Protein AF-0000000067175287 (afdb_homodimer)

Nearest PDB structures (foldseek):
  3bhq-assembly1_B  TM=5.780E-01  e=3.711E-04  Mesorhizobium japonicum MAFF 303099
  3ih3-assembly1_A  TM=5.626E-01  e=3.541E-04  Thermotoga maritima
  2jj7-assembly1_A  TM=4.047E-01  e=2.433E-04  Bacillus cereus
  8ke8-assembly1_A  TM=3.564E-01  e=7.500E-04  Pseudomonas aeruginosa PAO1
  5wm9-assembly1_A  TM=4.521E-01  e=5.637E-03  Mycobacterium tuberculosis H37Rv

InterPro domains:
  IPR001647 DNA-binding HTH domain, TetR-type [PF00440] (20-66)
  IPR001647 DNA-binding HTH domain, TetR-type [PR00455] (20-33)
  IPR001647 DNA-binding HTH domain, TetR-type [PR00455] (41-64)
  IPR001647 DNA-binding HTH domain, TetR-type [PS50977] (14-74)
  IPR009057 Homedomain-like superfamily [SSF46689] (7-86)
  IPR036271 Tetracyclin repressor-like, C-terminal domain superfamily [SSF48498] (86-196)
  IPR041678 Tetracyclin repressor-like, C-terminal domain 16 [PF17920] (87-194)
  IPR050109 HTH-type, TetR-like transcriptional regulator [PTHR30055] (1-196)

Organism: Mycolicibacterium smegmatis (strain ATCC 700084 / mc(2)155) (NCBI:txid246196)

Foldseek 3Di:
DVVVVVVVVVVVLVVLVVLLLVLLLVQCLVPNLVRDDLVNSCVNSVHDSVSVCVVQNGSLSSCCDNFQPDCLQLQVLLQVCVVVALPLSLLVSLLVNVVVVVVPDDCSRVVVCVVDPVCVVSSVVSNCVPTLVVSLVSLCVRQVAPPSSVLVVVLRVVSSVLSCVQPVVVDPPSVVDDSVRSSVVRSVVNSCSRHNYDD/DVVVVVVVVVVVLVVLVVLLLVLLLVQCLVPNLVRDDLVNSCVNSVHDSVSVCVVQNGSLSSCCDNFQPDCLQLQVLLQVCLVVALPLSLLVSLLVNVVVVVVPDDCSRVVSCVVDPVCVVSSVVSNCVPTLVVSLVSLCVRQVAPPSSVLVVVLRVVSSVLSCVQPVVVDPPSVVDDSVRSSVVRSVVNSCSRHNYDD

Sequence (398 aa):
MAENRRSGRWRTGQQNKQRILDAARDHFMRSGYEKATVRGIAAEAGVDVAMVYYFFGNKEGLFNAAVLDTPEHPLHQLAALLDDGPEEIGARLVREVIRRWDEGGSFDLLLTVFKSADIHPLARKLLHDSLAGPVAQRVAAEFGVDDAELRVELVTVHMVGLAFARYQLKIEPLASAGLDDLVSWLGPTVQRYLTAPDPMAENRRSGRWRTGQQNKQRILDAARDHFMRSGYEKATVRGIAAEAGVDVAMVYYFFGNKEGLFNAAVLDTPEHPLHQLAALLDDGPEEIGARLVREVIRRWDEGGSFDLLLTV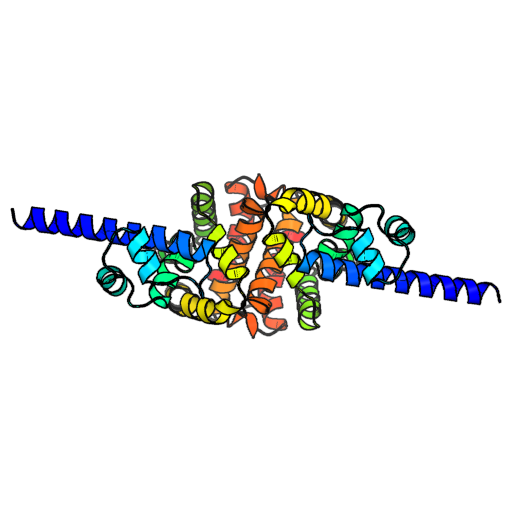FKSADIHPLARKLLHDSLAGPVAQRVAAEFGVDDAELRVELVTVHMVGLAFARYQLKIEPLASAGLDDLVSWLGPTVQRYLTAPDP

pLDDT: mean 89.44, std 10.27, range [52.72, 98.56]

Solvent-accessible surface area (backbone atoms only — not comparable to full-atom values): 21049 Å² total; per-residue (Å²): 111,66,66,58,51,51,51,48,51,48,51,49,46,52,51,48,52,50,36,40,36,53,29,38,37,55,39,38,71,73,55,30,71,86,71,42,47,65,62,59,26,19,58,71,40,71,51,57,52,67,54,54,36,68,76,33,60,48,67,65,45,41,44,34,56,41,50,63,64,36,82,76,36,59,62,50,51,44,55,70,46,56,84,74,44,75,76,63,40,17,35,53,42,47,48,52,48,52,52,46,43,74,73,60,47,76,61,59,54,57,49,51,53,68,69,33,71,86,46,24,68,59,51,44,51,50,41,35,67,72,42,49,47,58,43,16,52,49,48,22,68,75,59,70,41,76,66,26,54,47,27,50,47,56,46,45,26,35,52,52,22,44,46,42,38,30,69,72,49,48,37,80,57,59,45,72,54,50,70,69,56,50,25,55,64,45,9,61,51,40,31,44,52,65,62,48,75,84,116,112,67,65,58,52,50,51,49,50,47,51,49,48,52,51,48,52,49,36,40,36,54,30,37,37,52,38,39,70,72,55,31,71,86,70,41,47,64,63,58,28,19,57,71,40,72,49,57,54,68,55,53,36,68,76,33,59,48,67,65,44,40,44,35,55,40,49,62,63,34,83,73,36,58,64,51,52,44,55,70,47,54,84,74,44,76,75,65,40,17,36,53,44,46,47,52,48,52,52,47,44,74,72,62,47,76,61,59,52,57,49,51,51,67,69,33,70,85,47,25,68,59,51,44,51,50,41,34,67,73,42,49,47,57,44,18,53,47,47,23,68,76,58,70,41,77,65,26,56,48,27,51,48,55,45,44,28,35,52,51,22,44,46,41,38,30,70,71,46,46,37,79,57,58,45,73,54,50,69,68,58,52,23,53,63,45,9,61,50,40,32,44,51,63,62,48,76,84,118

Radius of gyration: 23.69 Å; Cα contacts (8 Å, |Δi|>4): 487; chains: 2; bounding box: 52×99×40 Å

Secondary structure (DSSP, 8-state):
-HHHHHHHHHHHHHHHHHHHHHHHHHHHHHHHHHH--HHHHHHHHTS-HHHHHHHH-SHHHHHIIIIIS-TTSHHHHHHHHGGG-STTHHHHHHHHHHHHHHTT---HHHHHHHH-GGGHHHHHHHHIIIIIHHHHHHHHHHH--S-HHHHHHHHHHHHHHHHIIIIIS--TTTTT--HHHHHHHHHHHHHHHHHSPP-/-HHHHHHHHHHHHHHHHHHHHHHHHHHHHHHHHHH--HHHHHHHHTS-HHHHHHHH-SHHHHHIIIIIS-TTSHHHHHHHHGGG-STTHHHHHHHHHHHHHHTT---HHHHHHHH-GGGHHHHHHHHIIIIIHHHHHHHHHHH--S-HHHHHHHHHHHHHHHHIIIIIS--TTTTT--HHHHHHHHHHHHHHHHHSPP-

Structure (mmCIF, N/CA/C/O backbone):
data_AF-0000000067175287-model_v1
#
loop_
_entity.id
_entity.type
_entity.pdbx_description
1 polymer 'Transcriptional regulator'
#
loop_
_atom_site.group_PDB
_atom_site.id
_atom_site.type_symbol
_atom_site.label_atom_id
_atom_site.label_alt_id
_atom_site.label_comp_id
_atom_site.label_asym_id
_atom_site.label_entity_id
_atom_site.label_seq_id
_atom_site.pdbx_PDB_ins_code
_atom_site.Cartn_x
_atom_site.Cartn_y
_atom_site.Cartn_z
_atom_site.occupancy
_atom_site.B_iso_or_equiv
_atom_site.auth_seq_id
_atom_site.auth_comp_id
_atom_site.auth_asym_id
_atom_site.auth_atom_id
_atom_site.pdbx_PDB_model_num
ATOM 1 N N . MET A 1 1 ? 18.938 -47.938 -11.508 1 52.75 1 MET A N 1
ATOM 2 C CA . MET A 1 1 ? 20.109 -47.062 -11.453 1 52.75 1 MET A CA 1
ATOM 3 C C . MET A 1 1 ? 19.859 -45.781 -12.211 1 52.75 1 MET A C 1
ATOM 5 O O . MET A 1 1 ? 20.234 -44.688 -11.742 1 52.75 1 MET A O 1
ATOM 9 N N . ALA A 1 2 ? 19.25 -45.938 -13.203 1 64.75 2 ALA A N 1
ATOM 10 C CA . ALA A 1 2 ? 18.922 -44.812 -14.055 1 64.75 2 ALA A CA 1
ATOM 11 C C . ALA A 1 2 ? 17.891 -43.906 -13.391 1 64.75 2 ALA A C 1
ATOM 13 O O . ALA A 1 2 ? 17.969 -42.656 -13.5 1 64.75 2 ALA A O 1
ATOM 14 N N . GLU A 1 3 ? 17 -44.375 -12.805 1 58.53 3 GLU A N 1
ATOM 15 C CA . GLU A 1 3 ? 15.969 -43.562 -12.125 1 58.53 3 GLU A CA 1
ATOM 16 C C . GLU A 1 3 ? 16.578 -42.75 -10.984 1 58.53 3 GLU A C 1
ATOM 18 O O . GLU A 1 3 ? 16.172 -41.625 -10.75 1 58.53 3 GLU A O 1
ATOM 23 N N . ASN A 1 4 ? 17.422 -43.312 -10.367 1 58.53 4 ASN A N 1
ATOM 24 C CA . ASN A 1 4 ? 18.094 -42.656 -9.25 1 58.53 4 ASN A CA 1
ATOM 25 C C . ASN A 1 4 ? 18.953 -41.5 -9.727 1 58.53 4 ASN A C 1
ATOM 27 O O . ASN A 1 4 ? 19.016 -40.438 -9.062 1 58.53 4 ASN A O 1
ATOM 31 N N . ARG A 1 5 ? 19.625 -41.719 -10.883 1 59.06 5 ARG A N 1
ATOM 32 C CA . ARG A 1 5 ? 20.438 -40.656 -11.453 1 59.06 5 ARG A CA 1
ATOM 33 C C . ARG A 1 5 ? 19.578 -39.469 -11.938 1 59.06 5 ARG A C 1
ATOM 35 O O . ARG A 1 5 ? 19.969 -38.312 -11.789 1 59.06 5 ARG A O 1
ATOM 42 N N . ARG A 1 6 ? 18.406 -39.875 -12.523 1 64.88 6 ARG A N 1
ATOM 43 C CA . ARG A 1 6 ? 17.516 -38.812 -13.008 1 64.88 6 ARG A CA 1
ATOM 44 C C . ARG A 1 6 ? 16.969 -38 -11.852 1 64.88 6 ARG A C 1
ATOM 46 O O . ARG A 1 6 ? 16.844 -36.781 -11.961 1 64.88 6 ARG A O 1
ATOM 53 N N . SER A 1 7 ? 16.656 -38.719 -10.812 1 65.75 7 SER A N 1
ATOM 54 C CA . SER A 1 7 ? 16.188 -38.031 -9.609 1 65.75 7 SER A CA 1
ATOM 55 C C . SER A 1 7 ? 17.266 -37.125 -9.016 1 65.75 7 SER A C 1
ATOM 57 O O . SER A 1 7 ? 16.984 -36.031 -8.547 1 65.75 7 SER A O 1
ATOM 59 N N . GLY A 1 8 ? 18.469 -37.625 -9.047 1 60.47 8 GLY A N 1
ATOM 60 C CA . GLY A 1 8 ? 19.594 -36.844 -8.578 1 60.47 8 GLY A CA 1
ATOM 61 C C . GLY A 1 8 ? 19.828 -35.594 -9.398 1 60.47 8 GLY A C 1
ATOM 62 O O . GLY A 1 8 ? 20.031 -34.5 -8.852 1 60.47 8 GLY A O 1
ATOM 63 N N . ARG A 1 9 ? 19.75 -35.75 -10.695 1 64.56 9 ARG A N 1
ATOM 64 C CA . ARG A 1 9 ? 19.938 -34.625 -11.617 1 64.56 9 ARG A CA 1
ATOM 65 C C . ARG A 1 9 ? 18.828 -33.594 -11.461 1 64.56 9 ARG A C 1
ATOM 67 O O . ARG A 1 9 ? 19.078 -32.375 -11.516 1 64.56 9 ARG A O 1
ATOM 74 N N . TRP A 1 10 ? 17.641 -34.188 -11.273 1 61.97 10 TRP A N 1
ATOM 75 C CA . TRP A 1 10 ? 16.5 -33.312 -11.086 1 61.97 10 TRP A CA 1
ATOM 76 C C . TRP A 1 10 ? 16.641 -32.5 -9.805 1 61.97 10 TRP A C 1
ATOM 78 O O . TRP A 1 10 ? 16.391 -31.281 -9.805 1 61.97 10 TRP A O 1
ATOM 88 N N . ARG A 1 11 ? 16.984 -33.125 -8.766 1 71.25 11 ARG A N 1
ATOM 89 C CA . ARG A 1 11 ? 17.203 -32.469 -7.492 1 71.25 11 ARG A CA 1
ATOM 90 C C . ARG A 1 11 ? 18.297 -31.406 -7.621 1 71.25 11 ARG A C 1
ATOM 92 O O . ARG A 1 11 ? 18.172 -30.297 -7.086 1 71.25 11 ARG A O 1
ATOM 99 N N . THR A 1 12 ? 19.25 -31.812 -8.312 1 73.56 12 THR A N 1
ATOM 100 C CA . THR A 1 12 ? 20.328 -30.875 -8.555 1 73.56 12 THR A CA 1
ATOM 101 C C . THR A 1 12 ? 19.844 -29.688 -9.391 1 73.56 12 THR A C 1
ATOM 103 O O . THR A 1 12 ? 20.203 -28.547 -9.125 1 73.56 12 THR A O 1
ATOM 106 N N . GLY A 1 13 ? 18.984 -30.062 -10.305 1 81.5 13 GLY A N 1
ATOM 107 C CA . GLY A 1 13 ? 18.406 -29.031 -11.133 1 81.5 13 GLY A CA 1
ATOM 108 C C . GLY A 1 13 ? 17.562 -28.047 -10.352 1 81.5 13 GLY A C 1
ATOM 109 O O . GLY A 1 13 ? 17.672 -26.828 -10.539 1 81.5 13 GLY A O 1
ATOM 110 N N . GLN A 1 14 ? 16.781 -28.594 -9.43 1 84.5 14 GLN A N 1
ATOM 111 C CA . GLN A 1 14 ? 15.914 -27.75 -8.609 1 84.5 14 GLN A CA 1
ATOM 112 C C . GLN A 1 14 ? 16.734 -26.922 -7.625 1 84.5 14 GLN A C 1
ATOM 114 O O . GLN A 1 14 ? 16.406 -25.766 -7.363 1 84.5 14 GLN A O 1
ATOM 119 N N . GLN A 1 15 ? 17.688 -27.531 -7.172 1 88.69 15 GLN A N 1
ATOM 120 C CA . GLN A 1 15 ? 18.562 -26.812 -6.27 1 88.69 15 GLN A CA 1
ATOM 121 C C . GLN A 1 15 ? 19.266 -25.656 -6.992 1 88.69 15 GLN A C 1
ATOM 123 O O . GLN A 1 15 ? 19.406 -24.562 -6.438 1 88.69 15 GLN A O 1
ATOM 128 N N . ASN A 1 16 ? 19.688 -25.922 -8.203 1 90.62 16 ASN A N 1
ATOM 129 C CA . ASN A 1 16 ? 20.312 -24.875 -9 1 90.62 16 ASN A CA 1
ATOM 130 C C . ASN A 1 16 ? 19.328 -23.75 -9.32 1 90.62 16 ASN A C 1
ATOM 132 O O . ASN A 1 16 ? 19.688 -22.562 -9.266 1 90.62 16 ASN A O 1
ATOM 136 N N . LYS A 1 17 ? 18.156 -24.203 -9.656 1 94.62 17 LYS A N 1
ATOM 137 C CA . LYS A 1 17 ? 17.125 -23.188 -9.93 1 94.62 17 LYS A CA 1
ATOM 138 C C . LYS A 1 17 ? 16.938 -22.266 -8.734 1 94.62 17 LYS A C 1
ATOM 140 O O . LYS A 1 17 ? 16.859 -21.047 -8.891 1 94.62 17 LYS A O 1
ATOM 145 N N . GLN A 1 18 ? 16.891 -22.828 -7.551 1 93.88 18 GLN A N 1
ATOM 146 C CA . GLN A 1 18 ? 16.703 -22.047 -6.336 1 93.88 18 GLN A CA 1
ATOM 147 C C . GLN A 1 18 ? 17.906 -21.172 -6.055 1 93.88 18 GLN A C 1
ATOM 149 O O . GLN A 1 18 ? 17.766 -20.016 -5.633 1 93.88 18 GLN A O 1
ATOM 154 N N . ARG A 1 19 ? 19.016 -21.656 -6.297 1 94.56 19 ARG A N 1
ATOM 155 C CA . ARG A 1 19 ? 20.234 -20.859 -6.121 1 94.56 19 ARG A CA 1
ATOM 156 C C . ARG A 1 19 ? 20.234 -19.641 -7.043 1 94.56 19 ARG A C 1
ATOM 158 O O . ARG A 1 19 ? 20.656 -18.562 -6.641 1 94.56 19 ARG A O 1
ATOM 165 N N . ILE A 1 20 ? 19.781 -19.891 -8.234 1 96.25 20 ILE A N 1
ATOM 166 C CA . ILE A 1 20 ? 19.719 -18.797 -9.195 1 96.25 20 ILE A CA 1
ATOM 167 C C . ILE A 1 20 ? 18.734 -17.734 -8.711 1 96.25 20 ILE A C 1
ATOM 169 O O . ILE A 1 20 ? 19.031 -16.547 -8.742 1 96.25 20 ILE A O 1
ATOM 173 N N . LEU A 1 21 ? 17.641 -18.188 -8.203 1 95 21 LEU A N 1
ATOM 174 C CA . LEU A 1 21 ? 16.625 -17.25 -7.73 1 95 21 LEU A CA 1
ATOM 175 C C . LEU A 1 21 ? 17.141 -16.438 -6.547 1 95 21 LEU A C 1
ATOM 177 O O . LEU A 1 21 ? 16.938 -15.227 -6.488 1 95 21 LEU A O 1
ATOM 181 N N . ASP A 1 22 ? 17.828 -17.078 -5.629 1 93.69 22 ASP A N 1
ATOM 182 C CA . ASP A 1 22 ? 18.375 -16.391 -4.457 1 93.69 22 ASP A CA 1
ATOM 183 C C . ASP A 1 22 ? 19.422 -15.359 -4.859 1 93.69 22 ASP A C 1
ATOM 185 O O . ASP A 1 22 ? 19.406 -14.227 -4.371 1 93.69 22 ASP A O 1
ATOM 189 N N . ALA A 1 23 ? 20.25 -15.75 -5.746 1 95.75 23 ALA A N 1
ATOM 190 C CA . ALA A 1 23 ? 21.281 -14.844 -6.246 1 95.75 23 ALA A CA 1
ATOM 191 C C . ALA A 1 23 ? 20.672 -13.664 -6.984 1 95.75 23 ALA A C 1
ATOM 193 O O . ALA A 1 23 ? 21.125 -12.523 -6.852 1 95.75 23 ALA A O 1
ATOM 194 N N . ALA A 1 24 ? 19.688 -13.984 -7.789 1 95.31 24 ALA A N 1
ATOM 195 C CA . ALA A 1 24 ? 19 -12.938 -8.539 1 95.31 24 ALA A CA 1
ATOM 196 C C . ALA A 1 24 ? 18.344 -11.922 -7.605 1 95.31 24 ALA A C 1
ATOM 198 O O . ALA A 1 24 ? 18.469 -10.711 -7.809 1 95.31 24 ALA A O 1
ATOM 199 N N . ARG A 1 25 ? 17.688 -12.383 -6.582 1 90.81 25 ARG A N 1
ATOM 200 C CA . ARG A 1 25 ? 17.062 -11.508 -5.602 1 90.81 25 ARG A CA 1
ATOM 201 C C . ARG A 1 25 ? 18.094 -10.586 -4.953 1 90.81 25 ARG A C 1
ATOM 203 O O . ARG A 1 25 ? 17.891 -9.375 -4.875 1 90.81 25 ARG A O 1
ATOM 210 N N . ASP A 1 26 ? 19.125 -11.156 -4.57 1 90.19 26 ASP A N 1
ATOM 211 C CA . ASP A 1 26 ? 20.188 -10.391 -3.934 1 90.19 26 ASP A CA 1
ATOM 212 C C . ASP A 1 26 ? 20.766 -9.344 -4.887 1 90.19 26 ASP A C 1
ATOM 214 O O . ASP A 1 26 ? 20.969 -8.188 -4.5 1 90.19 26 ASP A O 1
ATOM 218 N N . HIS A 1 27 ? 20.953 -9.719 -6.117 1 91.5 27 HIS A N 1
ATOM 219 C CA . HIS A 1 27 ? 21.531 -8.82 -7.109 1 91.5 27 HIS A CA 1
ATOM 220 C C . HIS A 1 27 ? 20.578 -7.684 -7.457 1 91.5 27 HIS A C 1
ATOM 222 O O . HIS A 1 27 ? 20.969 -6.52 -7.512 1 91.5 27 HIS A O 1
ATOM 228 N N . PHE A 1 28 ? 19.375 -8.031 -7.684 1 89.69 28 PHE A N 1
ATOM 229 C CA . PHE A 1 28 ? 18.391 -7.016 -8.039 1 89.69 28 PHE A CA 1
ATOM 230 C C . PHE A 1 28 ? 18.156 -6.055 -6.883 1 89.69 28 PHE A C 1
ATOM 232 O O . PHE A 1 28 ? 17.922 -4.863 -7.098 1 89.69 28 PHE A O 1
ATOM 239 N N . MET A 1 29 ? 18.266 -6.566 -5.664 1 84.31 29 MET A N 1
ATOM 240 C CA . MET A 1 29 ? 18.078 -5.723 -4.484 1 84.31 29 MET A CA 1
ATOM 241 C C . MET A 1 29 ? 19.266 -4.777 -4.309 1 84.31 29 MET A C 1
ATOM 243 O O . MET A 1 29 ? 19.078 -3.607 -3.959 1 84.31 29 MET A O 1
ATOM 247 N N . ARG A 1 30 ? 20.391 -5.234 -4.637 1 83.81 30 ARG A N 1
ATOM 248 C CA . ARG A 1 30 ? 21.609 -4.477 -4.395 1 83.81 30 ARG A CA 1
ATOM 249 C C . ARG A 1 30 ? 21.891 -3.502 -5.539 1 83.81 30 ARG A C 1
ATOM 251 O O . ARG A 1 30 ? 22.219 -2.336 -5.305 1 83.81 30 ARG A O 1
ATOM 258 N N . SER A 1 31 ? 21.719 -3.998 -6.785 1 85.38 31 SER A N 1
ATOM 259 C CA . SER A 1 31 ? 22.203 -3.232 -7.93 1 85.38 31 SER A CA 1
ATOM 260 C C . SER A 1 31 ? 21.047 -2.615 -8.711 1 85.38 31 SER A C 1
ATOM 262 O O . SER A 1 31 ? 21.25 -1.707 -9.516 1 85.38 31 SER A O 1
ATOM 264 N N . GLY A 1 32 ? 19.859 -3.078 -8.375 1 86.5 32 GLY A N 1
ATOM 265 C CA . GLY A 1 32 ? 18.734 -2.67 -9.219 1 86.5 32 GLY A CA 1
ATOM 266 C C . GLY A 1 32 ? 18.641 -3.457 -10.508 1 86.5 32 GLY A C 1
ATOM 267 O O . GLY A 1 32 ? 19.578 -4.172 -10.875 1 86.5 32 GLY A O 1
ATOM 268 N N . TYR A 1 33 ? 17.578 -3.258 -11.195 1 88.75 33 TYR A N 1
ATOM 269 C CA . TYR A 1 33 ? 17.312 -4.031 -12.398 1 88.75 33 TYR A CA 1
ATOM 270 C C . TYR A 1 33 ? 18.266 -3.646 -13.523 1 88.75 33 TYR A C 1
ATOM 272 O O . TYR A 1 33 ? 18.781 -4.512 -14.234 1 88.75 33 TYR A O 1
ATOM 280 N N . GLU A 1 34 ? 18.453 -2.389 -13.703 1 89.25 34 GLU A N 1
ATOM 281 C CA . GLU A 1 34 ? 19.234 -1.9 -14.844 1 89.25 34 GLU A CA 1
ATOM 282 C C . GLU A 1 34 ? 20.688 -2.371 -14.758 1 8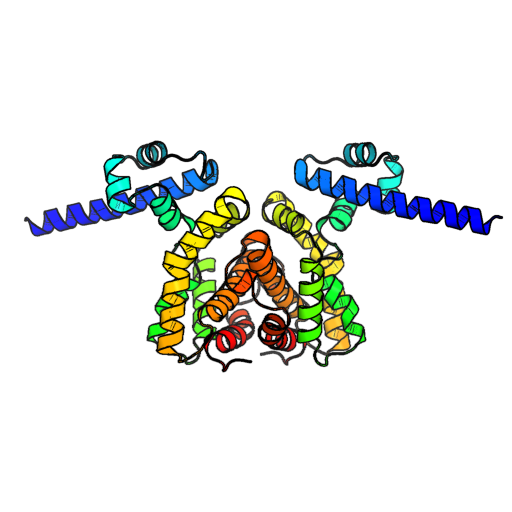9.25 34 GLU A C 1
ATOM 284 O O . GLU A 1 34 ? 21.25 -2.818 -15.758 1 89.25 34 GLU A O 1
ATOM 289 N N . LYS A 1 35 ? 21.281 -2.381 -13.625 1 91.81 35 LYS A N 1
ATOM 290 C CA . LYS A 1 35 ? 22.703 -2.668 -13.461 1 91.81 35 LYS A CA 1
ATOM 291 C C . LYS A 1 35 ? 22.953 -4.168 -13.305 1 91.81 35 LYS A C 1
ATOM 293 O O . LYS A 1 35 ? 24.031 -4.656 -13.609 1 91.81 35 LYS A O 1
ATOM 298 N N . ALA A 1 36 ? 21.938 -4.793 -12.852 1 93.5 36 ALA A N 1
ATOM 299 C CA . ALA A 1 36 ? 22.078 -6.238 -12.695 1 93.5 36 ALA A CA 1
ATOM 300 C C . ALA A 1 36 ? 22.234 -6.926 -14.047 1 93.5 36 ALA A C 1
ATOM 302 O O . ALA A 1 36 ? 21.578 -6.539 -15.023 1 93.5 36 ALA A O 1
ATOM 303 N N . THR A 1 37 ? 23.078 -8.008 -14.062 1 96.06 37 THR A N 1
ATOM 304 C CA . THR A 1 37 ? 23.297 -8.766 -15.289 1 96.06 37 THR A CA 1
ATOM 305 C C . THR A 1 37 ? 23.094 -10.258 -15.039 1 96.06 37 THR A C 1
ATOM 307 O O . THR A 1 37 ? 23.344 -10.75 -13.93 1 96.06 37 THR A O 1
ATOM 310 N N . VAL A 1 38 ? 22.703 -10.906 -16.094 1 97.31 38 VAL A N 1
ATOM 311 C CA . VAL A 1 38 ? 22.531 -12.352 -16 1 97.31 38 VAL A CA 1
ATOM 312 C C . VAL A 1 38 ? 23.891 -13.023 -15.734 1 97.31 38 VAL A C 1
ATOM 314 O O . VAL A 1 38 ? 23.969 -13.969 -14.945 1 97.31 38 VAL A O 1
ATOM 317 N N . ARG A 1 39 ? 24.938 -12.508 -16.266 1 97.06 39 ARG A N 1
ATOM 318 C CA . ARG A 1 39 ? 26.281 -13.047 -16.047 1 97.06 39 ARG A CA 1
ATOM 319 C C . ARG A 1 39 ? 26.688 -12.906 -14.578 1 97.06 39 ARG A C 1
ATOM 321 O O . ARG A 1 39 ? 27.219 -13.844 -13.992 1 97.06 39 ARG A O 1
ATOM 328 N N . GLY A 1 40 ? 26.438 -11.773 -14.055 1 97.06 40 GLY A N 1
ATOM 329 C CA . GLY A 1 40 ? 26.75 -11.555 -12.648 1 97.06 40 GLY A CA 1
ATOM 330 C C . GLY A 1 40 ? 25.953 -12.453 -11.719 1 97.06 40 GLY A C 1
ATOM 331 O O . GLY A 1 40 ? 26.5 -12.977 -10.742 1 97.06 40 GLY A O 1
ATOM 332 N N . ILE A 1 41 ? 24.688 -12.656 -12 1 97.69 41 ILE A N 1
ATOM 333 C CA . ILE A 1 41 ? 23.812 -13.508 -11.203 1 97.69 41 ILE A CA 1
ATOM 334 C C . ILE A 1 41 ? 24.266 -14.961 -11.305 1 97.69 41 ILE A C 1
ATOM 336 O O . ILE A 1 41 ? 24.328 -15.672 -10.297 1 97.69 41 ILE A O 1
ATOM 340 N N . ALA A 1 42 ? 24.609 -15.375 -12.5 1 97.5 42 ALA A N 1
ATOM 341 C CA . ALA A 1 42 ? 25.109 -16.734 -12.703 1 97.5 42 ALA A CA 1
ATOM 342 C C . ALA A 1 42 ? 26.391 -16.969 -11.906 1 97.5 42 ALA A C 1
ATOM 344 O O . ALA A 1 42 ? 26.531 -18.016 -11.258 1 97.5 42 ALA A O 1
ATOM 345 N N . ALA A 1 43 ? 27.25 -16.016 -11.922 1 97.19 43 ALA A N 1
ATOM 346 C CA . ALA A 1 43 ? 28.516 -16.109 -11.195 1 97.19 43 ALA A CA 1
ATOM 347 C C . ALA A 1 43 ? 28.281 -16.25 -9.695 1 97.19 43 ALA A C 1
ATOM 349 O O . ALA A 1 43 ? 28.891 -17.094 -9.039 1 97.19 43 ALA A O 1
ATOM 350 N N . GLU A 1 44 ? 27.422 -15.5 -9.203 1 95.94 44 GLU A N 1
ATOM 351 C CA . GLU A 1 44 ? 27.109 -15.523 -7.781 1 95.94 44 GLU A CA 1
ATOM 352 C C . GLU A 1 44 ? 26.438 -16.844 -7.387 1 95.94 44 GLU A C 1
ATOM 354 O O . GLU A 1 44 ? 26.656 -17.344 -6.285 1 95.94 44 GLU A O 1
ATOM 359 N N . ALA A 1 45 ? 25.625 -17.359 -8.273 1 96.44 45 ALA A N 1
ATOM 360 C CA . ALA A 1 45 ? 24.922 -18.609 -8.023 1 96.44 45 ALA A CA 1
ATOM 361 C C . ALA A 1 45 ? 25.828 -19.812 -8.227 1 96.44 45 ALA A C 1
ATOM 363 O O . ALA A 1 45 ? 25.484 -20.938 -7.855 1 96.44 45 ALA A O 1
ATOM 364 N N . GLY A 1 46 ? 26.953 -19.594 -8.859 1 96.19 46 GLY A N 1
ATOM 365 C CA . GLY A 1 46 ? 27.875 -20.672 -9.133 1 96.19 46 GLY A CA 1
ATOM 366 C C . GLY A 1 46 ? 27.406 -21.609 -10.234 1 96.19 46 GLY A C 1
ATOM 367 O O . GLY A 1 46 ? 27.578 -22.828 -10.141 1 96.19 46 GLY A O 1
ATOM 368 N N . VAL A 1 47 ? 26.75 -21.047 -11.242 1 96 47 VAL A N 1
ATOM 369 C CA . VAL A 1 47 ? 26.234 -21.859 -12.352 1 96 47 VAL A CA 1
ATOM 370 C C . VAL A 1 47 ? 26.641 -21.219 -13.68 1 96 47 VAL A C 1
ATOM 372 O O . VAL A 1 47 ? 27.125 -20.078 -13.711 1 96 47 VAL A O 1
ATOM 375 N N . ASP A 1 48 ? 26.406 -22 -14.68 1 95 48 ASP A N 1
ATOM 376 C CA . ASP A 1 48 ? 26.625 -21.484 -16.031 1 95 48 ASP A CA 1
ATOM 377 C C . ASP A 1 48 ? 25.484 -20.547 -16.438 1 95 48 ASP A C 1
ATOM 379 O O . ASP A 1 48 ? 24.328 -20.797 -16.156 1 95 48 ASP A O 1
ATOM 383 N N . VAL A 1 49 ? 25.875 -19.531 -17.203 1 96.38 49 VAL A N 1
ATOM 384 C CA . VAL A 1 49 ? 24.922 -18.562 -17.703 1 96.38 49 VAL A CA 1
ATOM 385 C C . VAL A 1 49 ? 23.844 -19.266 -18.531 1 96.38 49 VAL A C 1
ATOM 387 O O . VAL A 1 49 ? 22.672 -18.875 -18.5 1 96.38 49 VAL A O 1
ATOM 390 N N . ALA A 1 50 ? 24.203 -20.297 -19.219 1 96.12 50 ALA A N 1
ATOM 391 C CA . ALA A 1 50 ? 23.266 -21.047 -20.047 1 96.12 50 ALA A CA 1
ATOM 392 C C . ALA A 1 50 ? 22.156 -21.656 -19.219 1 96.12 50 ALA A C 1
ATOM 394 O O . ALA A 1 50 ? 21.016 -21.766 -19.672 1 96.12 50 ALA A O 1
ATOM 395 N N . MET A 1 51 ? 22.453 -21.969 -18.031 1 95.69 51 MET A N 1
ATOM 396 C CA . MET A 1 51 ? 21.469 -22.562 -17.125 1 95.69 51 MET A CA 1
ATOM 397 C C . MET A 1 51 ? 20.422 -21.531 -16.703 1 95.69 51 MET A C 1
ATOM 399 O O . MET A 1 51 ? 19.25 -21.875 -16.547 1 95.69 51 MET A O 1
ATOM 403 N N . VAL A 1 52 ? 20.875 -20.266 -16.5 1 96.69 52 VAL A N 1
ATOM 404 C CA . VAL A 1 52 ? 19.938 -19.203 -16.156 1 96.69 52 VAL A CA 1
ATOM 405 C C . VAL A 1 52 ? 18.922 -19.016 -17.297 1 96.69 52 VAL A C 1
ATOM 407 O O . VAL A 1 52 ? 17.719 -18.938 -17.047 1 96.69 52 VAL A O 1
ATOM 410 N N . TYR A 1 53 ? 19.438 -19.047 -18.547 1 96.44 53 TYR A N 1
ATOM 411 C CA . TYR A 1 53 ? 18.562 -18.891 -19.703 1 96.44 53 TYR A CA 1
ATOM 412 C C . TYR A 1 53 ? 17.656 -20.094 -19.859 1 96.44 53 TYR A C 1
ATOM 414 O O . TYR A 1 53 ? 16.516 -19.953 -20.297 1 96.44 53 TYR A O 1
ATOM 422 N N . TYR A 1 54 ? 18.219 -21.219 -19.516 1 95.5 54 TYR A N 1
ATOM 423 C CA . TYR A 1 54 ? 17.422 -22.438 -19.609 1 95.5 54 TYR A CA 1
ATOM 424 C C . TYR A 1 54 ? 16.219 -22.375 -18.672 1 95.5 54 TYR A C 1
ATOM 426 O O . TYR A 1 54 ? 15.086 -22.656 -19.094 1 95.5 54 TYR A O 1
ATOM 434 N N . PHE A 1 55 ? 16.422 -21.906 -17.5 1 95.62 55 PHE A N 1
ATOM 435 C CA . PHE A 1 55 ? 15.344 -21.922 -16.516 1 95.62 55 PHE A CA 1
ATOM 436 C C . PHE A 1 55 ? 14.438 -20.719 -16.672 1 95.62 55 PHE A C 1
ATOM 438 O O . PHE A 1 55 ? 13.227 -20.812 -16.453 1 95.62 55 PHE A O 1
ATOM 445 N N . PHE A 1 56 ? 14.977 -19.484 -17.094 1 96.69 56 PHE A N 1
ATOM 446 C CA . PHE A 1 56 ? 14.195 -18.266 -16.906 1 96.69 56 PHE A CA 1
ATOM 447 C C . PHE A 1 56 ? 14.117 -17.469 -18.203 1 96.69 56 PHE A C 1
ATOM 449 O O . PHE A 1 56 ? 13.406 -16.469 -18.297 1 96.69 56 PHE A O 1
ATOM 456 N N . GLY A 1 57 ? 14.828 -17.953 -19.219 1 95.06 57 GLY A N 1
ATOM 457 C CA . GLY A 1 57 ? 14.789 -17.312 -20.516 1 95.06 57 GLY A CA 1
ATOM 458 C C . GLY A 1 57 ? 15.688 -16.094 -20.609 1 95.06 57 GLY A C 1
ATOM 459 O O . GLY A 1 57 ? 16.75 -16.141 -21.234 1 95.06 57 GLY A O 1
ATOM 460 N N . ASN A 1 58 ? 15.266 -14.922 -20.109 1 95.31 58 ASN A N 1
ATOM 461 C CA . ASN A 1 58 ? 16 -13.664 -20.156 1 95.31 58 ASN A CA 1
ATOM 462 C C . ASN A 1 58 ? 15.961 -12.938 -18.812 1 95.31 58 ASN A C 1
ATOM 464 O O . ASN A 1 58 ? 15.43 -13.461 -17.828 1 95.31 58 ASN A O 1
ATOM 468 N N . LYS A 1 59 ? 16.531 -11.805 -18.781 1 95.25 59 LYS A N 1
ATOM 469 C CA . LYS A 1 59 ? 16.609 -11.023 -17.562 1 95.25 59 LYS A CA 1
ATOM 470 C C . LYS A 1 59 ? 15.219 -10.711 -17.016 1 95.25 59 LYS A C 1
ATOM 472 O O . LYS A 1 59 ? 14.984 -10.766 -15.812 1 95.25 59 LYS A O 1
ATOM 477 N N . GLU A 1 60 ? 14.32 -10.469 -17.938 1 93.81 60 GLU A N 1
ATOM 478 C CA . GLU A 1 60 ? 12.953 -10.156 -17.531 1 93.81 60 GLU A CA 1
ATOM 479 C C . GLU A 1 60 ? 12.289 -11.359 -16.859 1 93.81 60 GLU A C 1
ATOM 481 O O . GLU A 1 60 ? 11.625 -11.211 -15.836 1 93.81 60 GLU A O 1
ATOM 486 N N . GLY A 1 61 ? 12.5 -12.438 -17.531 1 94.5 61 GLY A N 1
ATOM 487 C CA . GLY A 1 61 ? 11.969 -13.656 -16.938 1 94.5 61 GLY A CA 1
ATOM 488 C C . GLY A 1 61 ? 12.555 -13.961 -15.57 1 94.5 61 GLY A C 1
ATOM 489 O O . GLY A 1 61 ? 11.828 -14.375 -14.664 1 94.5 61 GLY A O 1
ATOM 490 N N . LEU A 1 62 ? 13.82 -13.742 -15.461 1 95.12 62 LEU A N 1
ATOM 491 C CA . LEU A 1 62 ? 14.5 -13.945 -14.188 1 95.12 62 LEU A CA 1
ATOM 492 C C . LEU A 1 62 ? 14 -12.953 -13.141 1 95.12 62 LEU A C 1
ATOM 494 O O . LEU A 1 62 ? 13.742 -13.336 -11.992 1 95.12 62 LEU A O 1
ATOM 498 N N . PHE A 1 63 ? 13.828 -11.789 -13.539 1 92.69 63 PHE A N 1
ATOM 499 C CA . PHE A 1 63 ? 13.32 -10.75 -12.648 1 92.69 63 PHE A CA 1
ATOM 500 C C . PHE A 1 63 ? 11.914 -11.086 -12.164 1 92.69 63 PHE A C 1
ATOM 502 O O . PHE A 1 63 ? 11.617 -10.984 -10.977 1 92.69 63 PHE A O 1
ATOM 509 N N . ASN A 1 64 ? 11.133 -11.461 -13.039 1 92.06 64 ASN A N 1
ATOM 510 C CA . ASN A 1 64 ? 9.758 -11.836 -12.703 1 92.06 64 ASN A CA 1
ATOM 511 C C . ASN A 1 64 ? 9.727 -12.953 -11.672 1 92.06 64 ASN A C 1
ATOM 513 O O . ASN A 1 64 ? 9.062 -12.836 -10.641 1 92.06 64 ASN A O 1
ATOM 517 N N . ALA A 1 65 ? 10.484 -13.938 -11.891 1 91.44 65 ALA A N 1
ATOM 518 C CA . ALA A 1 65 ? 10.461 -15.117 -11.031 1 91.44 65 ALA A CA 1
ATOM 519 C C . ALA A 1 65 ? 11.078 -14.82 -9.672 1 91.44 65 ALA A C 1
ATOM 521 O O . ALA A 1 65 ? 10.625 -15.352 -8.648 1 91.44 65 ALA A O 1
ATOM 522 N N . ALA A 1 66 ? 12.039 -13.953 -9.633 1 90.94 66 ALA A N 1
ATOM 523 C CA . ALA A 1 66 ? 12.812 -13.734 -8.414 1 90.94 66 ALA A CA 1
ATOM 524 C C . ALA A 1 66 ? 12.18 -12.641 -7.555 1 90.94 66 ALA A C 1
ATOM 526 O O . ALA A 1 66 ? 12.344 -12.617 -6.332 1 90.94 66 ALA A O 1
ATOM 527 N N . VAL A 1 67 ? 11.422 -11.773 -8.211 1 88.44 67 VAL A N 1
ATOM 528 C CA . VAL A 1 67 ? 11.086 -10.539 -7.5 1 88.44 67 VAL A CA 1
ATOM 529 C C . VAL A 1 67 ? 9.57 -10.336 -7.504 1 88.44 67 VAL A C 1
ATOM 531 O O . VAL A 1 67 ? 8.984 -10 -6.477 1 88.44 67 VAL A O 1
ATOM 534 N N . LEU A 1 68 ? 8.922 -10.531 -8.633 1 86.06 68 LEU A N 1
ATOM 535 C CA . LEU A 1 68 ? 7.531 -10.117 -8.797 1 86.06 68 LEU A CA 1
ATOM 536 C C . LEU A 1 68 ? 6.578 -11.25 -8.453 1 86.06 68 LEU A C 1
ATOM 538 O O . LEU A 1 68 ? 5.699 -11.094 -7.598 1 86.06 68 LEU A O 1
ATOM 542 N N . ASP A 1 69 ? 6.883 -12.297 -9.117 1 85.38 69 ASP A N 1
ATOM 543 C CA . ASP A 1 69 ? 6.02 -13.461 -8.992 1 85.38 69 ASP A CA 1
ATOM 544 C C . ASP A 1 69 ? 6.555 -14.43 -7.934 1 85.38 69 ASP A C 1
ATOM 546 O O . ASP A 1 69 ? 7.031 -15.516 -8.266 1 85.38 69 ASP A O 1
ATOM 550 N N . THR A 1 70 ? 6.414 -14.008 -6.695 1 83.38 70 THR A N 1
ATOM 551 C CA . THR A 1 70 ? 6.93 -14.797 -5.582 1 83.38 70 THR A CA 1
ATOM 552 C C . THR A 1 70 ? 5.785 -15.438 -4.797 1 83.38 70 THR A C 1
ATOM 554 O O . THR A 1 70 ? 4.66 -14.93 -4.805 1 83.38 70 THR A O 1
ATOM 557 N N . PRO A 1 71 ? 6.129 -16.484 -4.086 1 81.19 71 PRO A N 1
ATOM 558 C CA . PRO A 1 71 ? 5.094 -17.172 -3.311 1 81.19 71 PRO A CA 1
ATOM 559 C C . PRO A 1 71 ? 4.469 -16.281 -2.238 1 81.19 71 PRO A C 1
ATOM 561 O O . PRO A 1 71 ? 3.369 -16.578 -1.756 1 81.19 71 PRO A O 1
ATOM 564 N N . GLU A 1 72 ? 5.055 -15.219 -1.902 1 81.38 72 GLU A N 1
ATOM 565 C CA . GLU A 1 72 ? 4.566 -14.328 -0.858 1 81.38 72 GLU A CA 1
ATOM 566 C C . GLU A 1 72 ? 3.514 -13.367 -1.402 1 81.38 72 GLU A C 1
ATOM 568 O O . GLU A 1 72 ? 2.785 -12.734 -0.634 1 81.38 72 GLU A O 1
ATOM 573 N N . HIS A 1 73 ? 3.498 -13.258 -2.703 1 85.81 73 HIS A N 1
ATOM 574 C CA . HIS A 1 73 ? 2.49 -12.375 -3.283 1 85.81 73 HIS A CA 1
ATOM 575 C C . HIS A 1 73 ? 1.082 -12.891 -2.996 1 85.81 73 HIS A C 1
ATOM 577 O O . HIS A 1 73 ? 0.79 -14.07 -3.205 1 85.81 73 HIS A O 1
ATOM 583 N N . PRO A 1 74 ? 0.171 -12.016 -2.572 1 90.81 74 PRO A N 1
ATOM 584 C CA . PRO A 1 74 ? -1.177 -12.445 -2.188 1 90.81 74 PRO A CA 1
ATOM 585 C C . PRO A 1 74 ? -1.896 -13.203 -3.301 1 90.81 74 PRO A C 1
ATOM 587 O O . PRO A 1 74 ? -2.713 -14.086 -3.023 1 90.81 74 PRO A O 1
ATOM 590 N N . LEU A 1 75 ? -1.576 -12.961 -4.52 1 92.25 75 LEU A N 1
ATOM 591 C CA . LEU A 1 75 ? -2.295 -13.57 -5.633 1 92.25 75 LEU A CA 1
ATOM 592 C C . LEU A 1 75 ? -1.927 -15.039 -5.781 1 92.25 75 LEU A C 1
ATOM 594 O O . LEU A 1 75 ? -2.705 -15.828 -6.328 1 92.25 75 LEU A O 1
ATOM 598 N N . HIS A 1 76 ? -0.729 -15.391 -5.348 1 90.25 76 HIS A N 1
ATOM 599 C CA . HIS A 1 76 ? -0.394 -16.812 -5.324 1 90.25 76 HIS A CA 1
ATOM 600 C C . HIS A 1 76 ? -1.263 -17.562 -4.32 1 90.25 76 HIS A C 1
ATOM 602 O O . HIS A 1 76 ? -1.713 -18.672 -4.598 1 90.25 76 HIS A O 1
ATOM 608 N N . GLN A 1 77 ? -1.422 -16.953 -3.215 1 93.06 77 GLN A N 1
ATOM 609 C CA . GLN A 1 77 ? -2.27 -17.562 -2.197 1 93.06 77 GLN A CA 1
ATOM 610 C C . GLN A 1 77 ? -3.721 -17.641 -2.662 1 93.06 77 GLN A C 1
ATOM 612 O O . GLN A 1 77 ? -4.398 -18.641 -2.438 1 93.06 77 GLN A O 1
ATOM 617 N N . LEU A 1 78 ? -4.172 -16.562 -3.309 1 96.69 78 LEU A N 1
ATOM 618 C CA . LEU A 1 78 ? -5.535 -16.578 -3.83 1 96.69 78 LEU A CA 1
ATOM 619 C C . LEU A 1 78 ? -5.719 -17.703 -4.84 1 96.69 78 LEU A C 1
ATOM 621 O O . LEU A 1 78 ? -6.699 -18.453 -4.773 1 96.69 78 LEU A O 1
ATOM 625 N N . ALA A 1 79 ? -4.773 -17.859 -5.734 1 95.44 79 ALA A N 1
ATOM 626 C CA . ALA A 1 79 ? -4.84 -18.891 -6.758 1 95.44 79 ALA A CA 1
ATOM 627 C C . ALA A 1 79 ? -4.977 -20.281 -6.125 1 95.44 79 ALA A C 1
ATOM 629 O O . ALA A 1 79 ? -5.746 -21.109 -6.602 1 95.44 79 ALA A O 1
ATOM 630 N N . ALA A 1 80 ? -4.266 -20.453 -5.066 1 94 80 ALA A N 1
ATOM 631 C CA . ALA A 1 80 ? -4.25 -21.75 -4.395 1 94 80 ALA A CA 1
ATOM 632 C C . ALA A 1 80 ? -5.57 -22.016 -3.674 1 94 80 ALA A C 1
ATOM 634 O O . ALA A 1 80 ? -5.922 -23.156 -3.404 1 94 80 ALA A O 1
ATOM 635 N N . LEU A 1 81 ? -6.293 -21.016 -3.357 1 96.75 81 LEU A N 1
ATOM 636 C CA . LEU A 1 81 ? -7.496 -21.141 -2.539 1 96.75 81 LEU A CA 1
ATOM 637 C C . LEU A 1 81 ? -8.742 -21.188 -3.414 1 96.75 81 LEU A C 1
ATOM 639 O O . LEU A 1 81 ? -9.82 -21.562 -2.941 1 96.75 81 LEU A O 1
ATOM 643 N N . LEU A 1 82 ? -8.625 -20.859 -4.703 1 96.62 82 LEU A N 1
ATOM 644 C CA . LEU A 1 82 ? -9.781 -20.719 -5.574 1 96.62 82 LEU A CA 1
ATOM 645 C C . LEU A 1 82 ? -10.5 -22.062 -5.746 1 96.62 82 LEU A C 1
ATOM 647 O O . LEU A 1 82 ? -11.727 -22.094 -5.914 1 96.62 82 LEU A O 1
ATOM 651 N N . ASP A 1 83 ? -9.766 -23.172 -5.648 1 94.69 83 ASP A N 1
ATOM 652 C CA . ASP A 1 83 ? -10.336 -24.5 -5.867 1 94.69 83 ASP A CA 1
ATOM 653 C C . ASP A 1 83 ? -11.312 -24.859 -4.75 1 94.69 83 ASP A C 1
ATOM 655 O O . ASP A 1 83 ? -12.148 -25.75 -4.914 1 94.69 83 ASP A O 1
ATOM 659 N N . ASP A 1 84 ? -11.281 -24.203 -3.648 1 96.19 84 ASP A N 1
ATOM 660 C CA . ASP A 1 84 ? -12.102 -24.531 -2.488 1 96.19 84 ASP A CA 1
ATOM 661 C C . ASP A 1 84 ? -13.43 -23.781 -2.531 1 96.19 84 ASP A C 1
ATOM 663 O O . ASP A 1 84 ? -14.242 -23.891 -1.608 1 96.19 84 ASP A O 1
ATOM 667 N N . GLY A 1 85 ? -13.695 -22.969 -3.555 1 95.56 85 GLY A N 1
ATOM 668 C CA . GLY A 1 85 ? -14.969 -22.297 -3.738 1 95.56 85 GLY A CA 1
ATOM 669 C C . GLY A 1 85 ? -15.023 -20.922 -3.1 1 95.56 85 GLY A C 1
ATOM 670 O O . GLY A 1 85 ? -14.086 -20.516 -2.422 1 95.56 85 GLY A O 1
ATOM 671 N N . PRO A 1 86 ? -16.094 -20.234 -3.275 1 96.69 86 PRO A N 1
ATOM 672 C CA . PRO A 1 86 ? -16.203 -18.844 -2.867 1 96.69 86 PRO A CA 1
ATOM 673 C C . PRO A 1 86 ? -16.531 -18.688 -1.386 1 96.69 86 PRO A C 1
ATOM 675 O O . PRO A 1 86 ? -16.375 -17.594 -0.828 1 96.69 86 PRO A O 1
ATOM 678 N N . GLU A 1 87 ? -16.984 -19.719 -0.731 1 97.25 87 GLU A N 1
ATOM 679 C CA . GLU A 1 87 ? -17.406 -19.609 0.662 1 97.25 87 GLU A CA 1
ATOM 680 C C . GLU A 1 87 ? -16.219 -19.234 1.564 1 97.25 87 GLU A C 1
ATOM 682 O O . GLU A 1 87 ? -15.211 -19.938 1.59 1 97.25 87 GLU A O 1
ATOM 687 N N . GLU A 1 88 ? -16.312 -18.141 2.291 1 97.75 88 GLU A N 1
ATOM 688 C CA . GLU A 1 88 ? -15.352 -17.641 3.271 1 97.75 88 GLU A CA 1
ATOM 689 C C . GLU A 1 88 ? -13.977 -17.438 2.645 1 97.75 88 GLU A C 1
ATOM 691 O O . GLU A 1 88 ? -12.961 -17.516 3.336 1 97.75 88 GLU A O 1
ATOM 696 N N . ILE A 1 89 ? -13.875 -17.266 1.347 1 98.38 89 ILE A N 1
ATOM 697 C CA . ILE A 1 89 ? -12.594 -17.141 0.667 1 98.38 89 ILE A CA 1
ATOM 698 C C . ILE A 1 89 ? -11.859 -15.898 1.173 1 98.38 89 ILE A C 1
ATOM 700 O O . ILE A 1 89 ? -10.633 -15.875 1.229 1 98.38 89 ILE A O 1
ATOM 704 N N . GLY A 1 90 ? -12.648 -14.852 1.51 1 98.31 90 GLY A N 1
ATOM 705 C CA . GLY A 1 90 ? -12.031 -13.648 2.059 1 98.31 90 GLY A CA 1
ATOM 706 C C . GLY A 1 90 ? -11.242 -13.906 3.326 1 98.31 90 GLY A C 1
ATOM 707 O O . GLY A 1 90 ? -10.062 -13.57 3.406 1 98.31 90 GLY A O 1
ATOM 708 N N . ALA A 1 91 ? -11.883 -14.547 4.289 1 98.56 91 ALA A N 1
ATOM 709 C CA . ALA A 1 91 ? -11.227 -14.875 5.551 1 98.56 91 ALA A CA 1
ATOM 710 C C . ALA A 1 91 ? -10.07 -15.844 5.332 1 98.56 91 ALA A C 1
ATOM 712 O O . ALA A 1 91 ? -9.008 -15.695 5.938 1 98.56 91 ALA A O 1
ATOM 713 N N . ARG A 1 92 ? -10.25 -16.828 4.48 1 98.31 92 ARG A N 1
ATOM 714 C CA . ARG A 1 92 ? -9.203 -17.812 4.199 1 98.31 92 ARG A CA 1
ATOM 715 C C . ARG A 1 92 ? -7.98 -17.141 3.584 1 98.31 92 ARG A C 1
ATOM 717 O O . ARG A 1 92 ? -6.848 -17.438 3.973 1 98.31 92 ARG A O 1
ATOM 724 N N . LEU A 1 93 ? -8.203 -16.25 2.645 1 98 93 LEU A N 1
ATOM 725 C CA . LEU A 1 93 ? -7.102 -15.555 1.987 1 98 93 LEU A CA 1
ATOM 726 C C . LEU A 1 93 ? -6.348 -14.672 2.975 1 98 93 LEU A C 1
ATOM 728 O O . LEU A 1 93 ? -5.117 -14.719 3.039 1 98 93 LEU A O 1
ATOM 732 N N . VAL A 1 94 ? -7.059 -13.859 3.756 1 97.81 94 VAL A N 1
ATOM 733 C CA . VAL A 1 94 ? -6.418 -12.969 4.727 1 97.81 94 VAL A CA 1
ATOM 734 C C . VAL A 1 94 ? -5.574 -13.797 5.695 1 97.81 94 VAL A C 1
ATOM 736 O O . VAL A 1 94 ? -4.422 -13.445 5.969 1 97.81 94 VAL A O 1
ATOM 739 N N . ARG A 1 95 ? -6.109 -14.875 6.199 1 97.69 95 ARG A N 1
ATOM 740 C CA . ARG A 1 95 ? -5.402 -15.742 7.133 1 97.69 95 ARG A CA 1
ATOM 741 C C . ARG A 1 95 ? -4.129 -16.297 6.508 1 97.69 95 ARG A C 1
ATOM 743 O O . ARG A 1 95 ? -3.061 -16.266 7.121 1 97.69 95 ARG A O 1
ATOM 750 N N . GLU A 1 96 ? -4.242 -16.781 5.344 1 95.12 96 GLU A N 1
ATOM 7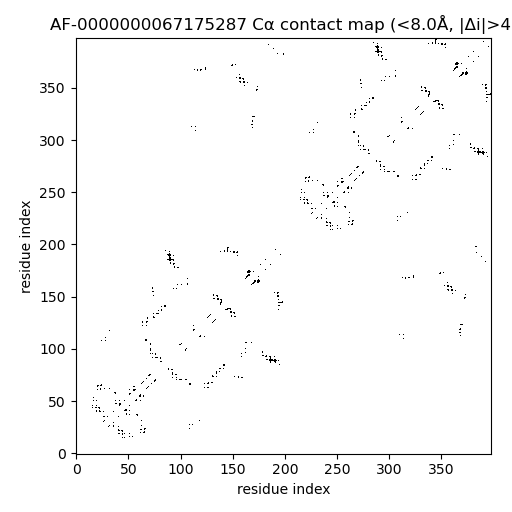51 C CA . GLU A 1 96 ? -3.098 -17.391 4.676 1 95.12 96 GLU A CA 1
ATOM 752 C C . GLU A 1 96 ? -2.004 -16.375 4.406 1 95.12 96 GLU A C 1
ATOM 754 O O . GLU A 1 96 ? -0.822 -16.641 4.629 1 95.12 96 GLU A O 1
ATOM 759 N N . VAL A 1 97 ? -2.371 -15.234 3.92 1 93.56 97 VAL A N 1
ATOM 760 C CA . VAL A 1 97 ? -1.413 -14.188 3.58 1 93.56 97 VAL A CA 1
ATOM 761 C C . VAL A 1 97 ? -0.671 -13.742 4.84 1 93.56 97 VAL A C 1
ATOM 763 O O . VAL A 1 97 ? 0.56 -13.672 4.848 1 93.56 97 VAL A O 1
ATOM 766 N N . ILE A 1 98 ? -1.382 -13.461 5.906 1 93.5 98 ILE A N 1
ATOM 767 C CA . ILE A 1 98 ? -0.771 -12.977 7.137 1 93.5 98 ILE A CA 1
ATOM 768 C C . ILE A 1 98 ? 0.125 -14.062 7.73 1 93.5 98 ILE A C 1
ATOM 770 O O . ILE A 1 98 ? 1.237 -13.781 8.18 1 93.5 98 ILE A O 1
ATOM 774 N N . ARG A 1 99 ? -0.317 -15.281 7.703 1 92.5 99 ARG A N 1
ATOM 775 C CA . ARG A 1 99 ? 0.5 -16.375 8.203 1 92.5 99 ARG A CA 1
ATOM 776 C C . ARG A 1 99 ? 1.822 -16.469 7.449 1 92.5 99 ARG A C 1
ATOM 778 O O . ARG A 1 99 ? 2.881 -16.641 8.062 1 92.5 99 ARG A O 1
ATOM 785 N N . ARG A 1 100 ? 1.756 -16.328 6.234 1 88.75 100 ARG A N 1
ATOM 786 C CA . ARG A 1 100 ? 2.957 -16.438 5.41 1 88.75 100 ARG A CA 1
ATOM 787 C C . ARG A 1 100 ? 3.922 -15.289 5.707 1 88.75 100 ARG A C 1
ATOM 789 O O . ARG A 1 100 ? 5.133 -15.5 5.781 1 88.75 100 ARG A O 1
ATOM 796 N N . TRP A 1 101 ? 3.393 -14.156 5.801 1 87.25 101 TRP A N 1
ATOM 797 C CA . TRP A 1 101 ? 4.246 -13.016 6.098 1 87.25 101 TRP A CA 1
ATOM 798 C C . TRP A 1 101 ? 4.824 -13.109 7.504 1 87.25 101 TRP A C 1
ATOM 800 O O . TRP A 1 101 ? 5.969 -12.719 7.742 1 87.25 101 TRP A O 1
ATOM 810 N N . ASP A 1 102 ? 4.055 -13.602 8.438 1 87 102 ASP A N 1
ATOM 811 C CA . ASP A 1 102 ? 4.539 -13.789 9.797 1 87 102 ASP A CA 1
ATOM 812 C C . ASP A 1 102 ? 5.676 -14.812 9.844 1 87 102 ASP A C 1
ATOM 814 O O . ASP A 1 102 ? 6.551 -14.742 10.711 1 87 102 ASP A O 1
ATOM 818 N N . GLU A 1 103 ? 5.695 -15.648 8.969 1 84.62 103 GLU A N 1
ATOM 819 C CA . GLU A 1 103 ? 6.699 -16.703 8.922 1 84.62 103 GLU A CA 1
ATOM 820 C C . GLU A 1 103 ? 7.965 -16.234 8.211 1 84.62 103 GLU A C 1
ATOM 822 O O . GLU A 1 103 ? 8.922 -17 8.07 1 84.62 103 GLU A O 1
ATOM 827 N N . GLY A 1 104 ? 8.031 -15.031 7.766 1 74.88 104 GLY A N 1
ATOM 828 C CA . GLY A 1 104 ? 9.273 -14.508 7.223 1 74.88 104 GLY A CA 1
ATOM 829 C C . GLY A 1 104 ? 9.164 -14.086 5.773 1 74.88 104 GLY A C 1
ATOM 830 O O . GLY A 1 104 ? 10.172 -13.938 5.082 1 74.88 104 GLY A O 1
ATOM 831 N N . GLY A 1 105 ? 8.016 -14.078 5.32 1 64.44 105 GLY A N 1
ATOM 832 C CA . GLY A 1 105 ? 7.898 -13.523 3.98 1 64.44 105 GLY A CA 1
ATOM 833 C C . GLY A 1 105 ? 8.445 -12.117 3.861 1 64.44 105 GLY A C 1
ATOM 834 O O . GLY A 1 105 ? 8.359 -11.328 4.805 1 64.44 105 GLY A O 1
ATOM 835 N N . SER A 1 106 ? 9.359 -11.953 2.803 1 64.06 106 SER A N 1
ATOM 836 C CA . SER A 1 106 ? 10.055 -10.672 2.658 1 64.06 106 SER A CA 1
ATOM 837 C C . SER A 1 106 ? 9.289 -9.734 1.733 1 64.06 106 SER A C 1
ATOM 839 O O . SER A 1 106 ? 8.82 -10.141 0.67 1 64.06 106 SER A O 1
ATOM 841 N N . PHE A 1 107 ? 8.961 -8.602 2.271 1 64.5 107 PHE A N 1
ATOM 842 C CA . PHE A 1 107 ? 8.352 -7.488 1.555 1 64.5 107 PHE A CA 1
ATOM 843 C C . PHE A 1 107 ? 9.422 -6.617 0.905 1 64.5 107 PHE A C 1
ATOM 845 O O . PHE A 1 107 ? 9.117 -5.773 0.061 1 64.5 107 PHE A O 1
ATOM 852 N N . ASP A 1 108 ? 10.562 -6.996 1.061 1 66.75 108 ASP A N 1
ATOM 853 C CA . ASP A 1 108 ? 11.641 -6.078 0.72 1 66.75 108 ASP A CA 1
ATOM 854 C C . ASP A 1 108 ? 11.742 -5.883 -0.792 1 66.75 108 ASP A C 1
ATOM 856 O O . ASP A 1 108 ? 11.938 -4.762 -1.267 1 66.75 108 ASP A O 1
ATOM 860 N N . LEU A 1 109 ? 11.508 -6.945 -1.393 1 64.62 109 LEU A N 1
ATOM 861 C CA . LEU A 1 109 ? 11.719 -6.84 -2.83 1 64.62 109 LEU A CA 1
ATOM 862 C C . LEU A 1 109 ? 10.57 -6.098 -3.502 1 64.62 109 LEU A C 1
ATOM 864 O O . LEU A 1 109 ? 10.789 -5.309 -4.426 1 64.62 109 LEU A O 1
ATOM 868 N N . LEU A 1 110 ? 9.406 -6.285 -3.016 1 68.44 110 LEU A N 1
ATOM 869 C CA . LEU A 1 110 ? 8.266 -5.555 -3.559 1 68.44 110 LEU A CA 1
ATOM 870 C C . LEU A 1 110 ? 8.406 -4.059 -3.316 1 68.44 110 LEU A C 1
ATOM 872 O O . LEU A 1 110 ? 8.094 -3.25 -4.191 1 68.44 110 LEU A O 1
ATOM 876 N N . LEU A 1 111 ? 9.07 -3.811 -2.256 1 68.19 111 LEU A N 1
ATOM 877 C CA . LEU A 1 111 ? 9.312 -2.414 -1.915 1 68.19 111 LEU A CA 1
ATOM 878 C C . LEU A 1 111 ? 10.352 -1.8 -2.852 1 68.19 111 LEU A C 1
ATOM 880 O O . LEU A 1 111 ? 10.242 -0.629 -3.225 1 68.19 111 LEU A O 1
ATOM 884 N N . THR A 1 112 ? 11.359 -2.604 -3.186 1 68.5 112 THR A N 1
ATOM 885 C CA . THR A 1 112 ? 12.391 -2.113 -4.094 1 68.5 112 THR A CA 1
ATOM 886 C C . THR A 1 112 ? 11.797 -1.81 -5.469 1 68.5 112 THR A C 1
ATOM 888 O O . THR A 1 112 ? 12.141 -0.8 -6.086 1 68.5 112 THR A O 1
ATOM 891 N N . VAL A 1 113 ? 10.898 -2.631 -5.879 1 73.38 113 VAL A N 1
ATOM 892 C CA . VAL A 1 113 ? 10.219 -2.414 -7.156 1 73.38 113 VAL A CA 1
ATOM 893 C C . VAL A 1 113 ? 9.398 -1.131 -7.094 1 73.38 113 VAL A C 1
ATOM 895 O O . VAL A 1 113 ? 9.406 -0.332 -8.031 1 73.38 113 VAL A O 1
ATOM 898 N N . PHE A 1 114 ? 8.906 -0.952 -5.973 1 69.5 114 PHE A N 1
ATOM 899 C CA . PHE A 1 114 ? 8.062 0.218 -5.762 1 69.5 114 PHE A CA 1
ATOM 900 C C . PHE A 1 114 ? 8.891 1.496 -5.785 1 69.5 114 PHE A C 1
ATOM 902 O O . PHE A 1 114 ? 8.414 2.539 -6.242 1 69.5 114 PHE A O 1
ATOM 909 N N . LYS A 1 115 ? 10.102 1.352 -5.449 1 68.56 115 LYS A N 1
ATOM 910 C CA . LYS A 1 115 ? 10.969 2.52 -5.328 1 68.56 115 LYS A CA 1
ATOM 911 C C . LYS A 1 115 ? 11.602 2.877 -6.672 1 68.56 115 LYS A C 1
ATOM 913 O O . LYS A 1 115 ? 12.094 3.99 -6.855 1 68.56 115 LYS A O 1
ATOM 918 N N . SER A 1 116 ? 11.555 1.916 -7.52 1 74.38 116 SER A N 1
ATOM 919 C CA . SER A 1 116 ? 12.25 2.123 -8.781 1 74.38 116 SER A CA 1
ATOM 920 C C . SER A 1 116 ? 11.273 2.443 -9.906 1 74.38 116 SER A C 1
ATOM 922 O O . SER A 1 116 ? 10.797 1.541 -10.602 1 74.38 116 SER A O 1
ATOM 924 N N . ALA A 1 117 ? 11.188 3.742 -10.211 1 72.5 117 ALA A N 1
ATOM 925 C CA . ALA A 1 117 ? 10.195 4.203 -11.18 1 72.5 117 ALA A CA 1
ATOM 926 C C . ALA A 1 117 ? 10.477 3.635 -12.562 1 72.5 117 ALA A C 1
ATOM 928 O O . ALA A 1 117 ? 9.547 3.338 -13.32 1 72.5 117 ALA A O 1
ATOM 929 N N . ASP A 1 118 ? 11.688 3.451 -12.836 1 77.56 118 ASP A N 1
ATOM 930 C CA . ASP A 1 118 ? 12.094 3.037 -14.172 1 77.56 118 ASP A CA 1
ATOM 931 C C . ASP A 1 118 ? 11.617 1.621 -14.484 1 77.56 118 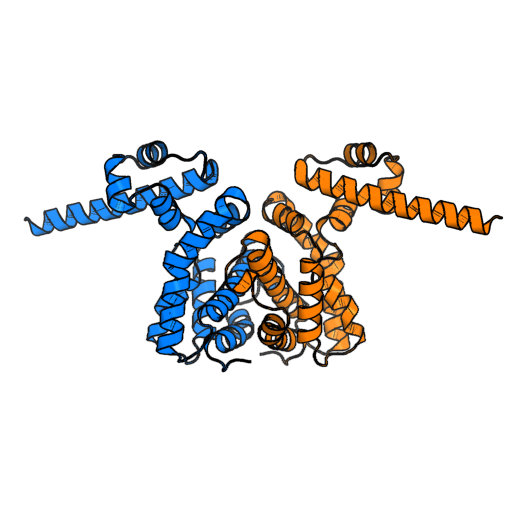ASP A C 1
ATOM 933 O O . ASP A 1 118 ? 11.406 1.27 -15.648 1 77.56 118 ASP A O 1
ATOM 937 N N . ILE A 1 119 ? 11.398 0.975 -13.461 1 82.94 119 ILE A N 1
ATOM 938 C CA . ILE A 1 119 ? 11.078 -0.43 -13.68 1 82.94 119 ILE A CA 1
ATOM 939 C C . ILE A 1 119 ? 9.562 -0.621 -13.641 1 82.94 119 ILE A C 1
ATOM 941 O O . ILE A 1 119 ? 9.055 -1.685 -14 1 82.94 119 ILE A O 1
ATOM 945 N N . HIS A 1 120 ? 8.805 0.332 -13.359 1 82.12 120 HIS A N 1
ATOM 946 C CA . HIS A 1 120 ? 7.371 0.218 -13.094 1 82.12 120 HIS A CA 1
ATOM 947 C C . HIS A 1 120 ? 6.629 -0.324 -14.312 1 82.12 120 HIS A C 1
ATOM 949 O O . HIS A 1 120 ? 5.844 -1.268 -14.195 1 82.12 120 HIS A O 1
ATOM 955 N N . PRO A 1 121 ? 6.969 0.166 -15.508 1 84.69 121 PRO A N 1
ATOM 956 C CA . PRO A 1 121 ? 6.215 -0.352 -16.656 1 84.69 121 PRO A CA 1
ATOM 957 C C . PRO A 1 121 ? 6.469 -1.838 -16.906 1 84.69 121 PRO A C 1
ATOM 959 O O . PRO A 1 121 ? 5.527 -2.59 -17.172 1 84.69 121 PRO A O 1
ATOM 962 N N . LEU A 1 122 ? 7.633 -2.18 -16.766 1 86.69 122 LEU A N 1
ATOM 963 C CA . LEU A 1 122 ? 7.973 -3.586 -16.938 1 86.69 122 LEU A CA 1
ATOM 964 C C . LEU A 1 122 ? 7.363 -4.438 -15.828 1 86.69 122 LEU A C 1
ATOM 966 O O . LEU A 1 122 ? 6.781 -5.492 -16.094 1 86.69 122 LEU A O 1
ATOM 970 N N . ALA A 1 123 ? 7.488 -4.016 -14.617 1 87 123 ALA A N 1
ATOM 971 C CA . ALA A 1 123 ? 6.973 -4.75 -13.461 1 87 123 ALA A CA 1
ATOM 972 C C . ALA A 1 123 ? 5.465 -4.953 -13.57 1 87 123 ALA A C 1
ATOM 974 O O . ALA A 1 123 ? 4.957 -6.047 -13.312 1 87 123 ALA A O 1
ATOM 975 N N . ARG A 1 124 ? 4.809 -3.922 -14.008 1 86.69 124 ARG A N 1
ATOM 976 C CA . ARG A 1 124 ? 3.355 -3.996 -14.133 1 86.69 124 ARG A CA 1
ATOM 977 C C . ARG A 1 124 ? 2.947 -5.012 -15.195 1 86.69 124 ARG A C 1
ATOM 979 O O . ARG A 1 124 ? 2.035 -5.812 -14.977 1 86.69 124 ARG A O 1
ATOM 986 N N . LYS A 1 125 ? 3.578 -4.957 -16.25 1 89.44 125 LYS A N 1
ATOM 987 C CA . LYS A 1 125 ? 3.287 -5.887 -17.344 1 89.44 125 LYS A CA 1
ATOM 988 C C . LYS A 1 125 ? 3.557 -7.328 -16.906 1 89.44 125 LYS A C 1
ATOM 990 O O . LYS A 1 125 ? 2.727 -8.211 -17.141 1 89.44 125 LYS A O 1
ATOM 995 N N . LEU A 1 126 ? 4.66 -7.527 -16.328 1 87.5 126 LEU A N 1
ATOM 996 C CA . LEU A 1 126 ? 5.051 -8.867 -15.914 1 87.5 126 LEU A CA 1
ATOM 997 C C . LEU A 1 126 ? 4.105 -9.406 -14.852 1 87.5 126 LEU A C 1
ATOM 999 O O . LEU A 1 126 ? 3.664 -10.562 -14.93 1 87.5 126 LEU A O 1
ATOM 1003 N N . LEU A 1 127 ? 3.793 -8.57 -13.93 1 86 127 LEU A N 1
ATOM 1004 C CA . LEU A 1 127 ? 2.895 -8.984 -12.852 1 86 127 LEU A CA 1
ATOM 1005 C C . LEU A 1 127 ? 1.505 -9.297 -13.398 1 86 127 LEU A C 1
ATOM 1007 O O . LEU A 1 127 ? 0.887 -10.289 -13.008 1 86 127 LEU A O 1
ATOM 1011 N N . HIS A 1 128 ? 1.049 -8.469 -14.289 1 89.12 128 HIS A N 1
ATOM 1012 C CA . HIS A 1 128 ? -0.248 -8.719 -14.906 1 89.12 128 HIS A CA 1
ATOM 1013 C C . HIS A 1 128 ? -0.247 -10.039 -15.672 1 89.12 128 HIS A C 1
ATOM 1015 O O . HIS A 1 128 ? -1.123 -10.883 -15.469 1 89.12 128 HIS A O 1
ATOM 1021 N N . ASP A 1 129 ? 0.738 -10.273 -16.469 1 90.38 129 ASP A N 1
ATOM 1022 C CA . ASP A 1 129 ? 0.761 -11.414 -17.375 1 90.38 129 ASP A CA 1
ATOM 1023 C C . ASP A 1 129 ? 0.98 -12.719 -16.609 1 90.38 129 ASP A C 1
ATOM 1025 O O . ASP A 1 129 ? 0.392 -13.75 -16.953 1 90.38 129 ASP A O 1
ATOM 1029 N N . SER A 1 130 ? 1.753 -12.633 -15.641 1 89 130 SER A N 1
ATOM 1030 C CA . SER A 1 130 ? 2.174 -13.883 -15.016 1 89 130 SER A CA 1
ATOM 1031 C C . SER A 1 130 ? 1.246 -14.266 -13.867 1 89 130 SER A C 1
ATOM 1033 O O . SER A 1 130 ? 1.149 -15.445 -13.508 1 89 130 SER A O 1
ATOM 1035 N N . LEU A 1 131 ? 0.591 -13.242 -13.328 1 89.5 131 LEU A N 1
ATOM 1036 C CA . LEU A 1 131 ? -0.077 -13.578 -12.078 1 89.5 131 LEU A CA 1
ATOM 1037 C C . LEU A 1 131 ? -1.474 -12.969 -12.031 1 89.5 131 LEU A C 1
ATOM 1039 O O . LEU A 1 131 ? -2.473 -13.688 -12.07 1 89.5 131 LEU A O 1
ATOM 1043 N N . ALA A 1 132 ? -1.604 -11.695 -12.148 1 91.56 132 ALA A N 1
ATOM 1044 C CA . ALA A 1 132 ? -2.887 -11.023 -11.961 1 91.56 132 ALA A CA 1
ATOM 1045 C C . ALA A 1 132 ? -3.885 -11.43 -13.039 1 91.56 132 ALA A C 1
ATOM 1047 O O . ALA A 1 132 ? -5.059 -11.68 -12.75 1 91.56 132 ALA A O 1
ATOM 1048 N N . GLY A 1 133 ? -3.475 -11.477 -14.258 1 94.88 133 GLY A N 1
ATOM 1049 C CA . GLY A 1 133 ? -4.34 -11.867 -15.352 1 94.88 133 GLY A CA 1
ATOM 1050 C C . GLY A 1 133 ? -4.93 -13.258 -15.18 1 94.88 133 GLY A C 1
ATOM 1051 O O . GLY A 1 133 ? -6.152 -13.414 -15.117 1 94.88 133 GLY A O 1
ATOM 1052 N N . PRO A 1 134 ? -4.059 -14.219 -15.055 1 95.81 134 PRO A N 1
ATOM 1053 C CA . PRO A 1 134 ? -4.527 -15.602 -14.883 1 95.81 134 PRO A CA 1
ATOM 1054 C C . PRO A 1 134 ? -5.402 -15.773 -13.641 1 95.81 134 PRO A C 1
ATOM 1056 O O . PRO A 1 134 ? -6.414 -16.484 -13.695 1 95.81 134 PRO A O 1
ATOM 1059 N N . VAL A 1 135 ? -5.074 -15.188 -12.562 1 97.19 135 VAL A N 1
ATOM 1060 C CA . VAL A 1 135 ? -5.859 -15.305 -11.344 1 97.19 135 VAL A CA 1
ATOM 1061 C C . VAL A 1 135 ? -7.23 -14.664 -11.547 1 97.19 135 VAL A C 1
ATOM 1063 O O . VAL A 1 135 ? -8.25 -15.219 -11.125 1 97.19 135 VAL A O 1
ATOM 1066 N N . ALA A 1 136 ? -7.27 -13.523 -12.203 1 97.75 136 ALA A N 1
ATOM 1067 C CA . ALA A 1 136 ? -8.531 -12.844 -12.484 1 97.75 136 ALA A CA 1
ATOM 1068 C C . ALA A 1 136 ? -9.438 -13.711 -13.359 1 97.75 136 ALA A C 1
ATOM 1070 O O . ALA A 1 136 ? -10.648 -13.773 -13.141 1 97.75 136 ALA A O 1
ATOM 1071 N N . GLN A 1 137 ? -8.852 -14.359 -14.32 1 97.5 137 GLN A N 1
ATOM 1072 C CA . GLN A 1 137 ? -9.617 -15.242 -15.195 1 97.5 137 GLN A CA 1
ATOM 1073 C C . GLN A 1 137 ? -10.266 -16.375 -14.406 1 97.5 137 GLN A C 1
ATOM 1075 O O . GLN A 1 137 ? -11.43 -16.719 -14.641 1 97.5 137 GLN A O 1
ATOM 1080 N N . ARG A 1 138 ? -9.516 -16.906 -13.516 1 97.62 138 ARG A N 1
ATOM 1081 C CA . ARG A 1 138 ? -10.047 -17.984 -12.688 1 97.62 138 ARG A CA 1
ATOM 1082 C C . ARG A 1 138 ? -11.141 -17.484 -11.758 1 97.62 138 ARG A C 1
ATOM 1084 O O . ARG A 1 138 ? -12.148 -18.156 -11.547 1 97.62 138 ARG A O 1
ATOM 1091 N N . VAL A 1 139 ? -10.945 -16.312 -11.164 1 98 139 VAL A N 1
ATOM 1092 C CA . VAL A 1 139 ? -11.945 -15.719 -10.289 1 98 139 VAL A CA 1
ATOM 1093 C C . VAL A 1 139 ? -13.242 -15.508 -11.062 1 98 139 VAL A C 1
ATOM 1095 O O . VAL A 1 139 ? -14.328 -15.828 -10.578 1 98 139 VAL A O 1
ATOM 1098 N N . ALA A 1 140 ? -13.148 -14.969 -12.273 1 97.56 140 ALA A N 1
ATOM 1099 C CA . ALA A 1 140 ? -14.32 -14.75 -13.117 1 97.56 140 ALA A CA 1
ATOM 1100 C C . ALA A 1 140 ? -15.039 -16.062 -13.406 1 97.56 140 ALA A C 1
ATOM 1102 O O . ALA A 1 140 ? -16.266 -16.141 -13.305 1 97.56 140 ALA A O 1
ATOM 1103 N N . ALA A 1 141 ? -14.25 -17.078 -13.734 1 96.69 141 ALA A N 1
ATOM 1104 C CA . ALA A 1 141 ? -14.812 -18.359 -14.125 1 96.69 141 ALA A CA 1
ATOM 1105 C C . ALA A 1 141 ? -15.438 -19.078 -12.922 1 96.69 141 ALA A C 1
ATOM 1107 O O . ALA A 1 141 ? -16.547 -19.609 -13.016 1 96.69 141 ALA A O 1
ATOM 1108 N N . GLU A 1 142 ? -14.805 -19.047 -11.805 1 96 142 GLU A N 1
ATOM 1109 C CA . GLU A 1 142 ? -15.227 -19.828 -10.648 1 96 142 GLU A CA 1
ATOM 1110 C C . GLU A 1 142 ? -16.344 -19.125 -9.883 1 96 142 GLU A C 1
ATOM 1112 O O . GLU A 1 142 ? -17.219 -19.781 -9.305 1 96 142 GLU A O 1
ATOM 1117 N N . PHE A 1 143 ? -16.312 -17.828 -9.875 1 96.62 143 PHE A N 1
ATOM 1118 C CA . PHE A 1 143 ? -17.25 -17.109 -9.023 1 96.62 143 PHE A CA 1
ATOM 1119 C C . PHE A 1 143 ? -18.312 -16.406 -9.867 1 96.62 143 PHE A C 1
ATOM 1121 O O . PHE A 1 143 ? -19.281 -15.875 -9.328 1 96.62 143 PHE A O 1
ATOM 1128 N N . GLY A 1 144 ? -18.188 -16.359 -11.141 1 96.25 144 GLY A 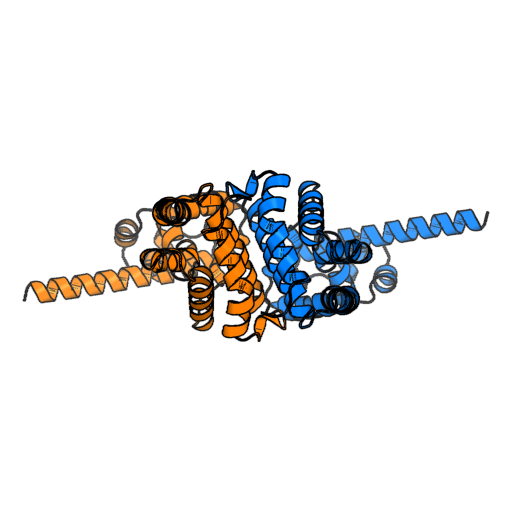N 1
ATOM 1129 C CA . GLY A 1 144 ? -19.172 -15.766 -12.031 1 96.25 144 GLY A CA 1
ATOM 1130 C C . GLY A 1 144 ? -19.297 -14.266 -11.875 1 96.25 144 GLY A C 1
ATOM 1131 O O . GLY A 1 144 ? -20.406 -13.727 -11.867 1 96.25 144 GLY A O 1
ATOM 1132 N N . VAL A 1 145 ? -18.203 -13.617 -11.719 1 96.75 145 VAL A N 1
ATOM 1133 C CA . VAL A 1 145 ? -18.234 -12.172 -11.5 1 96.75 145 VAL A CA 1
ATOM 1134 C C . VAL A 1 145 ? -17.625 -11.461 -12.703 1 96.75 145 VAL A C 1
ATOM 1136 O O . VAL A 1 145 ? -16.766 -12.008 -13.398 1 96.75 145 VAL A O 1
ATOM 1139 N N . ASP A 1 146 ? -18.094 -10.234 -12.859 1 95.62 146 ASP A N 1
ATOM 1140 C CA . ASP A 1 146 ? -17.5 -9.336 -13.852 1 95.62 146 ASP A CA 1
ATOM 1141 C C . ASP A 1 146 ? -16.359 -8.523 -13.242 1 95.62 146 ASP A C 1
ATOM 1143 O O . ASP A 1 146 ? -16.125 -8.586 -12.031 1 95.62 146 ASP A O 1
ATOM 1147 N N . ASP A 1 147 ? -15.57 -7.914 -14.078 1 95.62 147 ASP A N 1
ATOM 1148 C CA . ASP A 1 147 ? -14.492 -7.012 -13.672 1 95.62 147 ASP A CA 1
ATOM 1149 C C . ASP A 1 147 ? -13.508 -7.715 -12.734 1 95.62 147 ASP A C 1
ATOM 1151 O O . ASP A 1 147 ? -13.039 -7.125 -11.758 1 95.62 147 ASP A O 1
ATOM 1155 N N . ALA A 1 148 ? -13.234 -8.961 -12.992 1 96.94 148 ALA A N 1
ATOM 1156 C CA . ALA A 1 148 ? -12.414 -9.781 -12.109 1 96.94 148 ALA A CA 1
ATOM 1157 C C . ALA A 1 148 ? -11.023 -9.188 -11.93 1 96.94 148 ALA A C 1
ATOM 1159 O O . ALA A 1 148 ? -10.422 -9.297 -10.859 1 96.94 148 ALA A O 1
ATOM 1160 N N . GLU A 1 149 ? -10.461 -8.562 -12.953 1 95.62 149 GLU A N 1
ATOM 1161 C CA . GLU A 1 149 ? -9.141 -7.957 -12.836 1 95.62 149 GLU A CA 1
ATOM 1162 C C . GLU A 1 149 ? -9.141 -6.828 -11.805 1 95.62 149 GLU A C 1
ATOM 1164 O O . GLU A 1 149 ? -8.242 -6.738 -10.969 1 95.62 149 GLU A O 1
ATOM 1169 N N . LEU A 1 150 ? -10.172 -6 -11.852 1 95.94 150 LEU A N 1
ATOM 1170 C CA . LEU A 1 150 ? -10.281 -4.93 -10.867 1 95.94 150 LEU A CA 1
ATOM 1171 C C . LEU A 1 150 ? -10.453 -5.496 -9.461 1 95.94 150 LEU A C 1
ATOM 1173 O O . LEU A 1 150 ? -9.836 -5.016 -8.516 1 95.94 150 LEU A O 1
ATOM 1177 N N . ARG A 1 151 ? -11.273 -6.52 -9.367 1 97.44 151 ARG A N 1
ATOM 1178 C CA . ARG A 1 151 ? -11.555 -7.148 -8.078 1 97.44 151 ARG A CA 1
ATOM 1179 C C . ARG A 1 151 ? -10.281 -7.684 -7.438 1 97.44 151 ARG A C 1
ATOM 1181 O O . ARG A 1 151 ? -10.016 -7.414 -6.262 1 97.44 151 ARG A O 1
ATOM 1188 N N . VAL A 1 152 ? -9.484 -8.359 -8.211 1 96.81 152 VAL A N 1
ATOM 1189 C CA . VAL A 1 152 ? -8.273 -8.961 -7.672 1 96.81 152 VAL A CA 1
ATOM 1190 C C . VAL A 1 152 ? -7.262 -7.867 -7.328 1 96.81 152 VAL A C 1
ATOM 1192 O O . VAL A 1 152 ? -6.516 -7.988 -6.355 1 96.81 152 VAL A O 1
ATOM 1195 N N . GLU A 1 153 ? -7.215 -6.809 -8.102 1 94.44 153 GLU A N 1
ATOM 1196 C CA . GLU A 1 153 ? -6.312 -5.699 -7.809 1 94.44 153 GLU A CA 1
ATOM 1197 C C . GLU A 1 153 ? -6.711 -4.988 -6.52 1 94.44 153 GLU A C 1
ATOM 1199 O O . GLU A 1 153 ? -5.852 -4.594 -5.73 1 94.44 153 GLU A O 1
ATOM 1204 N N . LEU A 1 154 ? -7.996 -4.781 -6.32 1 96.12 154 LEU A N 1
ATOM 1205 C CA . LEU A 1 154 ? -8.469 -4.16 -5.09 1 96.12 154 LEU A CA 1
ATOM 1206 C C . LEU A 1 154 ? -8.062 -4.984 -3.871 1 96.12 154 LEU A C 1
ATOM 1208 O O . LEU A 1 154 ? -7.641 -4.43 -2.855 1 96.12 154 LEU A O 1
ATOM 1212 N N . VAL A 1 155 ? -8.141 -6.277 -3.984 1 97.06 155 VAL A N 1
ATOM 1213 C CA . VAL A 1 155 ? -7.711 -7.176 -2.92 1 97.06 155 VAL A CA 1
ATOM 1214 C C . VAL A 1 155 ? -6.203 -7.039 -2.711 1 97.06 155 VAL A C 1
ATOM 1216 O O . VAL A 1 155 ? -5.738 -6.895 -1.579 1 97.06 155 VAL A O 1
ATOM 1219 N N . THR A 1 156 ? -5.473 -7.027 -3.779 1 93.25 156 THR A N 1
ATOM 1220 C CA . THR A 1 156 ? -4.012 -6.996 -3.725 1 93.25 156 THR A CA 1
ATOM 1221 C C . THR A 1 156 ? -3.523 -5.699 -3.082 1 93.25 156 THR A C 1
ATOM 1223 O O . THR A 1 156 ? -2.664 -5.723 -2.199 1 93.25 156 THR A O 1
ATOM 1226 N N . VAL A 1 157 ? -4.109 -4.582 -3.49 1 92.38 157 VAL A N 1
ATOM 1227 C CA . VAL A 1 157 ? -3.648 -3.299 -2.975 1 92.38 157 VAL A CA 1
ATOM 1228 C C . VAL A 1 157 ? -3.92 -3.215 -1.475 1 92.38 157 VAL A C 1
ATOM 1230 O O . VAL A 1 157 ? -3.121 -2.654 -0.723 1 92.38 157 VAL A O 1
ATOM 1233 N N . HIS A 1 158 ? -5.004 -3.746 -1.041 1 94.88 158 HIS A N 1
ATOM 1234 C CA . HIS A 1 158 ? -5.312 -3.725 0.385 1 94.88 158 HIS A CA 1
ATOM 1235 C C . HIS A 1 158 ? -4.359 -4.625 1.167 1 94.88 158 HIS A C 1
ATOM 1237 O O . HIS A 1 158 ? -3.836 -4.227 2.209 1 94.88 158 HIS A O 1
ATOM 1243 N N . MET A 1 159 ? -4.082 -5.82 0.671 1 93.06 159 MET A N 1
ATOM 1244 C CA . MET A 1 159 ? -3.221 -6.773 1.36 1 93.06 159 MET A CA 1
ATOM 1245 C C . MET A 1 159 ? -1.781 -6.273 1.408 1 93.06 159 MET A C 1
ATOM 1247 O O . MET A 1 159 ? -1.115 -6.383 2.439 1 93.06 159 MET A O 1
ATOM 1251 N N . VAL A 1 160 ? -1.35 -5.75 0.321 1 88.38 160 VAL A N 1
ATOM 1252 C CA . VAL A 1 160 ? 0.017 -5.242 0.258 1 88.38 160 VAL A CA 1
ATOM 1253 C C . VAL A 1 160 ? 0.156 -4.016 1.154 1 88.38 160 VAL A C 1
ATOM 1255 O O . VAL A 1 160 ? 1.158 -3.861 1.857 1 88.38 160 VAL A O 1
ATOM 1258 N N . GLY A 1 161 ? -0.908 -3.127 1.085 1 89 161 GLY A N 1
ATOM 1259 C CA . GLY A 1 161 ? -0.908 -1.999 2.002 1 89 161 GLY A CA 1
ATOM 1260 C C . GLY A 1 161 ? -0.854 -2.416 3.461 1 89 161 GLY A C 1
ATOM 1261 O O . GLY A 1 161 ? -0.133 -1.813 4.258 1 89 161 GLY A O 1
ATOM 1262 N N . LEU A 1 162 ? -1.569 -3.436 3.799 1 92.06 162 LEU A N 1
ATOM 1263 C CA . LEU A 1 162 ? -1.555 -3.971 5.156 1 92.06 162 LEU A CA 1
ATOM 1264 C C . LEU A 1 162 ? -0.168 -4.492 5.52 1 92.06 162 LEU A C 1
ATOM 1266 O O . LEU A 1 162 ? 0.333 -4.223 6.613 1 92.06 162 LEU A O 1
ATOM 1270 N N . ALA A 1 163 ? 0.374 -5.266 4.672 1 87.44 163 ALA A N 1
ATOM 1271 C CA . ALA A 1 163 ? 1.691 -5.844 4.922 1 87.44 163 ALA A CA 1
ATOM 1272 C C . ALA A 1 163 ? 2.734 -4.754 5.148 1 87.44 163 ALA A C 1
ATOM 1274 O O . ALA A 1 163 ? 3.549 -4.84 6.07 1 87.44 163 ALA A O 1
ATOM 1275 N N . PHE A 1 164 ? 2.67 -3.814 4.367 1 84.06 164 PHE A N 1
ATOM 1276 C CA . PHE A 1 164 ? 3.623 -2.717 4.488 1 84.06 164 PHE A CA 1
ATOM 1277 C C . PHE A 1 164 ? 3.475 -2.016 5.832 1 84.06 164 PHE A C 1
ATOM 1279 O O . PHE A 1 164 ? 4.461 -1.817 6.543 1 84.06 164 PHE A O 1
ATOM 1286 N N . ALA A 1 165 ? 2.299 -1.685 6.148 1 87.38 165 ALA A N 1
ATOM 1287 C CA . ALA A 1 165 ? 2.029 -0.981 7.398 1 87.38 165 ALA A CA 1
ATOM 1288 C C . ALA A 1 165 ? 2.402 -1.843 8.602 1 87.38 165 ALA A C 1
ATOM 1290 O O . ALA A 1 165 ? 2.953 -1.341 9.586 1 87.38 165 ALA A O 1
ATOM 1291 N N . ARG A 1 166 ? 2.15 -3.145 8.531 1 89.75 166 ARG A N 1
ATOM 1292 C CA . ARG A 1 166 ? 2.322 -4.059 9.656 1 89.75 166 ARG A CA 1
ATOM 1293 C C . ARG A 1 166 ? 3.783 -4.469 9.805 1 89.75 166 ARG A C 1
ATOM 1295 O O . ARG A 1 166 ? 4.328 -4.441 10.914 1 89.75 166 ARG A O 1
ATOM 1302 N N . TYR A 1 167 ? 4.445 -4.68 8.758 1 84.62 167 TYR A N 1
ATOM 1303 C CA . TYR A 1 167 ? 5.727 -5.363 8.867 1 84.62 167 TYR A CA 1
ATOM 1304 C C . TYR A 1 167 ? 6.883 -4.41 8.586 1 84.62 167 TYR A C 1
ATOM 1306 O O . TYR A 1 167 ? 7.988 -4.594 9.102 1 84.62 167 TYR A O 1
ATOM 1314 N N . GLN A 1 168 ? 6.711 -3.479 7.699 1 80.81 168 GLN A N 1
ATOM 1315 C CA . GLN A 1 168 ? 7.785 -2.547 7.379 1 80.81 168 GLN A CA 1
ATOM 1316 C C . GLN A 1 168 ? 7.738 -1.316 8.281 1 80.81 168 GLN A C 1
ATOM 1318 O O . GLN A 1 168 ? 8.734 -0.958 8.906 1 80.81 168 GLN A O 1
ATOM 1323 N N . LEU A 1 169 ? 6.59 -0.689 8.344 1 81.44 169 LEU A N 1
ATOM 1324 C CA . LEU A 1 169 ? 6.457 0.534 9.133 1 81.44 169 LEU A CA 1
ATOM 1325 C C . LEU A 1 169 ? 6.148 0.213 10.594 1 81.44 169 LEU A C 1
ATOM 1327 O O . LEU A 1 169 ? 6.359 1.048 11.477 1 81.44 169 LEU A O 1
ATOM 1331 N N . LYS A 1 170 ? 5.578 -0.958 10.805 1 87.94 170 LYS A N 1
ATOM 1332 C CA . LYS A 1 170 ? 5.211 -1.414 12.141 1 87.94 170 LYS A CA 1
ATOM 1333 C C . LYS A 1 170 ? 4.281 -0.416 12.828 1 87.94 170 LYS A C 1
ATOM 1335 O O . LYS A 1 170 ? 4.492 -0.063 13.992 1 87.94 170 LYS A O 1
ATOM 1340 N N . ILE A 1 171 ? 3.297 0.01 12.039 1 88.56 171 ILE A N 1
ATOM 1341 C CA . ILE A 1 171 ? 2.311 0.961 12.539 1 88.56 171 ILE A CA 1
ATOM 1342 C C . ILE A 1 171 ? 1.423 0.284 13.578 1 88.56 171 ILE A C 1
ATOM 1344 O O . ILE A 1 171 ? 0.785 -0.733 13.297 1 88.56 171 ILE A O 1
ATOM 1348 N N . GLU A 1 172 ? 1.463 0.93 14.789 1 90.88 172 GLU A N 1
ATOM 1349 C CA . GLU A 1 172 ? 0.593 0.406 15.844 1 90.88 172 GLU A CA 1
ATOM 1350 C C . GLU A 1 172 ? -0.784 1.062 15.797 1 90.88 172 GLU A C 1
ATOM 1352 O O . GLU A 1 172 ? -0.903 2.244 15.469 1 90.88 172 GLU A O 1
ATOM 1357 N N . PRO A 1 173 ? -1.949 0.237 16.062 1 92.88 173 PRO A N 1
ATOM 1358 C CA . PRO A 1 173 ? -1.958 -1.109 16.641 1 92.88 173 PRO A CA 1
ATOM 1359 C C . PRO A 1 173 ? -1.983 -2.207 15.57 1 92.88 173 PRO A C 1
ATOM 1361 O O . PRO A 1 173 ? -2.08 -3.391 15.906 1 92.88 173 PRO A O 1
ATOM 1364 N N . LEU A 1 174 ? -1.874 -1.832 14.32 1 93.06 174 LEU A N 1
ATOM 1365 C CA . LEU A 1 174 ? -1.933 -2.799 13.234 1 93.06 174 LEU A CA 1
ATOM 1366 C C . LEU A 1 174 ? -0.801 -3.814 13.344 1 93.06 174 LEU A C 1
ATOM 1368 O O . LEU A 1 174 ? -1.003 -5.004 13.094 1 93.06 174 LEU A O 1
ATOM 1372 N N . ALA A 1 175 ? 0.345 -3.428 13.773 1 92.38 175 ALA A N 1
ATOM 1373 C CA . ALA A 1 175 ? 1.54 -4.262 13.852 1 92.38 175 ALA A CA 1
ATOM 1374 C C . ALA A 1 175 ? 1.374 -5.355 14.906 1 92.38 175 ALA A C 1
ATOM 1376 O O . ALA A 1 175 ? 1.92 -6.453 14.758 1 92.38 175 ALA A O 1
ATOM 1377 N N . SER A 1 176 ? 0.554 -5.086 15.977 1 94.56 176 SER A N 1
ATOM 1378 C CA . SER A 1 176 ? 0.417 -6.035 17.078 1 94.56 176 SER A CA 1
ATOM 1379 C C . SER A 1 176 ? -0.946 -6.715 17.047 1 94.56 176 SER A C 1
ATOM 1381 O O . SER A 1 176 ? -1.227 -7.582 17.891 1 94.56 176 SER A O 1
ATOM 1383 N N . ALA A 1 177 ? -1.771 -6.312 16.125 1 95.69 177 ALA A N 1
ATOM 1384 C CA . ALA A 1 177 ? -3.102 -6.91 16.047 1 95.69 177 ALA A CA 1
ATOM 1385 C C . ALA A 1 177 ? -3.012 -8.414 15.82 1 95.69 177 ALA A C 1
ATOM 1387 O O . ALA A 1 177 ? -2.17 -8.891 15.047 1 95.69 177 ALA A O 1
ATOM 1388 N N . GLY A 1 178 ? -3.893 -9.148 16.516 1 96.12 178 GLY A N 1
ATOM 1389 C CA . GLY A 1 178 ? -3.914 -10.594 16.359 1 96.12 178 GLY A CA 1
ATOM 1390 C C . GLY A 1 178 ? -4.438 -11.039 15.008 1 96.12 178 GLY A C 1
ATOM 1391 O O . GLY A 1 178 ? -5.215 -10.328 14.375 1 96.12 178 GLY A O 1
ATOM 1392 N N . LEU A 1 179 ? -3.998 -12.227 14.602 1 96.62 179 LEU A N 1
ATOM 1393 C CA . LEU A 1 179 ? -4.414 -12.797 13.328 1 96.62 179 LEU A CA 1
ATOM 1394 C C . LEU A 1 179 ? -5.934 -12.852 13.227 1 96.62 179 LEU A C 1
ATOM 1396 O O . LEU A 1 179 ? -6.508 -12.414 12.227 1 96.62 179 LEU A O 1
ATOM 1400 N N . ASP A 1 180 ? -6.602 -13.305 14.25 1 97.56 180 ASP A N 1
ATOM 1401 C CA . ASP A 1 180 ? -8.055 -13.469 14.219 1 97.56 180 ASP A CA 1
ATOM 1402 C C . ASP A 1 180 ? -8.75 -12.117 14.102 1 97.56 180 ASP A C 1
ATOM 1404 O O . ASP A 1 180 ? -9.781 -12 13.43 1 97.56 180 ASP A O 1
ATOM 1408 N N . ASP A 1 181 ? -8.188 -11.133 14.75 1 96.56 181 ASP A N 1
ATOM 1409 C CA . ASP A 1 181 ? -8.742 -9.789 14.656 1 96.56 181 ASP A CA 1
ATOM 1410 C C . ASP A 1 181 ? -8.648 -9.258 13.227 1 96.56 181 ASP A C 1
ATOM 1412 O O . ASP A 1 181 ? -9.641 -8.758 12.68 1 96.56 181 ASP A O 1
ATOM 1416 N N . LEU A 1 182 ? -7.504 -9.391 12.617 1 97.25 182 LEU A N 1
ATOM 1417 C CA . LEU A 1 182 ? -7.301 -8.898 11.266 1 97.25 182 LEU A CA 1
ATOM 1418 C C . LEU A 1 182 ? -8.195 -9.633 10.273 1 97.25 182 LEU A C 1
ATOM 1420 O O . LEU A 1 182 ? -8.75 -9.031 9.359 1 97.25 182 LEU A O 1
ATOM 1424 N N . VAL A 1 183 ? -8.336 -10.938 10.516 1 98.25 183 VAL A N 1
ATOM 1425 C CA . VAL A 1 183 ? -9.211 -11.719 9.648 1 98.25 183 VAL A CA 1
ATOM 1426 C C . VAL A 1 183 ? -10.648 -11.234 9.789 1 98.25 183 VAL A C 1
ATOM 1428 O O . VAL A 1 183 ? -11.367 -11.117 8.797 1 98.25 183 VAL A O 1
ATOM 1431 N N . SER A 1 184 ? -11.07 -10.93 11 1 98 184 SER A N 1
ATOM 1432 C CA . SER A 1 184 ? -12.438 -10.484 11.234 1 98 184 SER A CA 1
ATOM 1433 C C . SER A 1 184 ? -12.695 -9.133 10.578 1 98 184 SER A C 1
ATOM 1435 O O . SER A 1 184 ? -13.805 -8.859 10.117 1 98 184 SER A O 1
ATOM 1437 N N . TRP A 1 185 ? -11.664 -8.305 10.477 1 97.31 185 TRP A N 1
ATOM 1438 C CA . TRP A 1 185 ? -11.812 -6.969 9.914 1 97.31 185 TRP A CA 1
ATOM 1439 C C . TRP A 1 185 ? -11.711 -7.008 8.391 1 97.31 185 TRP A C 1
ATOM 1441 O O . TRP A 1 185 ? -12.539 -6.422 7.695 1 97.31 185 TRP A O 1
ATOM 1451 N N . LEU A 1 186 ? -10.758 -7.762 7.883 1 98.19 186 LEU A N 1
ATOM 1452 C CA . LEU A 1 186 ? -10.453 -7.68 6.461 1 98.19 186 LEU A CA 1
ATOM 1453 C C . LEU A 1 186 ? -11.219 -8.734 5.676 1 98.19 186 LEU A C 1
ATOM 1455 O O . LEU A 1 186 ? -11.508 -8.547 4.492 1 98.19 186 LEU A O 1
ATOM 1459 N N . GLY A 1 187 ? -11.516 -9.883 6.332 1 98.31 187 GLY A N 1
ATOM 1460 C CA . GLY A 1 187 ? -12.172 -10.992 5.656 1 98.31 187 GLY A CA 1
ATOM 1461 C C . GLY A 1 187 ? -13.398 -10.57 4.871 1 98.31 187 GLY A C 1
ATOM 1462 O O . GLY A 1 187 ? -13.492 -10.836 3.67 1 98.31 187 GLY A O 1
ATOM 1463 N N . PRO A 1 188 ? -14.312 -9.914 5.52 1 98 188 PRO A N 1
ATOM 1464 C CA . PRO A 1 188 ? -15.531 -9.492 4.832 1 98 188 PRO A CA 1
ATOM 1465 C C . PRO A 1 188 ? -15.258 -8.547 3.666 1 98 188 PRO A C 1
ATOM 1467 O O . PRO A 1 188 ? -15.969 -8.578 2.658 1 98 188 PRO A O 1
ATOM 1470 N N . THR A 1 189 ? -14.258 -7.68 3.801 1 98 189 THR A N 1
ATOM 1471 C CA . THR A 1 189 ? -13.883 -6.762 2.73 1 98 189 THR A CA 1
ATOM 1472 C C . THR A 1 189 ? -13.375 -7.535 1.513 1 98 189 THR A C 1
ATOM 1474 O O . THR A 1 189 ? -13.859 -7.324 0.397 1 98 189 THR A O 1
ATOM 1477 N N . VAL A 1 190 ? -12.477 -8.414 1.754 1 98.44 190 VAL A N 1
ATOM 1478 C CA . VAL A 1 190 ? -11.898 -9.219 0.681 1 98.44 190 VAL A CA 1
ATOM 1479 C C . VAL A 1 190 ? -12.977 -10.094 0.055 1 98.44 190 VAL A C 1
ATOM 1481 O O . VAL A 1 190 ? -13.039 -10.242 -1.169 1 98.44 190 VAL A O 1
ATOM 1484 N N . GLN A 1 191 ? -13.883 -10.672 0.901 1 98.56 191 GLN A N 1
ATOM 1485 C CA . GLN A 1 191 ? -15 -11.484 0.431 1 98.56 191 GLN A CA 1
ATOM 1486 C C . GLN A 1 191 ? -15.875 -10.695 -0.54 1 98.56 191 GLN A C 1
ATOM 1488 O O . GLN A 1 191 ? -16.203 -11.188 -1.625 1 98.56 191 GLN A O 1
ATOM 1493 N N . ARG A 1 192 ? -16.188 -9.523 -0.143 1 97.94 192 ARG A N 1
ATOM 1494 C CA . ARG A 1 192 ? -17.062 -8.68 -0.957 1 97.94 192 ARG A CA 1
ATOM 1495 C C . ARG A 1 192 ? -16.422 -8.344 -2.291 1 97.94 192 ARG A C 1
ATOM 1497 O O . ARG A 1 192 ? -17.062 -8.406 -3.34 1 97.94 192 ARG A O 1
ATOM 1504 N N . TYR A 1 193 ? -15.125 -7.969 -2.277 1 98.19 193 TYR A N 1
ATOM 1505 C CA . TYR A 1 193 ? -14.422 -7.637 -3.512 1 98.19 193 TYR A CA 1
ATOM 1506 C C . TYR A 1 193 ? -14.438 -8.812 -4.48 1 98.19 193 TYR A C 1
ATOM 1508 O O . TYR A 1 193 ? -14.625 -8.633 -5.684 1 98.19 193 TYR A O 1
ATOM 1516 N N . LEU A 1 194 ? -14.32 -10 -3.947 1 98 194 LEU A N 1
ATOM 1517 C CA . LEU A 1 194 ? -14.102 -11.148 -4.812 1 98 194 LEU A CA 1
ATOM 1518 C C . LEU A 1 194 ? -15.43 -11.727 -5.293 1 98 194 LEU A C 1
ATOM 1520 O O . LEU A 1 194 ? -15.516 -12.281 -6.391 1 98 194 LEU A O 1
ATOM 1524 N N . THR A 1 195 ? -16.516 -11.586 -4.465 1 97.75 195 THR A N 1
ATOM 1525 C CA . THR A 1 195 ? -17.641 -12.461 -4.762 1 97.75 195 THR A CA 1
ATOM 1526 C C . THR A 1 195 ? -18.938 -11.656 -4.891 1 97.75 195 THR A C 1
ATOM 1528 O O . THR A 1 195 ? -19.938 -12.156 -5.426 1 97.75 195 THR A O 1
ATOM 1531 N N . ALA A 1 196 ? -19 -10.43 -4.375 1 96.19 196 ALA A N 1
ATOM 1532 C CA . ALA A 1 196 ? -20.25 -9.688 -4.363 1 96.19 196 ALA A CA 1
ATOM 1533 C C . ALA A 1 196 ? -20.641 -9.258 -5.773 1 96.19 196 ALA A C 1
ATOM 1535 O O . ALA A 1 196 ? -19.797 -9.133 -6.656 1 96.19 196 ALA A O 1
ATOM 1536 N N . PRO A 1 197 ? -21.922 -9.047 -6.027 1 93.62 197 PRO A N 1
ATOM 1537 C CA . PRO A 1 197 ? -22.328 -8.461 -7.301 1 93.62 197 PRO A CA 1
ATOM 1538 C C . PRO A 1 197 ? -21.734 -7.078 -7.535 1 93.62 197 PRO A C 1
ATOM 1540 O O . PRO A 1 197 ? -21.266 -6.434 -6.59 1 93.62 197 PRO A O 1
ATOM 1543 N N . ASP A 1 198 ? -21.688 -6.727 -8.789 1 90.69 198 ASP A N 1
ATOM 1544 C CA . ASP A 1 198 ? -21.172 -5.41 -9.141 1 90.69 198 ASP A CA 1
ATOM 1545 C C . ASP A 1 198 ? -21.922 -4.305 -8.406 1 90.69 198 ASP A C 1
ATOM 1547 O O . ASP A 1 198 ? -23.125 -4.391 -8.219 1 90.69 198 ASP A O 1
ATOM 1551 N N . PRO A 1 199 ? -21.219 -3.371 -7.91 1 86.19 199 PRO A N 1
ATOM 1552 C CA . PRO A 1 199 ? -21.891 -2.279 -7.207 1 86.19 199 PRO A CA 1
ATOM 1553 C C . PRO A 1 199 ? -22.688 -1.373 -8.148 1 86.19 199 PRO A C 1
ATOM 1555 O O . PRO A 1 199 ? -22.391 -1.302 -9.336 1 86.19 199 PRO A O 1
ATOM 1558 N N . MET B 1 1 ? -3.537 52.031 8.672 1 52.72 1 MET B N 1
ATOM 1559 C CA . MET B 1 1 ? -2.156 51.844 8.227 1 52.72 1 MET B CA 1
ATOM 1560 C C . MET B 1 1 ? -1.497 50.688 8.945 1 52.72 1 MET B C 1
ATOM 1562 O O . MET B 1 1 ? -0.81 49.875 8.32 1 52.72 1 MET B O 1
ATOM 1566 N N . ALA B 1 2 ? -1.725 50.625 10.234 1 65.12 2 ALA B N 1
ATOM 1567 C CA . ALA B 1 2 ? -1.142 49.562 11.039 1 65.12 2 ALA B CA 1
ATOM 1568 C C . ALA B 1 2 ? -1.74 48.219 10.68 1 65.12 2 ALA B C 1
ATOM 1570 O O . ALA B 1 2 ? -1.03 47.219 10.633 1 65.12 2 ALA B O 1
ATOM 1571 N N . GLU B 1 3 ? -2.896 48.094 10.43 1 62.81 3 GLU B N 1
ATOM 1572 C CA . GLU B 1 3 ? -3.572 46.844 10.07 1 62.81 3 GLU B CA 1
ATOM 1573 C C . GLU B 1 3 ? -3.064 46.312 8.734 1 62.81 3 GLU B C 1
ATOM 1575 O O . GLU B 1 3 ? -2.896 45.094 8.57 1 62.81 3 GLU B O 1
ATOM 1580 N N . ASN B 1 4 ? -2.855 47.219 7.891 1 59.25 4 ASN B N 1
ATOM 1581 C CA . ASN B 1 4 ? -2.355 46.844 6.57 1 59.25 4 ASN B CA 1
ATOM 1582 C C . ASN B 1 4 ? -0.951 46.25 6.652 1 59.25 4 ASN B C 1
ATOM 1584 O O . ASN B 1 4 ? -0.633 45.312 5.934 1 59.25 4 ASN B O 1
ATOM 1588 N N . ARG B 1 5 ? -0.111 46.875 7.535 1 60 5 ARG B N 1
ATOM 1589 C CA . ARG B 1 5 ? 1.244 46.375 7.719 1 60 5 ARG B CA 1
ATOM 1590 C C . ARG B 1 5 ? 1.226 45 8.344 1 60 5 ARG B C 1
ATOM 1592 O O . ARG B 1 5 ? 2.033 44.125 7.984 1 60 5 ARG B O 1
ATOM 1599 N N . ARG B 1 6 ? 0.262 44.844 9.312 1 65.44 6 ARG B N 1
ATOM 1600 C CA . ARG B 1 6 ? 0.161 43.531 9.961 1 65.44 6 ARG B CA 1
ATOM 1601 C C . ARG B 1 6 ? -0.264 42.469 8.977 1 65.44 6 ARG B C 1
ATOM 1603 O O . ARG B 1 6 ? 0.245 41.344 9.016 1 65.44 6 ARG B O 1
ATOM 1610 N N . SER B 1 7 ? -1.205 42.812 8.133 1 65.94 7 SER B N 1
ATOM 1611 C CA . SER B 1 7 ? -1.654 41.906 7.098 1 65.94 7 SER B CA 1
ATOM 1612 C C . SER B 1 7 ? -0.533 41.594 6.113 1 65.94 7 SER B C 1
ATOM 1614 O O . SER B 1 7 ? -0.388 40.438 5.676 1 65.94 7 SER B O 1
ATOM 1616 N N . GLY B 1 8 ? 0.205 42.594 5.789 1 60.31 8 GLY B N 1
ATOM 1617 C CA . GLY B 1 8 ? 1.354 42.375 4.922 1 60.31 8 GLY B CA 1
ATOM 1618 C C . GLY B 1 8 ? 2.4 41.469 5.523 1 60.31 8 GLY B C 1
ATOM 1619 O O . GLY B 1 8 ? 2.914 40.562 4.852 1 60.31 8 GLY B O 1
ATOM 1620 N N . ARG B 1 9 ? 2.693 41.688 6.793 1 64.62 9 ARG B N 1
ATOM 1621 C CA . ARG B 1 9 ? 3.666 40.875 7.516 1 64.62 9 ARG B CA 1
ATOM 1622 C C . ARG B 1 9 ? 3.186 39.438 7.637 1 64.62 9 ARG B C 1
ATOM 1624 O O . ARG B 1 9 ? 3.977 38.5 7.512 1 64.62 9 ARG B O 1
ATOM 1631 N N . TRP B 1 10 ? 1.856 39.375 7.902 1 62 10 TRP B N 1
ATOM 1632 C CA . TRP B 1 10 ? 1.276 38.062 8.023 1 62 10 TRP B CA 1
ATOM 1633 C C . TRP B 1 10 ? 1.381 37.281 6.703 1 62 10 TRP B C 1
ATOM 1635 O O . TRP B 1 10 ? 1.739 36.125 6.688 1 62 10 TRP B O 1
ATOM 1645 N N . ARG B 1 11 ? 1.021 37.938 5.652 1 71.31 11 ARG B N 1
ATOM 1646 C CA . ARG B 1 11 ? 1.119 37.344 4.328 1 71.31 11 ARG B CA 1
ATOM 1647 C C . ARG B 1 11 ? 2.557 36.938 4.016 1 71.31 11 ARG B C 1
ATOM 1649 O O . ARG B 1 11 ? 2.799 35.844 3.471 1 71.31 11 ARG B O 1
ATOM 1656 N N . THR B 1 12 ? 3.373 37.812 4.395 1 73.56 12 THR B N 1
ATOM 1657 C CA . THR B 1 12 ? 4.785 37.5 4.199 1 73.56 12 THR B CA 1
ATOM 1658 C C . THR B 1 12 ? 5.211 36.312 5.055 1 73.56 12 THR B C 1
ATOM 1660 O O . THR B 1 12 ? 5.961 35.438 4.598 1 73.56 12 THR B O 1
ATOM 1663 N N . GLY B 1 13 ? 4.613 36.312 6.215 1 81.25 13 GLY B N 1
ATOM 1664 C CA . GLY B 1 13 ? 4.895 35.188 7.102 1 81.25 13 GLY B CA 1
ATOM 1665 C C . GLY B 1 13 ? 4.414 33.844 6.555 1 81.25 13 GLY B C 1
ATOM 1666 O O . GLY B 1 13 ? 5.148 32.844 6.59 1 81.25 13 GLY B O 1
ATOM 1667 N N . GLN B 1 14 ? 3.221 33.875 5.969 1 84.12 14 GLN B N 1
ATOM 1668 C CA . GLN B 1 14 ? 2.648 32.656 5.402 1 84.12 14 GLN B CA 1
ATOM 1669 C C . GLN B 1 14 ? 3.398 32.25 4.145 1 84.12 14 GLN B C 1
ATOM 1671 O O . GLN B 1 14 ? 3.6 31.047 3.91 1 84.12 14 GLN B O 1
ATOM 1676 N N . GLN B 1 15 ? 3.752 33.188 3.467 1 88.5 15 GLN B N 1
ATOM 1677 C CA . GLN B 1 15 ? 4.539 32.906 2.273 1 88.5 15 GLN B CA 1
ATOM 1678 C C . GLN B 1 15 ? 5.887 32.281 2.641 1 88.5 15 GLN B C 1
ATOM 1680 O O . GLN B 1 15 ? 6.34 31.344 1.99 1 88.5 15 GLN B O 1
ATOM 1685 N N . ASN B 1 16 ? 6.492 32.812 3.672 1 90.44 16 ASN B N 1
ATOM 1686 C CA . ASN B 1 16 ? 7.758 32.25 4.141 1 90.44 16 ASN B CA 1
ATOM 1687 C C . ASN B 1 16 ? 7.586 30.844 4.664 1 90.44 16 ASN B C 1
ATOM 1689 O O . ASN B 1 16 ? 8.422 29.969 4.406 1 90.44 16 ASN B O 1
ATOM 1693 N N . LYS B 1 17 ? 6.512 30.703 5.387 1 94.5 17 LYS B N 1
ATOM 1694 C CA . LYS B 1 17 ? 6.234 29.359 5.898 1 94.5 17 LYS B CA 1
ATOM 1695 C C . LYS B 1 17 ? 6.137 28.344 4.758 1 94.5 17 LYS B C 1
ATOM 1697 O O . LYS B 1 17 ? 6.711 27.266 4.836 1 94.5 17 LYS B O 1
ATOM 1702 N N . GLN B 1 18 ? 5.449 28.734 3.701 1 93.75 18 GLN B N 1
ATOM 1703 C CA . GLN B 1 18 ? 5.285 27.844 2.551 1 93.75 18 GLN B CA 1
ATOM 1704 C C . GLN B 1 18 ? 6.613 27.625 1.836 1 93.75 18 GLN B C 1
ATOM 1706 O O . GLN B 1 18 ? 6.91 26.516 1.391 1 93.75 18 GLN B O 1
ATOM 1711 N N . ARG B 1 19 ? 7.375 28.594 1.756 1 94.5 19 ARG B N 1
ATOM 1712 C CA . ARG B 1 19 ? 8.695 28.469 1.144 1 94.5 19 ARG B CA 1
ATOM 1713 C C . ARG B 1 19 ? 9.562 27.484 1.916 1 94.5 19 ARG B C 1
ATOM 1715 O O . ARG B 1 19 ? 10.297 26.688 1.317 1 94.5 19 ARG B O 1
ATOM 1722 N N . ILE B 1 20 ? 9.453 27.578 3.197 1 96.19 20 ILE B N 1
ATOM 1723 C CA . ILE B 1 20 ? 10.227 26.672 4.043 1 96.19 20 ILE B CA 1
ATOM 1724 C C . ILE B 1 20 ? 9.766 25.234 3.814 1 96.19 20 ILE B C 1
ATOM 1726 O O . ILE B 1 20 ? 10.586 24.328 3.658 1 96.19 20 ILE B O 1
ATOM 1730 N N . LEU B 1 21 ? 8.5 25.062 3.709 1 94.88 21 LEU B N 1
ATOM 1731 C CA . LEU B 1 21 ? 7.953 23.734 3.508 1 94.88 21 LEU B CA 1
ATOM 1732 C C . LEU B 1 21 ? 8.391 23.156 2.164 1 94.88 21 LEU B C 1
ATOM 1734 O O . LEU B 1 21 ? 8.781 22 2.078 1 94.88 21 LEU B O 1
ATOM 1738 N N . ASP B 1 22 ? 8.367 23.969 1.133 1 93.62 22 ASP B N 1
ATOM 1739 C CA . ASP B 1 22 ? 8.766 23.516 -0.199 1 93.62 22 ASP B CA 1
ATOM 1740 C C . ASP B 1 22 ? 10.242 23.156 -0.235 1 93.62 22 ASP B C 1
ATOM 1742 O O . ASP B 1 22 ? 10.617 22.109 -0.78 1 93.62 22 ASP B O 1
ATOM 1746 N N . ALA B 1 23 ? 11.023 23.953 0.38 1 95.69 23 ALA B N 1
ATOM 1747 C CA . ALA B 1 23 ? 12.461 23.703 0.45 1 95.69 23 ALA B CA 1
ATOM 1748 C C . ALA B 1 23 ? 12.75 22.438 1.254 1 95.69 23 ALA B C 1
ATOM 1750 O O . ALA B 1 23 ? 13.625 21.641 0.89 1 95.69 23 ALA B O 1
ATOM 1751 N N . ALA B 1 24 ? 12.039 22.312 2.346 1 95.19 24 ALA B N 1
ATOM 1752 C CA . ALA B 1 24 ? 12.211 21.141 3.193 1 95.19 24 ALA B CA 1
ATOM 1753 C C . ALA B 1 24 ? 11.867 19.859 2.439 1 95.19 24 ALA B C 1
ATOM 1755 O O . ALA B 1 24 ? 12.602 18.875 2.494 1 95.19 24 ALA B O 1
ATOM 1756 N N . ARG B 1 25 ? 10.781 19.875 1.72 1 90.69 25 ARG B N 1
ATOM 1757 C CA . ARG B 1 25 ? 10.367 18.719 0.923 1 90.69 25 ARG B CA 1
ATOM 1758 C C . ARG B 1 25 ? 11.445 18.344 -0.088 1 90.69 25 ARG B C 1
ATOM 1760 O O . ARG B 1 25 ? 11.82 17.172 -0.191 1 90.69 25 ARG B O 1
ATOM 1767 N N . ASP B 1 26 ? 11.898 19.297 -0.726 1 90.12 26 ASP B N 1
ATOM 1768 C CA . ASP B 1 26 ? 12.93 19.062 -1.729 1 90.12 26 ASP B CA 1
ATOM 1769 C C . ASP B 1 26 ? 14.195 18.5 -1.092 1 90.12 26 ASP B C 1
ATOM 1771 O O . ASP B 1 26 ? 14.789 17.547 -1.609 1 90.12 26 ASP B O 1
ATOM 1775 N N . HIS B 1 27 ? 14.578 19.016 0.037 1 91.5 27 HIS B N 1
ATOM 1776 C CA . HIS B 1 27 ? 15.789 18.594 0.718 1 91.5 27 HIS B CA 1
ATOM 1777 C C . HIS B 1 27 ? 15.648 17.172 1.264 1 91.5 27 HIS B C 1
ATOM 1779 O O . HIS B 1 27 ? 16.547 16.344 1.097 1 91.5 27 HIS B O 1
ATOM 1785 N N . PHE B 1 28 ? 14.57 16.938 1.879 1 89.5 28 PHE B N 1
ATOM 1786 C CA . PHE B 1 28 ? 14.359 15.609 2.455 1 89.5 28 PHE B CA 1
ATOM 1787 C C . PHE B 1 28 ? 14.258 14.555 1.362 1 89.5 28 PHE B C 1
ATOM 1789 O O . PHE B 1 28 ? 14.695 13.414 1.548 1 89.5 28 PHE B O 1
ATOM 1796 N N . MET B 1 29 ? 13.703 14.953 0.223 1 84.25 29 MET B N 1
ATOM 1797 C CA . MET B 1 29 ? 13.578 14.023 -0.897 1 84.25 29 MET B CA 1
ATOM 1798 C C . MET B 1 29 ? 14.945 13.734 -1.515 1 84.25 29 MET B C 1
ATOM 1800 O O . MET B 1 29 ? 15.234 12.586 -1.871 1 84.25 29 MET B O 1
ATOM 1804 N N . ARG B 1 30 ? 15.758 14.695 -1.53 1 83.88 30 ARG B N 1
ATOM 1805 C CA . ARG B 1 30 ? 17.047 14.578 -2.209 1 83.88 30 ARG B CA 1
ATOM 1806 C C . ARG B 1 30 ? 18.094 13.961 -1.292 1 83.88 30 ARG B C 1
ATOM 1808 O O . ARG B 1 30 ? 18.844 13.07 -1.706 1 83.88 30 ARG B O 1
ATOM 1815 N N . SER B 1 31 ? 18.125 14.414 -0.027 1 85.5 31 SER B N 1
ATOM 1816 C CA . SER B 1 31 ? 19.25 14.078 0.839 1 85.5 31 SER B CA 1
ATOM 1817 C C . SER B 1 31 ? 18.844 13.062 1.902 1 85.5 31 SER B C 1
ATOM 1819 O O . SER B 1 31 ? 19.688 12.438 2.535 1 85.5 31 SER B O 1
ATOM 1821 N N . GLY B 1 32 ? 17.531 12.875 2.012 1 86.5 32 GLY B N 1
ATOM 1822 C CA . GLY B 1 32 ? 17.078 12.07 3.133 1 86.5 32 GLY B CA 1
ATOM 1823 C C . GLY B 1 32 ? 17.047 12.836 4.441 1 86.5 32 GLY B C 1
ATOM 1824 O O . GLY B 1 32 ? 17.562 13.945 4.535 1 86.5 32 GLY B O 1
ATOM 1825 N N . TYR B 1 33 ? 16.484 12.219 5.418 1 88.75 33 TYR B N 1
ATOM 1826 C CA . TYR B 1 33 ? 16.281 12.867 6.707 1 88.75 33 TYR B CA 1
ATOM 1827 C C . TYR B 1 33 ? 17.594 13.086 7.426 1 88.75 33 TYR B C 1
ATOM 1829 O O . TYR B 1 33 ? 17.844 14.156 7.996 1 88.75 33 TYR B O 1
ATOM 1837 N N . GLU B 1 34 ? 18.422 12.102 7.434 1 89.38 34 GLU B N 1
ATOM 1838 C CA . GLU B 1 34 ? 19.656 12.141 8.211 1 89.38 34 GLU B CA 1
ATOM 1839 C C . GLU B 1 34 ? 20.594 13.227 7.711 1 89.38 34 GLU B C 1
ATOM 1841 O O . GLU B 1 34 ? 21.156 13.984 8.5 1 89.38 34 GLU B O 1
ATOM 1846 N N . LYS B 1 35 ? 20.703 13.414 6.457 1 91.88 35 LYS B N 1
ATOM 1847 C CA . LYS B 1 35 ? 21.688 14.328 5.863 1 91.88 35 LYS B CA 1
ATOM 1848 C C . LYS B 1 35 ? 21.125 15.742 5.762 1 91.88 35 LYS B C 1
ATOM 1850 O O . LYS B 1 35 ? 21.891 16.719 5.734 1 91.88 35 LYS B O 1
ATOM 1855 N N . ALA B 1 36 ? 19.844 15.773 5.703 1 93.56 36 ALA B N 1
ATOM 1856 C CA . ALA B 1 36 ? 19.234 17.094 5.617 1 93.56 36 ALA B CA 1
ATOM 1857 C C . ALA B 1 36 ? 19.453 17.891 6.902 1 93.56 36 ALA B C 1
ATOM 1859 O O . ALA B 1 36 ? 19.422 17.328 8 1 93.56 36 ALA B O 1
ATOM 1860 N N . THR B 1 37 ? 19.656 19.25 6.723 1 95.94 37 THR B N 1
ATOM 1861 C CA . THR B 1 37 ? 19.859 20.125 7.871 1 95.94 37 THR B CA 1
ATOM 1862 C C . THR B 1 37 ? 18.906 21.312 7.816 1 95.94 37 THR B C 1
ATOM 1864 O O . THR B 1 37 ? 18.531 21.766 6.73 1 95.94 37 THR B O 1
ATOM 1867 N N . VAL B 1 38 ? 18.625 21.781 9 1 97.19 38 VAL B N 1
ATOM 1868 C CA . VAL B 1 38 ? 17.766 22.969 9.086 1 97.19 38 VAL B CA 1
ATOM 1869 C C . VAL B 1 38 ? 18.469 24.156 8.445 1 97.19 38 VAL B C 1
ATOM 1871 O O . VAL B 1 38 ? 17.844 24.969 7.754 1 97.19 38 VAL B O 1
ATOM 1874 N N . ARG B 1 39 ? 19.734 24.25 8.57 1 97 39 ARG B N 1
ATOM 1875 C CA . ARG B 1 39 ? 20.516 25.344 7.973 1 97 39 ARG B CA 1
ATOM 1876 C C . ARG B 1 39 ? 20.453 25.281 6.449 1 97 39 ARG B C 1
ATOM 1878 O O . ARG B 1 39 ? 20.266 26.312 5.797 1 97 39 ARG B O 1
ATOM 1885 N N . GLY B 1 40 ? 20.625 24.125 5.941 1 97 40 GLY B N 1
ATOM 1886 C CA . GLY B 1 40 ? 20.531 23.953 4.5 1 97 40 GLY B CA 1
ATOM 1887 C C . GLY B 1 40 ? 19.156 24.281 3.941 1 97 40 GLY B C 1
ATOM 1888 O O . GLY B 1 40 ? 19.062 24.922 2.887 1 97 40 GLY B O 1
ATOM 1889 N N . ILE B 1 41 ? 18.109 23.891 4.625 1 97.69 41 ILE B N 1
ATOM 1890 C CA . ILE B 1 41 ? 16.734 24.156 4.215 1 97.69 41 ILE B CA 1
ATOM 1891 C C . ILE B 1 41 ? 16.453 25.656 4.277 1 97.69 41 ILE B C 1
ATOM 1893 O O . ILE B 1 41 ? 15.852 26.219 3.359 1 97.69 41 ILE B O 1
ATOM 1897 N N . ALA B 1 42 ? 16.922 26.281 5.34 1 97.44 42 ALA B N 1
ATOM 1898 C CA . ALA B 1 42 ? 16.75 27.719 5.48 1 97.44 42 ALA B CA 1
ATOM 1899 C C . ALA B 1 42 ? 17.438 28.469 4.344 1 97.44 42 ALA B C 1
ATOM 1901 O O . ALA B 1 42 ? 16.859 29.391 3.764 1 97.44 42 ALA B O 1
ATOM 1902 N N . ALA B 1 43 ? 18.594 28.062 4 1 97.19 43 ALA B N 1
ATOM 1903 C CA . ALA B 1 43 ? 19.359 28.672 2.92 1 97.19 43 ALA B CA 1
ATOM 1904 C C . ALA B 1 43 ? 18.625 28.547 1.587 1 97.19 43 ALA B C 1
ATOM 1906 O O . ALA B 1 43 ? 18.516 29.516 0.838 1 97.19 43 ALA B O 1
ATOM 1907 N N . GLU B 1 44 ? 18.125 27.438 1.349 1 95.88 44 GLU B N 1
ATOM 1908 C CA . GLU B 1 44 ? 17.391 27.188 0.106 1 95.88 44 GLU B CA 1
ATOM 1909 C C . GLU B 1 44 ? 16.094 27.984 0.051 1 95.88 44 GLU B C 1
ATOM 1911 O O . GLU B 1 44 ? 15.688 28.453 -1.018 1 95.88 44 GLU B O 1
ATOM 1916 N N . ALA B 1 45 ? 15.461 28.141 1.183 1 96.38 45 ALA B N 1
ATOM 1917 C CA . ALA B 1 45 ? 14.203 28.875 1.271 1 96.38 45 ALA B CA 1
ATOM 1918 C C . ALA B 1 45 ? 14.445 30.375 1.266 1 96.38 45 ALA B C 1
ATOM 1920 O O . ALA B 1 45 ? 13.508 31.156 1.113 1 96.38 45 ALA B O 1
ATOM 1921 N N . GLY B 1 46 ? 15.688 30.781 1.506 1 96.19 46 GLY B N 1
ATOM 1922 C CA . GLY B 1 46 ? 16.016 32.188 1.55 1 96.19 46 GLY B CA 1
ATOM 1923 C C . GLY B 1 46 ? 15.539 32.875 2.814 1 96.19 46 GLY B C 1
ATOM 1924 O O . GLY B 1 46 ? 15.062 34 2.768 1 96.19 46 GLY B O 1
ATOM 1925 N N . VAL B 1 47 ? 15.57 32.156 3.92 1 95.94 47 VAL B N 1
ATOM 1926 C CA . VAL B 1 47 ? 15.125 32.719 5.191 1 95.94 47 VAL B CA 1
ATOM 1927 C C . VAL B 1 47 ? 16.172 32.469 6.27 1 95.94 47 VAL B C 1
ATOM 1929 O O . VAL B 1 47 ? 17.125 31.688 6.055 1 95.94 47 VAL B O 1
ATOM 1932 N N . ASP B 1 48 ? 15.93 33.125 7.359 1 94.94 48 ASP B N 1
ATOM 1933 C CA . ASP B 1 48 ? 16.781 32.906 8.523 1 94.94 48 ASP B CA 1
ATOM 1934 C C . ASP B 1 48 ? 16.422 31.562 9.195 1 94.94 48 ASP B C 1
ATOM 1936 O O . ASP B 1 48 ? 15.25 31.219 9.312 1 94.94 48 ASP B O 1
ATOM 1940 N N . VAL B 1 49 ? 17.469 30.938 9.719 1 96.31 49 VAL B N 1
ATOM 1941 C CA . VAL B 1 49 ? 17.297 29.672 10.422 1 96.31 49 VAL B CA 1
ATOM 1942 C C . VAL B 1 49 ? 16.328 29.859 11.594 1 96.31 49 VAL B C 1
ATOM 1944 O O . VAL B 1 49 ? 15.555 28.953 11.914 1 96.31 49 VAL B O 1
ATOM 1947 N N . ALA B 1 50 ? 16.375 30.984 12.219 1 96 50 ALA B N 1
ATOM 1948 C CA . ALA B 1 50 ? 15.508 31.297 13.352 1 96 50 ALA B CA 1
ATOM 1949 C C . ALA B 1 50 ? 14.039 31.219 12.969 1 96 50 ALA B C 1
ATOM 1951 O O . ALA B 1 50 ? 13.195 30.812 13.773 1 96 50 ALA B O 1
ATOM 1952 N N . MET B 1 51 ? 13.75 31.516 11.773 1 95.62 51 MET B N 1
ATOM 1953 C CA . MET B 1 51 ? 12.375 31.5 11.289 1 95.62 51 MET B CA 1
ATOM 1954 C C . MET B 1 51 ? 11.875 30.062 11.141 1 95.62 51 MET B C 1
ATOM 1956 O O . MET B 1 51 ? 10.703 29.781 11.383 1 95.62 51 MET B O 1
ATOM 1960 N N . VAL B 1 52 ? 12.789 29.156 10.719 1 96.62 52 VAL B N 1
ATOM 1961 C CA . VAL B 1 52 ? 12.422 27.75 10.609 1 96.62 52 VAL B CA 1
ATOM 1962 C C . VAL B 1 52 ? 12.039 27.203 11.984 1 96.62 52 VAL B C 1
ATOM 1964 O O . VAL B 1 52 ? 11.008 26.547 12.133 1 96.62 52 VAL B O 1
ATOM 1967 N N . TYR B 1 53 ? 12.844 27.578 13 1 96.31 53 TYR B N 1
ATOM 1968 C CA . TYR B 1 53 ? 12.57 27.125 14.352 1 96.31 53 TYR B CA 1
ATOM 1969 C C . TYR B 1 53 ? 11.297 27.766 14.898 1 96.31 53 TYR B C 1
ATOM 1971 O O . TYR B 1 53 ? 10.555 27.141 15.656 1 96.31 53 TYR B O 1
ATOM 1979 N N . TYR B 1 54 ? 11.117 28.984 14.484 1 95.38 54 TYR B N 1
ATOM 1980 C CA . TYR B 1 54 ? 9.914 29.688 14.914 1 95.38 54 TYR B CA 1
ATOM 1981 C C . TYR B 1 54 ? 8.664 28.969 14.406 1 95.38 54 TYR B C 1
ATOM 1983 O O . TYR B 1 54 ? 7.734 28.719 15.18 1 95.38 54 TYR B O 1
ATOM 1991 N N . PHE B 1 55 ? 8.672 28.562 13.188 1 95.62 55 PHE B N 1
ATOM 1992 C CA . PHE B 1 55 ? 7.473 27.984 12.586 1 95.62 55 PHE B CA 1
ATOM 1993 C C . PHE B 1 55 ? 7.352 26.5 12.938 1 95.62 55 PHE B C 1
ATOM 1995 O O . PHE B 1 55 ? 6.242 26 13.117 1 95.62 55 PHE B O 1
ATOM 2002 N N . PHE B 1 56 ? 8.516 25.734 13.062 1 96.69 56 PHE B N 1
ATOM 2003 C CA . PHE B 1 56 ? 8.398 24.281 13.047 1 96.69 56 PHE B CA 1
ATOM 2004 C C . PHE B 1 56 ? 9.117 23.656 14.242 1 96.69 56 PHE B C 1
ATOM 2006 O O . PHE B 1 56 ? 9.039 22.453 14.461 1 96.69 56 PHE B O 1
ATOM 2013 N N . GLY B 1 57 ? 9.789 24.516 15.016 1 95.06 57 GLY B N 1
ATOM 2014 C CA . GLY B 1 57 ? 10.469 24.031 16.203 1 95.06 57 GLY B CA 1
ATOM 2015 C C . GLY B 1 57 ? 11.812 23.406 15.906 1 95.06 57 GLY B C 1
ATOM 2016 O O . GLY B 1 57 ? 12.859 24 16.172 1 95.06 57 GLY B O 1
ATOM 2017 N N . ASN B 1 58 ? 11.859 22.141 15.477 1 95.12 58 ASN B N 1
ATOM 2018 C CA . ASN B 1 58 ? 13.078 21.375 15.195 1 95.12 58 ASN B CA 1
ATOM 2019 C C . ASN B 1 58 ? 12.961 20.609 13.883 1 95.12 58 ASN B C 1
ATOM 2021 O O . ASN B 1 58 ? 11.969 20.719 13.172 1 95.12 58 ASN B O 1
ATOM 2025 N N . LYS B 1 59 ? 13.961 19.891 13.586 1 95.12 59 LYS B N 1
ATOM 2026 C CA . LYS B 1 59 ? 14.008 19.125 12.336 1 95.12 59 LYS B CA 1
ATOM 2027 C C . LYS B 1 59 ? 12.844 18.141 12.25 1 95.12 59 LYS B C 1
ATOM 2029 O O . LYS B 1 59 ? 12.25 17.969 11.188 1 95.12 59 LYS B O 1
ATOM 2034 N N . GLU B 1 60 ? 12.508 17.578 13.375 1 93.75 60 GLU B N 1
ATOM 2035 C CA . GLU B 1 60 ? 11.406 16.625 13.398 1 93.75 60 GLU B CA 1
ATOM 2036 C C . GLU B 1 60 ? 10.078 17.297 13.07 1 93.75 60 GLU B C 1
ATOM 2038 O O . GLU B 1 60 ? 9.281 16.766 12.305 1 93.75 60 GLU B O 1
ATOM 2043 N N . GLY B 1 61 ? 9.953 18.406 13.719 1 94.38 61 GLY B N 1
ATOM 2044 C CA . GLY B 1 61 ? 8.75 19.172 13.422 1 94.38 61 GLY B CA 1
ATOM 2045 C C . GLY B 1 61 ? 8.656 19.594 11.969 1 94.38 61 GLY B C 1
ATOM 2046 O O . GLY B 1 61 ? 7.574 19.531 11.375 1 94.38 61 GLY B O 1
ATOM 2047 N N . LEU B 1 62 ? 9.766 19.984 11.445 1 95.06 62 LEU B N 1
ATOM 2048 C CA . LEU B 1 62 ? 9.82 20.375 10.039 1 95.06 62 LEU B CA 1
ATOM 2049 C C . LEU B 1 62 ? 9.555 19.172 9.133 1 95.06 62 LEU B C 1
ATOM 2051 O O . LEU B 1 62 ? 8.797 19.297 8.164 1 95.06 62 LEU B O 1
ATOM 2055 N N . PHE B 1 63 ? 10.086 18.109 9.477 1 92.44 63 PHE B N 1
ATOM 2056 C CA . PHE B 1 63 ? 9.891 16.891 8.711 1 92.44 63 PHE B CA 1
ATOM 2057 C C . PHE B 1 63 ? 8.422 16.469 8.734 1 92.44 63 PHE B C 1
ATOM 2059 O O . PHE B 1 63 ? 7.855 16.125 7.691 1 92.44 63 PHE B O 1
ATOM 2066 N N . ASN B 1 64 ? 7.883 16.5 9.836 1 91.88 64 ASN B N 1
ATOM 2067 C CA . ASN B 1 64 ? 6.473 16.156 9.984 1 91.88 64 ASN B CA 1
ATOM 2068 C C . ASN B 1 64 ? 5.582 17.031 9.109 1 91.88 64 ASN B C 1
ATOM 2070 O O . ASN B 1 64 ? 4.77 16.516 8.336 1 91.88 64 ASN B O 1
ATOM 2074 N N . ALA B 1 65 ? 5.805 18.266 9.141 1 91.31 65 ALA B N 1
ATOM 2075 C CA . ALA B 1 65 ? 4.957 19.219 8.43 1 91.31 65 ALA B CA 1
ATOM 2076 C C . ALA B 1 65 ? 5.172 19.125 6.922 1 91.31 65 ALA B C 1
ATOM 2078 O O . ALA B 1 65 ? 4.234 19.281 6.141 1 91.31 65 ALA B O 1
ATOM 2079 N N . ALA B 1 66 ? 6.367 18.828 6.508 1 90.75 66 ALA B N 1
ATOM 2080 C CA . ALA B 1 66 ? 6.723 18.875 5.094 1 90.75 66 ALA B CA 1
ATOM 2081 C C . ALA B 1 66 ? 6.453 17.547 4.402 1 90.75 66 ALA B C 1
ATOM 2083 O O . ALA B 1 66 ? 6.211 17.5 3.195 1 90.75 66 ALA B O 1
ATOM 2084 N N . VAL B 1 67 ? 6.449 16.484 5.195 1 88.25 67 VAL B N 1
ATOM 2085 C CA . VAL B 1 67 ? 6.535 15.195 4.535 1 88.25 67 VAL B CA 1
ATOM 2086 C C . VAL B 1 67 ? 5.387 14.305 5.008 1 88.25 67 VAL B C 1
ATOM 2088 O O . VAL B 1 67 ? 4.742 13.633 4.195 1 88.25 67 VAL B O 1
ATOM 2091 N N . LEU B 1 68 ? 5.117 14.258 6.293 1 86 68 LEU B N 1
ATOM 2092 C CA . LEU B 1 68 ? 4.223 13.258 6.859 1 86 68 LEU B CA 1
ATOM 2093 C C . LEU B 1 68 ? 2.791 13.773 6.922 1 86 68 LEU B C 1
ATOM 2095 O O . LEU B 1 68 ? 1.877 13.148 6.383 1 86 68 LEU B O 1
ATOM 2099 N N . ASP B 1 69 ? 2.756 14.883 7.531 1 85.19 69 ASP B N 1
ATOM 2100 C CA . ASP B 1 69 ? 1.452 15.492 7.777 1 85.19 69 ASP B CA 1
ATOM 2101 C C . ASP B 1 69 ? 1.096 16.5 6.684 1 85.19 69 ASP B C 1
ATOM 2103 O O . ASP B 1 69 ? 1.063 17.703 6.926 1 85.19 69 ASP B O 1
ATOM 2107 N N . THR B 1 70 ? 0.803 15.953 5.531 1 83.25 70 THR B N 1
ATOM 2108 C CA . THR B 1 70 ? 0.494 16.781 4.375 1 83.25 70 THR B CA 1
ATOM 2109 C C . THR B 1 70 ? -0.998 16.75 4.059 1 83.25 70 THR B C 1
ATOM 2111 O O . THR B 1 70 ? -1.678 15.766 4.383 1 83.25 70 THR B O 1
ATOM 2114 N N . PRO B 1 71 ? -1.437 17.75 3.354 1 81.06 71 PRO B N 1
ATOM 2115 C CA . PRO B 1 71 ? -2.861 17.812 3.018 1 81.06 71 PRO B CA 1
ATOM 2116 C C . PRO B 1 71 ? -3.307 16.641 2.141 1 81.06 71 PRO B C 1
ATOM 2118 O O . PRO B 1 71 ? -4.5 16.328 2.074 1 81.06 71 PRO B O 1
ATOM 2121 N N . GLU B 1 72 ? -2.432 15.945 1.549 1 81.31 72 GLU B N 1
ATOM 2122 C CA . GLU B 1 72 ? -2.752 14.844 0.653 1 81.31 72 GLU B CA 1
ATOM 2123 C C . GLU B 1 72 ? -2.988 13.555 1.433 1 81.31 72 GLU B C 1
ATOM 2125 O O . GLU B 1 72 ? -3.539 12.586 0.896 1 81.31 72 GLU B O 1
ATOM 2130 N N . HIS B 1 73 ? -2.535 13.57 2.65 1 85.81 73 HIS B N 1
ATOM 2131 C CA . HIS B 1 73 ? -2.76 12.375 3.455 1 85.81 73 HIS B CA 1
ATOM 2132 C C . HIS B 1 73 ? -4.25 12.133 3.68 1 85.81 73 HIS B C 1
ATOM 2134 O O . HIS B 1 73 ? -4.977 13.047 4.07 1 85.81 73 HIS B O 1
ATOM 2140 N N . PRO B 1 74 ? -4.723 10.898 3.498 1 90.88 74 PRO B N 1
ATOM 2141 C CA . PRO B 1 74 ? -6.152 10.602 3.605 1 90.88 74 PRO B CA 1
ATOM 2142 C C . PRO B 1 74 ? -6.742 11.023 4.949 1 90.88 74 PRO B C 1
ATOM 2144 O O . PRO B 1 74 ? -7.922 11.391 5.023 1 90.88 74 PRO B O 1
ATOM 2147 N N . LEU B 1 75 ? -5.984 11.062 5.977 1 92.25 75 LEU B N 1
ATOM 2148 C CA . LEU B 1 75 ? -6.5 11.352 7.309 1 92.25 75 LEU B CA 1
ATOM 2149 C C . LEU B 1 75 ? -6.855 12.828 7.445 1 92.25 75 LEU B C 1
ATOM 2151 O O . LEU B 1 75 ? -7.699 13.195 8.266 1 92.25 75 LEU B O 1
ATOM 2155 N N . HIS B 1 76 ? -6.168 13.672 6.68 1 90.25 76 HIS B N 1
ATOM 2156 C CA . HIS B 1 76 ? -6.574 15.07 6.664 1 90.25 76 HIS B CA 1
ATOM 2157 C C . HIS B 1 76 ? -7.969 15.234 6.066 1 90.25 76 HIS B C 1
ATOM 2159 O O . HIS B 1 76 ? -8.773 16.016 6.562 1 90.25 76 HIS B O 1
ATOM 2165 N N . GLN B 1 77 ? -8.172 14.531 5.02 1 93.06 77 GLN B N 1
ATOM 2166 C CA . GLN B 1 77 ? -9.484 14.578 4.383 1 93.06 77 GLN B CA 1
ATOM 2167 C C . GLN B 1 77 ? -10.555 14 5.297 1 93.06 77 GLN B C 1
ATOM 2169 O O . GLN B 1 77 ? -11.664 14.539 5.383 1 93.06 77 GLN B O 1
ATOM 2174 N N . LEU B 1 78 ? -10.203 12.891 5.961 1 96.69 78 LEU B N 1
ATOM 2175 C CA . LEU B 1 78 ? -11.156 12.297 6.895 1 96.69 78 LEU B CA 1
ATOM 2176 C C . LEU B 1 78 ? -11.516 13.289 7.996 1 96.69 78 LEU B C 1
ATOM 2178 O O . LEU B 1 78 ? -12.695 13.477 8.312 1 96.69 78 LEU B O 1
ATOM 2182 N N . ALA B 1 79 ? -10.531 13.945 8.555 1 95.38 79 ALA B N 1
ATOM 2183 C CA . ALA B 1 79 ? -10.758 14.914 9.625 1 95.38 79 ALA B CA 1
ATOM 2184 C C . ALA B 1 79 ? -11.727 16.016 9.18 1 95.38 79 ALA B C 1
ATOM 2186 O O . ALA B 1 79 ? -12.602 16.422 9.945 1 95.38 79 ALA B O 1
ATOM 2187 N N . ALA B 1 80 ? -11.555 16.406 7.977 1 93.94 80 ALA B N 1
ATOM 2188 C CA . ALA B 1 80 ? -12.375 17.484 7.441 1 93.94 80 ALA B CA 1
ATOM 2189 C C . ALA B 1 80 ? -13.812 17.031 7.207 1 93.94 80 ALA B C 1
ATOM 2191 O O . ALA B 1 80 ? -14.727 17.859 7.164 1 93.94 80 ALA B O 1
ATOM 2192 N N . LEU B 1 81 ? -14.039 15.789 7.062 1 96.75 81 LEU B N 1
ATOM 2193 C CA . LEU B 1 81 ? -15.344 15.258 6.688 1 96.75 81 LEU B CA 1
ATOM 2194 C C . LEU B 1 81 ? -16.109 14.797 7.918 1 96.75 81 LEU B C 1
ATOM 2196 O O . LEU B 1 81 ? -17.328 14.57 7.852 1 96.75 81 LEU B O 1
ATOM 2200 N N . LEU B 1 82 ? -15.445 14.664 9.062 1 96.75 82 LEU B N 1
ATOM 2201 C CA . LEU B 1 82 ? -16.047 14.07 10.25 1 96.75 82 LEU B CA 1
ATOM 2202 C C . LEU B 1 82 ? -17.219 14.914 10.75 1 96.75 82 LEU B C 1
ATOM 2204 O O . LEU B 1 82 ? -18.188 14.383 11.305 1 96.75 82 LEU B O 1
ATOM 2208 N N . ASP B 1 83 ? -17.172 16.234 10.508 1 94.69 83 ASP B N 1
ATOM 2209 C CA . ASP B 1 83 ? -18.203 17.141 11.008 1 94.69 83 ASP B CA 1
ATOM 2210 C C . ASP B 1 83 ? -19.531 16.906 10.289 1 94.69 83 ASP B C 1
ATOM 2212 O O . ASP B 1 83 ? -20.594 17.312 10.789 1 94.69 83 ASP B O 1
ATOM 2216 N N . ASP B 1 84 ? -19.547 16.25 9.188 1 96.19 84 ASP B N 1
ATOM 2217 C CA . ASP B 1 84 ? -20.75 16.047 8.383 1 96.19 84 ASP B CA 1
ATOM 2218 C C . ASP B 1 84 ? -21.469 14.766 8.797 1 96.19 84 ASP B C 1
ATOM 2220 O O . ASP B 1 84 ? -22.484 14.398 8.195 1 96.19 84 ASP B O 1
ATOM 2224 N N . GLY B 1 85 ? -20.969 14.016 9.781 1 95.44 85 GLY B N 1
ATOM 2225 C CA . GLY B 1 85 ? -21.656 12.844 10.305 1 95.44 85 GLY B CA 1
ATOM 2226 C C . GLY B 1 85 ? -21.25 11.555 9.617 1 95.44 85 GLY B C 1
ATOM 2227 O O . GLY B 1 85 ? -20.5 11.578 8.641 1 95.44 85 GLY B O 1
ATOM 2228 N N . PRO B 1 86 ? -21.75 10.469 10.062 1 96.62 86 PRO B N 1
ATOM 2229 C CA . PRO B 1 86 ? -21.297 9.148 9.602 1 96.62 86 PRO B CA 1
ATOM 2230 C C . PRO B 1 86 ? -21.969 8.727 8.297 1 96.62 86 PRO B C 1
ATOM 2232 O O . PRO B 1 86 ? -21.5 7.793 7.633 1 96.62 86 PRO B O 1
ATOM 2235 N N . GLU B 1 87 ? -23.031 9.367 7.91 1 97.19 87 GLU B N 1
ATOM 2236 C CA . GLU B 1 87 ? -23.781 8.945 6.723 1 97.19 87 GLU B CA 1
ATOM 2237 C C . GLU B 1 87 ? -22.922 9.102 5.465 1 97.19 87 GLU B C 1
ATOM 2239 O O . GLU B 1 87 ? -22.438 10.195 5.168 1 97.19 87 GLU B O 1
ATOM 2244 N N . GLU B 1 88 ? -22.703 8.031 4.715 1 97.75 88 GLU B N 1
ATOM 2245 C CA . GLU B 1 88 ? -22 7.961 3.441 1 97.75 88 GLU B CA 1
ATOM 2246 C C . GLU B 1 88 ? -20.578 8.5 3.574 1 97.75 88 GLU B C 1
ATOM 2248 O O . GLU B 1 88 ? -20 8.992 2.604 1 97.75 88 GLU B O 1
ATOM 2253 N N . ILE B 1 89 ? -19.984 8.5 4.758 1 98.38 89 ILE B N 1
ATOM 2254 C CA . ILE B 1 89 ? -18.656 9.062 4.973 1 98.38 89 ILE B CA 1
ATOM 2255 C C . ILE B 1 89 ? -17.625 8.273 4.16 1 98.38 89 ILE B C 1
ATOM 2257 O O . ILE B 1 89 ? -16.625 8.836 3.713 1 98.38 89 ILE B O 1
ATOM 2261 N N . GLY B 1 90 ? -17.891 6.961 4.008 1 98.31 90 GLY B N 1
ATOM 2262 C CA . GLY B 1 90 ? -16.984 6.156 3.193 1 98.31 90 GLY B CA 1
ATOM 2263 C C . GLY B 1 90 ? -16.875 6.652 1.766 1 98.31 90 GLY B C 1
ATOM 2264 O O . GLY B 1 90 ? -15.766 6.91 1.283 1 98.31 90 GLY B O 1
ATOM 2265 N N . ALA B 1 91 ? -18 6.824 1.113 1 98.56 91 ALA B N 1
ATOM 2266 C CA . ALA B 1 91 ? -18.031 7.32 -0.261 1 98.56 91 ALA B CA 1
ATOM 2267 C C . ALA B 1 91 ? -17.469 8.734 -0.346 1 98.56 91 ALA B C 1
ATOM 2269 O O . ALA B 1 91 ? -16.719 9.055 -1.269 1 98.56 91 ALA B O 1
ATOM 2270 N N . ARG B 1 92 ? -17.812 9.586 0.597 1 98.31 92 ARG B N 1
ATOM 2271 C CA . ARG B 1 92 ? -17.328 10.961 0.611 1 98.31 92 ARG B CA 1
ATOM 2272 C C . ARG B 1 92 ? -15.812 11.008 0.743 1 98.31 92 ARG B C 1
ATOM 2274 O O . ARG B 1 92 ? -15.141 11.766 0.037 1 98.31 92 ARG B O 1
ATOM 2281 N N . LEU B 1 93 ? -15.273 10.195 1.622 1 98 93 LEU B N 1
ATOM 2282 C CA . LEU B 1 93 ? -13.828 10.164 1.832 1 98 93 LEU B CA 1
ATOM 2283 C C . LEU B 1 93 ? -13.109 9.664 0.585 1 98 93 LEU B C 1
ATOM 2285 O O . LEU B 1 93 ? -12.141 10.281 0.133 1 98 93 LEU B O 1
ATOM 2289 N N . VAL B 1 94 ? -13.555 8.547 0.008 1 97.81 94 VAL B N 1
ATOM 2290 C CA . VAL B 1 94 ? -12.922 7.992 -1.185 1 97.81 94 VAL B CA 1
ATOM 2291 C C . VAL B 1 94 ? -12.922 9.031 -2.303 1 97.81 94 VAL B C 1
ATOM 2293 O O . VAL B 1 94 ? -11.906 9.258 -2.955 1 97.81 94 VAL B O 1
ATOM 2296 N N . ARG B 1 95 ? -14.031 9.68 -2.52 1 97.69 95 ARG B N 1
ATOM 2297 C CA . ARG B 1 95 ? -14.156 10.695 -3.557 1 97.69 95 ARG B CA 1
ATOM 2298 C C . ARG B 1 95 ? -13.172 11.836 -3.326 1 97.69 95 ARG B C 1
ATOM 2300 O O . ARG B 1 95 ? -12.484 12.266 -4.254 1 97.69 95 ARG B O 1
ATOM 2307 N N . GLU B 1 96 ? -13.125 12.312 -2.152 1 95.06 96 GLU B N 1
ATOM 2308 C CA . GLU B 1 96 ? -12.266 13.445 -1.834 1 95.06 96 GLU B CA 1
ATOM 2309 C C . GLU B 1 96 ? -10.789 13.086 -2.012 1 95.06 96 GLU B C 1
ATOM 2311 O O . GLU B 1 96 ? -10.016 13.859 -2.576 1 95.06 96 GLU B O 1
ATOM 2316 N N . VAL B 1 97 ? -10.406 11.969 -1.521 1 93.5 97 VAL B N 1
ATOM 2317 C CA . VAL B 1 97 ? -9.016 11.531 -1.596 1 93.5 97 VAL B CA 1
ATOM 2318 C C . VAL B 1 97 ? -8.602 11.383 -3.057 1 93.5 97 VAL B C 1
ATOM 2320 O O . VAL B 1 97 ? -7.559 11.906 -3.467 1 93.5 97 VAL B O 1
ATOM 2323 N N . ILE B 1 98 ? -9.391 10.711 -3.861 1 93.56 98 ILE B N 1
ATOM 2324 C CA . ILE B 1 98 ? -9.055 10.477 -5.262 1 93.56 98 ILE B CA 1
ATOM 2325 C C . ILE B 1 98 ? -9.023 11.805 -6.012 1 93.56 98 ILE B C 1
ATOM 2327 O O . ILE B 1 98 ? -8.117 12.055 -6.812 1 93.56 98 ILE B O 1
ATOM 2331 N N . ARG B 1 99 ? -9.953 12.664 -5.746 1 92.5 99 ARG B N 1
ATOM 2332 C CA . ARG B 1 99 ? -9.961 13.977 -6.387 1 92.5 99 ARG B CA 1
ATOM 2333 C C . ARG B 1 99 ? -8.68 14.742 -6.09 1 92.5 99 ARG B C 1
ATOM 2335 O O . ARG B 1 99 ? -8.086 15.344 -6.988 1 92.5 99 ARG B O 1
ATOM 2342 N N . ARG B 1 100 ? -8.273 14.68 -4.938 1 88.75 100 ARG B N 1
ATOM 2343 C CA . ARG B 1 100 ? -7.074 15.406 -4.535 1 88.75 100 ARG B CA 1
ATOM 2344 C C . ARG B 1 100 ? -5.836 14.836 -5.215 1 88.75 100 ARG B C 1
ATOM 2346 O O . ARG B 1 100 ? -4.961 15.586 -5.652 1 88.75 100 ARG B O 1
ATOM 2353 N N . TRP B 1 101 ? -5.77 13.586 -5.234 1 87.19 101 TRP B N 1
ATOM 2354 C CA . TRP B 1 101 ? -4.625 12.961 -5.883 1 87.19 101 TRP B CA 1
ATOM 2355 C C . TRP B 1 101 ? -4.648 13.211 -7.387 1 87.19 101 TRP B C 1
ATOM 2357 O O . TRP B 1 101 ? -3.6 13.391 -8.008 1 87.19 101 TRP B O 1
ATOM 2367 N N . ASP B 1 102 ? -5.809 13.203 -7.977 1 86.94 102 ASP B N 1
ATOM 2368 C CA . ASP B 1 102 ? -5.938 13.5 -9.406 1 86.94 102 ASP B CA 1
ATOM 2369 C C . ASP B 1 102 ? -5.496 14.922 -9.711 1 86.94 102 ASP B C 1
ATOM 2371 O O . ASP B 1 102 ? -5.027 15.211 -10.82 1 86.94 102 ASP B O 1
ATOM 2375 N N . GLU B 1 103 ? -5.594 15.734 -8.812 1 84.38 103 GLU B N 1
ATOM 2376 C CA . GLU B 1 103 ? -5.25 17.141 -9 1 84.38 103 GLU B CA 1
ATOM 2377 C C . GLU B 1 103 ? -3.76 17.375 -8.773 1 84.38 103 GLU B C 1
ATOM 2379 O O . GLU B 1 103 ? -3.281 18.516 -8.898 1 84.38 103 GLU B O 1
ATOM 2384 N N . GLY B 1 104 ? -2.994 16.391 -8.477 1 74.69 104 GLY B N 1
ATOM 2385 C CA . GLY B 1 104 ? -1.552 16.562 -8.414 1 74.69 104 GLY B CA 1
ATOM 2386 C C . GLY B 1 104 ? -0.968 16.219 -7.055 1 74.69 104 GLY B C 1
ATOM 2387 O O . GLY B 1 104 ? 0.147 16.625 -6.73 1 74.69 104 GLY B O 1
ATOM 2388 N N . GLY B 1 105 ? -1.737 15.68 -6.273 1 64.19 105 GLY B N 1
ATOM 2389 C CA . GLY B 1 105 ? -1.138 15.219 -5.031 1 64.19 105 GLY B CA 1
ATOM 2390 C C . GLY B 1 105 ? 0.016 14.258 -5.242 1 64.19 105 GLY B C 1
ATOM 2391 O O . GLY B 1 105 ? 0.007 13.477 -6.191 1 64.19 105 GLY B O 1
ATOM 2392 N N . SER B 1 106 ? 1.191 14.617 -4.547 1 64 106 SER B N 1
ATOM 2393 C CA . SER B 1 106 ? 2.402 13.828 -4.762 1 64 106 SER B CA 1
ATOM 2394 C C . SER B 1 106 ? 2.545 12.734 -3.713 1 64 106 SER B C 1
ATOM 2396 O O . SER B 1 106 ? 2.314 12.969 -2.525 1 64 106 SER B O 1
ATOM 2398 N N . PHE B 1 107 ? 2.666 11.531 -4.207 1 64 107 PHE B N 1
ATOM 2399 C CA . PHE B 1 107 ? 2.953 10.336 -3.414 1 64 107 PHE B CA 1
ATOM 2400 C C . PHE B 1 107 ? 4.453 10.188 -3.191 1 64 107 PHE B C 1
ATOM 2402 O O . PHE B 1 107 ? 4.883 9.398 -2.35 1 64 107 PHE B O 1
ATOM 2409 N N . ASP B 1 108 ? 5.133 11.039 -3.68 1 66.25 108 ASP B N 1
ATOM 2410 C CA . ASP B 1 108 ? 6.57 10.812 -3.75 1 66.25 108 ASP B CA 1
ATOM 2411 C C . ASP B 1 108 ? 7.199 10.836 -2.359 1 66.25 108 ASP B C 1
ATOM 2413 O O . ASP B 1 108 ? 8.062 10.008 -2.047 1 66.25 108 ASP B O 1
ATOM 2417 N N . LEU B 1 109 ? 6.652 11.688 -1.643 1 64.25 109 LEU B N 1
ATOM 2418 C CA . LEU B 1 109 ? 7.316 11.844 -0.352 1 64.25 109 LEU B CA 1
ATOM 2419 C C . LEU B 1 109 ? 6.961 10.695 0.583 1 64.25 109 LEU B C 1
ATOM 2421 O O . LEU B 1 109 ? 7.812 10.211 1.336 1 64.25 109 LEU B O 1
ATOM 2425 N N . LEU B 1 110 ? 5.766 10.219 0.481 1 68 110 LEU B N 1
ATOM 2426 C CA . LEU B 1 110 ? 5.371 9.078 1.294 1 68 110 LEU B CA 1
ATOM 2427 C C . LEU B 1 110 ? 6.164 7.836 0.905 1 68 110 LEU B C 1
ATOM 2429 O O . LEU B 1 110 ? 6.57 7.055 1.771 1 68 110 LEU B O 1
ATOM 2433 N N . LEU B 1 111 ? 6.52 7.855 -0.303 1 67.75 111 LEU B N 1
ATOM 2434 C CA . LEU B 1 111 ? 7.312 6.742 -0.807 1 67.75 111 LEU B CA 1
ATOM 2435 C C . LEU B 1 111 ? 8.742 6.805 -0.27 1 67.75 111 LEU B C 1
ATOM 2437 O O . LEU B 1 111 ? 9.336 5.77 0.032 1 67.75 111 LEU B O 1
ATOM 2441 N N . THR B 1 112 ? 9.266 8.023 -0.209 1 67.88 112 THR B N 1
ATOM 2442 C CA . THR B 1 112 ? 10.617 8.195 0.311 1 67.88 112 THR B CA 1
ATOM 2443 C C . THR B 1 112 ? 10.688 7.758 1.772 1 67.88 112 THR B C 1
ATOM 2445 O O . THR B 1 112 ? 11.656 7.102 2.182 1 67.88 112 THR B O 1
ATOM 2448 N N . VAL B 1 113 ? 9.672 8.055 2.492 1 73.12 113 VAL B N 1
ATOM 2449 C CA . VAL B 1 113 ? 9.609 7.645 3.891 1 73.12 113 VAL B CA 1
ATOM 2450 C C . VAL B 1 113 ? 9.547 6.121 3.98 1 73.12 113 VAL B C 1
ATOM 2452 O O . VAL B 1 113 ? 10.227 5.516 4.809 1 73.12 113 VAL B O 1
ATOM 2455 N N . PHE B 1 114 ? 8.914 5.629 3.039 1 69.38 114 PHE B N 1
ATOM 2456 C CA . PHE B 1 114 ? 8.734 4.184 3.004 1 69.38 114 PHE B CA 1
ATOM 2457 C C . PHE B 1 114 ? 10.047 3.48 2.682 1 69.38 114 PHE B C 1
ATOM 2459 O O . PHE B 1 114 ? 10.305 2.379 3.172 1 69.38 114 PHE B O 1
ATOM 2466 N N . LYS B 1 115 ? 10.859 4.172 2.012 1 68.12 115 LYS B N 1
ATOM 2467 C CA . LYS B 1 115 ? 12.102 3.568 1.547 1 68.12 115 LYS B CA 1
ATOM 2468 C C . LYS B 1 115 ? 13.195 3.678 2.607 1 68.12 115 LYS B C 1
ATOM 2470 O O . LYS B 1 115 ? 14.203 2.973 2.541 1 68.12 115 LYS B O 1
ATOM 2475 N N . SER B 1 116 ? 12.945 4.551 3.514 1 74.19 116 SER B N 1
ATOM 2476 C CA . SER B 1 116 ? 14 4.809 4.492 1 74.19 116 SER B CA 1
ATOM 2477 C C . SER B 1 116 ? 13.672 4.16 5.836 1 74.19 116 SER B C 1
ATOM 2479 O O . SER B 1 116 ? 13.07 4.789 6.707 1 74.19 116 SER B O 1
ATOM 2481 N N . ALA B 1 117 ? 14.305 2.998 6.031 1 72.44 117 ALA B N 1
ATOM 2482 C CA . ALA B 1 117 ? 14 2.203 7.215 1 72.44 117 ALA B CA 1
ATOM 2483 C C . ALA B 1 117 ? 14.375 2.951 8.492 1 72.44 117 ALA B C 1
ATOM 2485 O O . ALA B 1 117 ? 13.695 2.832 9.516 1 72.44 117 ALA B O 1
ATOM 2486 N N . ASP B 1 118 ? 15.375 3.701 8.375 1 77.5 118 ASP B N 1
ATOM 2487 C CA . ASP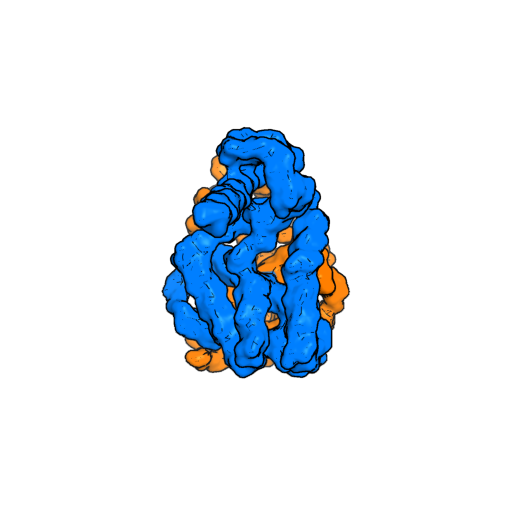 B 1 118 ? 15.922 4.367 9.555 1 77.5 118 ASP B CA 1
ATOM 2488 C C . ASP B 1 118 ? 14.945 5.41 10.102 1 77.5 118 ASP B C 1
ATOM 2490 O O . ASP B 1 118 ? 14.961 5.723 11.289 1 77.5 118 ASP B O 1
ATOM 2494 N N . ILE B 1 119 ? 14.141 5.785 9.242 1 82.81 119 ILE B N 1
ATOM 2495 C CA . ILE B 1 119 ? 13.273 6.887 9.648 1 82.81 119 ILE B CA 1
ATOM 2496 C C . ILE B 1 119 ? 11.922 6.332 10.102 1 82.81 119 ILE B C 1
ATOM 2498 O O . ILE B 1 119 ? 11.117 7.059 10.688 1 82.81 119 ILE B O 1
ATOM 2502 N N . HIS B 1 120 ? 11.672 5.113 10 1 82.12 120 HIS B N 1
ATOM 2503 C CA . HIS B 1 120 ? 10.352 4.516 10.211 1 82.12 120 HIS B CA 1
ATOM 2504 C C . HIS B 1 120 ? 9.859 4.746 11.633 1 82.12 120 HIS B C 1
ATOM 2506 O O . HIS B 1 120 ? 8.734 5.195 11.844 1 82.12 120 HIS B O 1
ATOM 2512 N N . PRO B 1 121 ? 10.75 4.57 12.633 1 84.69 121 PRO B N 1
ATOM 2513 C CA . PRO B 1 121 ? 10.242 4.766 13.992 1 84.69 121 PRO B CA 1
ATOM 2514 C C . PRO B 1 121 ? 9.828 6.207 14.258 1 84.69 121 PRO B C 1
ATOM 2516 O O . PRO B 1 121 ? 8.781 6.445 14.875 1 84.69 121 PRO B O 1
ATOM 2519 N N . LEU B 1 122 ? 10.594 7.043 13.781 1 86.62 122 LEU B N 1
ATOM 2520 C CA . LEU B 1 122 ? 10.266 8.453 13.953 1 86.62 122 LEU B CA 1
ATOM 2521 C C . LEU B 1 122 ? 9.016 8.82 13.164 1 86.62 122 LEU B C 1
ATOM 2523 O O . LEU B 1 122 ? 8.125 9.5 13.68 1 86.62 122 LEU B O 1
ATOM 2527 N N . ALA B 1 123 ? 8.922 8.406 11.945 1 86.94 123 ALA B N 1
ATOM 2528 C CA . ALA B 1 123 ? 7.789 8.711 11.07 1 86.94 123 ALA B CA 1
ATOM 2529 C C . ALA B 1 123 ? 6.484 8.188 11.664 1 86.94 123 ALA B C 1
ATOM 2531 O O . ALA B 1 123 ? 5.469 8.883 11.664 1 86.94 123 ALA B O 1
ATOM 2532 N N . ARG B 1 124 ? 6.57 7.016 12.188 1 86.56 124 ARG B N 1
ATOM 2533 C CA . ARG B 1 124 ? 5.383 6.406 12.773 1 86.56 124 ARG B CA 1
ATOM 2534 C C . ARG B 1 124 ? 4.898 7.199 13.984 1 86.56 124 ARG B C 1
ATOM 2536 O O . ARG B 1 124 ? 3.701 7.453 14.125 1 86.56 124 ARG B O 1
ATOM 2543 N N . LYS B 1 125 ? 5.785 7.523 14.781 1 89.5 125 LYS B N 1
ATOM 2544 C CA . LYS B 1 125 ? 5.445 8.297 15.969 1 89.5 125 LYS B CA 1
ATOM 2545 C C . LYS B 1 125 ? 4.852 9.648 15.602 1 89.5 125 LYS B C 1
ATOM 2547 O O . LYS B 1 125 ? 3.822 10.055 16.141 1 89.5 125 LYS B O 1
ATOM 2552 N N . LEU B 1 126 ? 5.48 10.297 14.719 1 87.62 126 LEU B N 1
ATOM 2553 C CA . LEU B 1 126 ? 5.039 11.625 14.312 1 87.62 126 LEU B CA 1
ATOM 2554 C C . LEU B 1 126 ? 3.666 11.562 13.648 1 87.62 126 LEU B C 1
ATOM 2556 O O . LEU B 1 126 ? 2.785 12.367 13.961 1 87.62 126 LEU B O 1
ATOM 2560 N N . LEU B 1 127 ? 3.514 10.609 12.812 1 86.06 127 LEU B N 1
ATOM 2561 C CA . LEU B 1 127 ? 2.242 10.461 12.109 1 86.06 127 LEU B CA 1
ATOM 2562 C C . LEU B 1 127 ? 1.122 10.125 13.094 1 86.06 127 LEU B C 1
ATOM 2564 O O . LEU B 1 127 ? 0.019 10.664 12.992 1 86.06 127 LEU B O 1
ATOM 2568 N N . HIS B 1 128 ? 1.415 9.258 13.992 1 89.25 128 HIS B N 1
ATOM 2569 C CA . HIS B 1 128 ? 0.427 8.906 15.016 1 89.25 128 HIS B CA 1
ATOM 2570 C C . HIS B 1 128 ? 0.048 10.125 15.852 1 89.25 128 HIS B C 1
ATOM 2572 O O . HIS B 1 128 ? -1.136 10.438 16 1 89.25 128 HIS B O 1
ATOM 2578 N N . ASP B 1 129 ? 1.006 10.867 16.312 1 90.75 129 ASP B N 1
ATOM 2579 C CA . ASP B 1 129 ? 0.772 11.953 17.266 1 90.75 129 ASP B CA 1
ATOM 2580 C C . ASP B 1 129 ? 0.09 13.133 16.578 1 90.75 129 ASP B C 1
ATOM 2582 O O . ASP B 1 129 ? -0.772 13.789 17.172 1 90.75 129 ASP B O 1
ATOM 2586 N N . SER B 1 130 ? 0.45 13.344 15.398 1 89.19 130 SER B N 1
ATOM 2587 C CA . SER B 1 130 ? 0.002 14.586 14.773 1 89.19 130 SER B CA 1
ATOM 2588 C C . SER B 1 130 ? -1.309 14.383 14.023 1 89.19 130 SER B C 1
ATOM 2590 O O . SER B 1 130 ? -2.059 15.344 13.805 1 89.19 130 SER B O 1
ATOM 2592 N N . LEU B 1 131 ? -1.535 13.125 13.641 1 89.81 131 LEU B N 1
ATOM 2593 C CA . LEU B 1 131 ? -2.646 13 12.711 1 89.81 131 LEU B CA 1
ATOM 2594 C C . LEU B 1 131 ? -3.514 11.789 13.055 1 89.81 131 LEU B C 1
ATOM 2596 O O . LEU B 1 131 ? -4.664 11.945 13.469 1 89.81 131 LEU B O 1
ATOM 2600 N N . ALA B 1 132 ? -2.971 10.625 13.094 1 91.62 132 ALA B N 1
ATOM 2601 C CA . ALA B 1 132 ? -3.756 9.406 13.273 1 91.62 132 ALA B CA 1
ATOM 2602 C C . ALA B 1 132 ? -4.426 9.383 14.641 1 91.62 132 ALA B C 1
ATOM 2604 O O . ALA B 1 132 ? -5.598 9.016 14.758 1 91.62 132 ALA B O 1
ATOM 2605 N N . GLY B 1 133 ? -3.727 9.711 15.672 1 94.94 133 GLY B N 1
ATOM 2606 C CA . GLY B 1 133 ? -4.27 9.734 17.016 1 94.94 133 GLY B CA 1
ATOM 2607 C C . GLY B 1 133 ? -5.469 10.648 17.156 1 94.94 133 GLY B C 1
ATOM 2608 O O . GLY B 1 133 ? -6.562 10.203 17.516 1 94.94 133 GLY B O 1
ATOM 2609 N N . PRO B 1 134 ? -5.25 11.898 16.828 1 95.94 134 PRO B N 1
ATOM 2610 C CA . PRO B 1 134 ? -6.344 12.867 16.938 1 95.94 134 PRO B CA 1
ATOM 2611 C C . PRO B 1 134 ? -7.543 12.5 16.062 1 95.94 134 PRO B C 1
ATOM 2613 O O . PRO B 1 134 ? -8.688 12.641 16.484 1 95.94 134 PRO B O 1
ATOM 2616 N N . VAL B 1 135 ? -7.344 12.047 14.883 1 97.19 135 VAL B N 1
ATOM 2617 C CA . VAL B 1 135 ? -8.438 11.672 13.992 1 97.19 135 VAL B CA 1
ATOM 2618 C C . VAL B 1 135 ? -9.188 10.477 14.57 1 97.19 135 VAL B C 1
ATOM 2620 O O . VAL B 1 135 ? -10.422 10.445 14.547 1 97.19 135 VAL B O 1
ATOM 2623 N N . ALA B 1 136 ? -8.461 9.516 15.109 1 97.75 136 ALA B N 1
ATOM 2624 C CA . ALA B 1 136 ? -9.086 8.352 15.727 1 97.75 136 ALA B CA 1
ATOM 2625 C C . ALA B 1 136 ? -9.953 8.75 16.906 1 97.75 136 ALA B C 1
ATOM 2627 O O . ALA B 1 136 ? -11.047 8.211 17.109 1 97.75 136 ALA B O 1
ATOM 2628 N N . GLN B 1 137 ? -9.477 9.664 17.688 1 97.5 137 GLN B N 1
ATOM 2629 C CA . GLN B 1 137 ? -10.242 10.148 18.844 1 97.5 137 GLN B CA 1
ATOM 2630 C C . GLN B 1 137 ? -11.562 10.758 18.391 1 97.5 137 GLN B C 1
ATOM 2632 O O . GLN B 1 137 ? -12.602 10.531 19.016 1 97.5 137 GLN B O 1
ATOM 2637 N N . ARG B 1 138 ? -11.5 11.508 17.359 1 97.62 138 ARG B N 1
ATOM 2638 C CA . ARG B 1 138 ? -12.711 12.133 16.828 1 97.62 138 ARG B CA 1
ATOM 2639 C C . ARG B 1 138 ? -13.664 11.086 16.266 1 97.62 138 ARG B C 1
ATOM 2641 O O . ARG B 1 138 ? -14.883 11.188 16.438 1 97.62 138 ARG B O 1
ATOM 2648 N N . VAL B 1 139 ? -13.141 10.109 15.547 1 98 139 VAL B N 1
ATOM 2649 C CA . VAL B 1 139 ? -13.961 9.039 14.992 1 98 139 VAL B CA 1
ATOM 2650 C C . VAL B 1 139 ? -14.672 8.297 16.125 1 98 139 VAL B C 1
ATOM 2652 O O . VAL B 1 139 ? -15.875 8.023 16.031 1 98 139 VAL B O 1
ATOM 2655 N N . ALA B 1 140 ? -13.938 7.977 17.188 1 97.56 140 ALA B N 1
ATOM 2656 C CA . ALA B 1 140 ? -14.523 7.301 18.344 1 97.56 140 ALA B CA 1
ATOM 2657 C C . ALA B 1 140 ? -15.648 8.133 18.953 1 97.56 140 ALA B C 1
ATOM 2659 O O . ALA B 1 140 ? -16.719 7.613 19.25 1 97.56 140 ALA B O 1
ATOM 2660 N N . ALA B 1 141 ? -15.375 9.422 19.094 1 96.62 141 ALA B N 1
ATOM 2661 C CA . ALA B 1 141 ? -16.312 10.32 19.75 1 96.62 141 ALA B CA 1
ATOM 2662 C C . ALA B 1 141 ? -17.547 10.539 18.875 1 96.62 141 ALA B C 1
ATOM 2664 O O . ALA B 1 141 ? -18.688 10.492 19.375 1 96.62 141 ALA B O 1
ATOM 2665 N N . GLU B 1 142 ? -17.391 10.727 17.625 1 96 142 GLU B N 1
ATOM 2666 C CA . GLU B 1 142 ? -18.469 11.117 16.719 1 96 142 GLU B CA 1
ATOM 2667 C C . GLU B 1 142 ? -19.297 9.906 16.297 1 96 142 GLU B C 1
ATOM 2669 O O . GLU B 1 142 ? -20.516 10.016 16.094 1 96 142 GLU B O 1
ATOM 2674 N N . PHE B 1 143 ? -18.672 8.781 16.172 1 96.62 143 PHE B N 1
ATOM 2675 C CA . PHE B 1 143 ? -19.359 7.629 15.609 1 96.62 143 PHE B CA 1
ATOM 2676 C C . PHE B 1 143 ? -19.641 6.586 16.688 1 96.62 143 PHE B C 1
ATOM 2678 O O . PHE B 1 143 ? -20.344 5.609 16.453 1 96.62 143 PHE B O 1
ATOM 2685 N N . GLY B 1 144 ? -19.094 6.711 17.844 1 96.25 144 GLY B N 1
ATOM 2686 C CA . GLY B 1 144 ? -19.344 5.805 18.953 1 96.25 144 GLY B CA 1
ATOM 2687 C C . GLY B 1 144 ? -18.797 4.414 18.734 1 96.25 144 GLY B C 1
ATOM 2688 O O . GLY B 1 144 ? -19.453 3.418 19.047 1 96.25 144 GLY B O 1
ATOM 2689 N N . VAL B 1 145 ? -17.625 4.348 18.172 1 96.75 145 VAL B N 1
ATOM 2690 C CA . VAL B 1 145 ? -17.047 3.049 17.859 1 96.75 145 VAL B CA 1
ATOM 2691 C C . VAL B 1 145 ? -15.812 2.814 18.734 1 96.75 145 VAL B C 1
ATOM 2693 O O . VAL B 1 145 ? -15.148 3.766 19.156 1 96.75 145 VAL B O 1
ATOM 2696 N N . ASP B 1 146 ? -15.547 1.542 18.938 1 95.62 146 ASP B N 1
ATOM 2697 C CA . ASP B 1 146 ? -14.32 1.127 19.594 1 95.62 146 ASP B CA 1
ATOM 2698 C C . ASP B 1 146 ? -13.195 0.896 18.594 1 95.62 146 ASP B C 1
ATOM 2700 O O . ASP B 1 146 ? -13.422 0.967 17.375 1 95.62 146 ASP B O 1
ATOM 2704 N N . ASP B 1 147 ? -11.992 0.807 19.078 1 95.62 147 ASP B N 1
ATOM 2705 C CA . ASP B 1 147 ? -10.812 0.491 18.281 1 95.62 147 ASP B CA 1
ATOM 2706 C C . ASP B 1 147 ? -10.641 1.494 17.141 1 95.62 147 ASP B C 1
ATOM 2708 O O . ASP B 1 147 ? -10.297 1.116 16.016 1 95.62 147 ASP B O 1
ATOM 2712 N N . ALA B 1 148 ? -10.938 2.736 17.391 1 96.94 148 ALA B N 1
ATOM 2713 C CA . ALA B 1 148 ? -10.938 3.773 16.359 1 96.94 148 ALA B CA 1
ATOM 2714 C C . ALA B 1 148 ? -9.57 3.895 15.695 1 96.94 148 ALA B C 1
ATOM 2716 O O . ALA B 1 148 ? -9.469 4.184 14.5 1 96.94 148 ALA B O 1
ATOM 2717 N N . GLU B 1 149 ? -8.484 3.705 16.438 1 95.56 149 GLU B N 1
ATOM 2718 C CA . GLU B 1 149 ? -7.145 3.789 15.852 1 95.56 149 GLU B CA 1
ATOM 2719 C C . GLU B 1 149 ? -6.938 2.711 14.789 1 95.56 149 GLU B C 1
ATOM 2721 O O . GLU B 1 149 ? -6.426 2.992 13.703 1 95.56 149 GLU B O 1
ATOM 2726 N N . LEU B 1 150 ? -7.371 1.501 15.086 1 95.88 150 LEU B N 1
ATOM 2727 C CA . LEU B 1 150 ? -7.266 0.427 14.109 1 95.88 150 LEU B CA 1
ATOM 2728 C C . LEU B 1 150 ? -8.133 0.719 12.883 1 95.88 150 LEU B C 1
ATOM 2730 O O . LEU B 1 150 ? -7.703 0.509 11.75 1 95.88 150 LEU B O 1
ATOM 2734 N N . ARG B 1 151 ? -9.312 1.225 13.148 1 97.44 151 ARG B N 1
ATOM 2735 C CA . ARG B 1 151 ? -10.266 1.527 12.078 1 97.44 151 ARG B CA 1
ATOM 2736 C C . ARG B 1 151 ? -9.68 2.547 11.109 1 97.44 151 ARG B C 1
ATOM 2738 O O . ARG B 1 151 ? -9.711 2.342 9.891 1 97.44 151 ARG B O 1
ATOM 2745 N N . VAL B 1 152 ? -9.102 3.586 11.633 1 96.81 152 VAL B N 1
ATOM 2746 C CA . VAL B 1 152 ? -8.555 4.645 10.781 1 96.81 152 VAL B CA 1
ATOM 2747 C C . VAL B 1 152 ? -7.32 4.133 10.047 1 96.81 152 VAL B C 1
ATOM 2749 O O . VAL B 1 152 ? -7.078 4.504 8.898 1 96.81 152 VAL B O 1
ATOM 2752 N N . GLU B 1 153 ? -6.539 3.289 10.68 1 94.31 153 GLU B N 1
ATOM 2753 C CA . GLU B 1 153 ? -5.367 2.721 10.023 1 94.31 153 GLU B CA 1
ATOM 2754 C C . GLU B 1 153 ? -5.77 1.797 8.875 1 94.31 153 GLU B C 1
ATOM 2756 O O . GLU B 1 153 ? -5.129 1.795 7.82 1 94.31 153 GLU B O 1
ATOM 2761 N N . LEU B 1 154 ? -6.789 0.99 9.07 1 96.06 154 LEU B N 1
ATOM 2762 C CA . LEU B 1 154 ? -7.281 0.117 8.008 1 96.06 154 LEU B CA 1
ATOM 2763 C C . LEU B 1 154 ? -7.727 0.931 6.801 1 96.06 154 LEU B C 1
ATOM 2765 O O . LEU B 1 154 ? -7.438 0.562 5.66 1 96.06 154 LEU B O 1
ATOM 2769 N N . VAL B 1 155 ? -8.367 2.031 7.039 1 97.06 155 VAL B N 1
ATOM 2770 C CA . VAL B 1 155 ? -8.781 2.934 5.969 1 97.06 155 VAL B CA 1
ATOM 2771 C C . VAL B 1 155 ? -7.547 3.516 5.281 1 97.06 155 VAL B C 1
A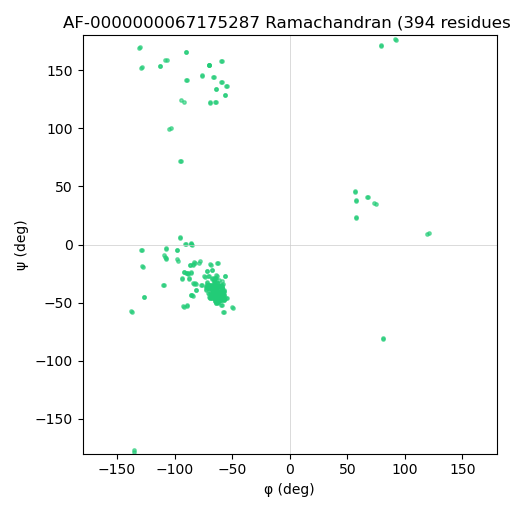TOM 2773 O O . VAL B 1 155 ? -7.461 3.516 4.051 1 97.06 155 VAL B O 1
ATOM 2776 N N . THR B 1 156 ? -6.594 3.945 6.059 1 93.12 156 THR B N 1
ATOM 2777 C CA . THR B 1 156 ? -5.402 4.602 5.535 1 93.12 156 THR B CA 1
ATOM 2778 C C . THR B 1 156 ? -4.594 3.646 4.664 1 93.12 156 THR B C 1
ATOM 2780 O O . THR B 1 156 ? -4.184 4 3.557 1 93.12 156 THR B O 1
ATOM 2783 N N . VAL B 1 157 ? -4.414 2.436 5.141 1 92.31 157 VAL B N 1
ATOM 2784 C CA . VAL B 1 157 ? -3.598 1.48 4.398 1 92.31 157 VAL B CA 1
ATOM 2785 C C . VAL B 1 157 ? -4.266 1.156 3.064 1 92.31 157 VAL B C 1
ATOM 2787 O O . VAL B 1 157 ? -3.584 0.981 2.049 1 92.31 157 VAL B O 1
ATOM 2790 N N . HIS B 1 158 ? -5.547 1.063 3.045 1 94.88 158 HIS B N 1
ATOM 2791 C CA . HIS B 1 158 ? -6.246 0.78 1.797 1 94.88 158 HIS B CA 1
ATOM 2792 C C . HIS B 1 158 ? -6.145 1.954 0.829 1 94.88 158 HIS B C 1
ATOM 2794 O O . HIS B 1 158 ? -5.859 1.764 -0.356 1 94.88 158 HIS B O 1
ATOM 2800 N N . MET B 1 159 ? -6.324 3.18 1.307 1 93.12 159 MET B N 1
ATOM 2801 C CA . MET B 1 159 ? -6.293 4.367 0.46 1 93.12 159 MET B CA 1
ATOM 2802 C C . MET B 1 159 ? -4.891 4.605 -0.09 1 93.12 159 MET B C 1
ATOM 2804 O O . MET B 1 159 ? -4.727 4.934 -1.267 1 93.12 159 MET B O 1
ATOM 2808 N N . VAL B 1 160 ? -3.936 4.438 0.752 1 88.31 160 VAL B N 1
ATOM 2809 C CA . VAL B 1 160 ? -2.555 4.648 0.329 1 88.31 160 VAL B CA 1
ATOM 2810 C C . VAL B 1 160 ? -2.146 3.561 -0.662 1 88.31 160 VAL B C 1
ATOM 2812 O O . VAL B 1 160 ? -1.478 3.84 -1.659 1 88.31 160 VAL B O 1
ATOM 2815 N N . GLY B 1 161 ? -2.568 2.289 -0.327 1 89.06 161 GLY B N 1
ATOM 2816 C CA . GLY B 1 161 ? -2.33 1.222 -1.287 1 89.06 161 GLY B CA 1
ATOM 2817 C C . GLY B 1 161 ? -2.949 1.491 -2.645 1 89.06 161 GLY B C 1
ATOM 2818 O O . GLY B 1 161 ? -2.326 1.24 -3.678 1 89.06 161 GLY B O 1
ATOM 2819 N N . LEU B 1 162 ? -4.137 2.012 -2.648 1 92.12 162 LEU B N 1
ATOM 2820 C CA . LEU B 1 162 ? -4.812 2.373 -3.891 1 92.12 162 LEU B CA 1
ATOM 2821 C C . LEU B 1 162 ? -4.039 3.459 -4.633 1 92.12 162 LEU B C 1
ATOM 2823 O O . LEU B 1 162 ? -3.852 3.371 -5.848 1 92.12 162 LEU B O 1
ATOM 2827 N N . ALA B 1 163 ? -3.697 4.469 -3.932 1 87.56 163 ALA B N 1
ATOM 2828 C CA . ALA B 1 163 ? -2.975 5.578 -4.543 1 87.56 163 ALA B CA 1
ATOM 2829 C C . ALA B 1 163 ? -1.672 5.105 -5.18 1 87.56 163 ALA B C 1
ATOM 2831 O O . ALA B 1 163 ? -1.345 5.496 -6.305 1 87.56 163 ALA B O 1
ATOM 2832 N N . PHE B 1 164 ? -1.026 4.316 -4.508 1 84.12 164 PHE B N 1
ATOM 2833 C CA . PHE B 1 164 ? 0.239 3.801 -5.02 1 84.12 164 PHE B CA 1
ATOM 2834 C C . PHE B 1 164 ? 0.023 3.004 -6.301 1 84.12 164 PHE B C 1
ATOM 2836 O O . PHE B 1 164 ? 0.695 3.24 -7.305 1 84.12 164 PHE B O 1
ATOM 2843 N N . ALA B 1 165 ? -0.878 2.123 -6.246 1 87.62 165 ALA B N 1
ATOM 2844 C CA . ALA B 1 165 ? -1.165 1.273 -7.398 1 87.62 165 ALA B CA 1
ATOM 2845 C C . ALA B 1 165 ? -1.657 2.104 -8.578 1 87.62 165 ALA B C 1
ATOM 2847 O O . ALA B 1 165 ? -1.281 1.845 -9.727 1 87.62 165 ALA B O 1
ATOM 2848 N N . ARG B 1 166 ? -2.459 3.131 -8.32 1 89.81 166 ARG B N 1
ATOM 2849 C CA . ARG B 1 166 ? -3.115 3.914 -9.359 1 89.81 166 ARG B CA 1
ATOM 2850 C C . ARG B 1 166 ? -2.164 4.957 -9.945 1 89.81 166 ARG B C 1
ATOM 2852 O O . ARG B 1 166 ? -2.061 5.098 -11.164 1 89.81 166 ARG B O 1
ATOM 2859 N N . TYR B 1 167 ? -1.388 5.543 -9.148 1 84.81 167 TYR B N 1
ATOM 2860 C CA . TYR B 1 167 ? -0.701 6.746 -9.609 1 84.81 167 TYR B CA 1
ATOM 2861 C C . TYR B 1 167 ? 0.79 6.484 -9.789 1 84.81 167 TYR B C 1
ATOM 2863 O O . TYR B 1 167 ? 1.441 7.129 -10.617 1 84.81 167 TYR B O 1
ATOM 2871 N N . GLN B 1 168 ? 1.377 5.672 -8.969 1 81 168 GLN B N 1
ATOM 2872 C CA . GLN B 1 168 ? 2.805 5.395 -9.094 1 81 168 GLN B CA 1
ATOM 2873 C C . GLN B 1 168 ? 3.059 4.219 -10.031 1 81 168 GLN B C 1
ATOM 2875 O O . GLN B 1 168 ? 3.857 4.324 -10.961 1 81 168 GLN B O 1
ATOM 2880 N N . LEU B 1 169 ? 2.398 3.117 -9.766 1 81.75 169 LEU B N 1
ATOM 2881 C CA . LEU B 1 169 ? 2.619 1.917 -10.57 1 81.75 169 LEU B CA 1
ATOM 2882 C C . LEU B 1 169 ? 1.745 1.927 -11.82 1 81.75 169 LEU B C 1
ATOM 2884 O O . LEU B 1 169 ? 2.033 1.223 -12.789 1 81.75 169 LEU B O 1
ATOM 2888 N N . LYS B 1 170 ? 0.656 2.66 -11.742 1 88.12 170 LYS B N 1
ATOM 2889 C CA . LYS B 1 170 ? -0.291 2.77 -12.852 1 88.12 170 LYS B CA 1
ATOM 2890 C C . LYS B 1 170 ? -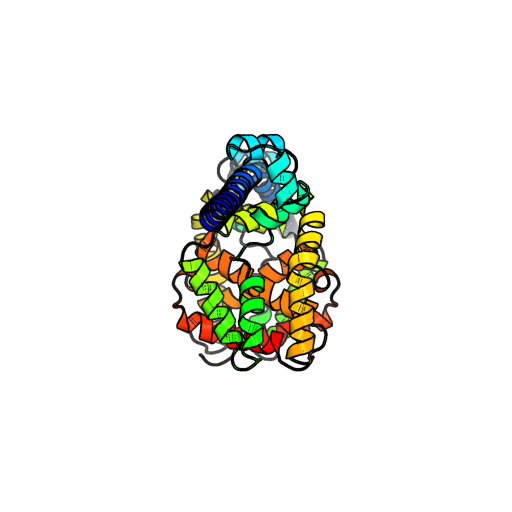0.798 1.396 -13.281 1 88.12 170 LYS B C 1
ATOM 2892 O O . LYS B 1 170 ? -0.834 1.086 -14.469 1 88.12 170 LYS B O 1
ATOM 2897 N N . ILE B 1 171 ? -1.141 0.622 -12.258 1 88.81 171 ILE B N 1
ATOM 2898 C CA . ILE B 1 171 ? -1.66 -0.721 -12.492 1 88.81 171 ILE B CA 1
ATOM 2899 C C . ILE B 1 171 ? -3.045 -0.634 -13.125 1 88.81 171 ILE B C 1
ATOM 2901 O O . ILE B 1 171 ? -3.955 -0.015 -12.57 1 88.81 171 ILE B O 1
ATOM 2905 N N . GLU B 1 172 ? -3.098 -1.302 -14.328 1 91.19 172 GLU B N 1
ATOM 2906 C CA . GLU B 1 172 ? -4.398 -1.345 -14.992 1 91.19 172 GLU B CA 1
ATOM 2907 C C . GLU B 1 172 ? -5.199 -2.564 -14.555 1 91.19 172 GLU B C 1
ATOM 2909 O O . GLU B 1 172 ? -4.633 -3.629 -14.297 1 91.19 172 GLU B O 1
ATOM 2914 N N . PRO B 1 173 ? -6.629 -2.412 -14.367 1 93.19 173 PRO B N 1
ATOM 2915 C CA . PRO B 1 173 ? -7.461 -1.287 -14.805 1 93.19 173 PRO B CA 1
ATOM 2916 C C . PRO B 1 173 ? -7.664 -0.246 -13.703 1 93.19 173 PRO B C 1
ATOM 2918 O O . PRO B 1 173 ? -8.422 0.712 -13.891 1 93.19 173 PRO B O 1
ATOM 2921 N N . LEU B 1 174 ? -6.984 -0.407 -12.594 1 93.12 174 LEU B N 1
ATOM 2922 C CA . LEU B 1 174 ? -7.141 0.511 -11.477 1 93.12 174 LEU B CA 1
ATOM 2923 C C . LEU B 1 174 ? -6.734 1.927 -11.867 1 93.12 174 LEU B C 1
ATOM 2925 O O . LEU B 1 174 ? -7.383 2.896 -11.469 1 93.12 174 LEU B O 1
ATOM 2929 N N . ALA B 1 175 ? -5.754 2.092 -12.664 1 92.44 175 ALA B N 1
ATOM 2930 C CA . ALA B 1 175 ? -5.199 3.383 -13.062 1 92.44 175 ALA B CA 1
ATOM 2931 C C . ALA B 1 175 ? -6.191 4.168 -13.914 1 92.44 175 ALA B C 1
ATOM 2933 O O . ALA B 1 175 ? -6.223 5.402 -13.859 1 92.44 175 ALA B O 1
ATOM 2934 N N . SER B 1 176 ? -7.074 3.445 -14.688 1 94.69 176 SER B N 1
ATOM 2935 C CA . SER B 1 176 ? -7.988 4.113 -15.602 1 94.69 176 SER B CA 1
ATOM 2936 C C . SER B 1 176 ? -9.422 4.07 -15.086 1 94.69 176 SER B C 1
ATOM 2938 O O . SER B 1 176 ? -10.328 4.629 -15.703 1 94.69 176 SER B O 1
ATOM 2940 N N . ALA B 1 177 ? -9.609 3.4 -13.977 1 95.75 177 ALA B N 1
ATOM 2941 C CA . ALA B 1 177 ? -10.961 3.303 -13.422 1 95.75 177 ALA B CA 1
ATOM 2942 C C . ALA B 1 177 ? -11.531 4.684 -13.117 1 95.75 177 ALA B C 1
ATOM 2944 O O . ALA B 1 177 ? -10.82 5.562 -12.617 1 95.75 177 ALA B O 1
ATOM 2945 N N . GLY B 1 178 ? -12.82 4.855 -13.422 1 96.12 178 GLY B N 1
ATOM 2946 C CA . GLY B 1 178 ? -13.469 6.125 -13.141 1 96.12 178 GLY B CA 1
ATOM 2947 C C . GLY B 1 178 ? -13.68 6.379 -11.664 1 96.12 178 GLY B C 1
ATOM 2948 O O . GLY B 1 178 ? -13.766 5.438 -10.875 1 96.12 178 GLY B O 1
ATOM 2949 N N . LEU B 1 179 ? -13.758 7.648 -11.336 1 96.62 179 LEU B N 1
ATOM 2950 C CA . LEU B 1 179 ? -13.953 8.055 -9.945 1 96.62 179 LEU B CA 1
ATOM 2951 C C . LEU B 1 179 ? -15.195 7.391 -9.359 1 96.62 179 LEU B C 1
ATOM 2953 O O . LEU B 1 179 ? -15.141 6.82 -8.266 1 96.62 179 LEU B O 1
ATOM 2957 N N . ASP B 1 180 ? -16.297 7.398 -10.078 1 97.56 180 ASP B N 1
ATOM 2958 C CA . ASP B 1 180 ? -17.547 6.855 -9.562 1 97.56 180 ASP B CA 1
ATOM 2959 C C . ASP B 1 180 ? -17.438 5.352 -9.344 1 97.56 180 ASP B C 1
ATOM 2961 O O . ASP B 1 180 ? -18.016 4.816 -8.391 1 97.56 180 ASP B O 1
ATOM 2965 N N . ASP B 1 181 ? -16.719 4.699 -10.219 1 96.62 181 ASP B N 1
ATOM 2966 C CA . ASP B 1 181 ? -16.516 3.262 -10.062 1 96.62 181 ASP B CA 1
ATOM 2967 C C . ASP B 1 181 ? -15.719 2.957 -8.789 1 96.62 181 ASP B C 1
ATOM 2969 O O . ASP B 1 181 ? -16.109 2.1 -7.996 1 96.62 181 ASP B O 1
ATOM 2973 N N . LEU B 1 182 ? -14.656 3.672 -8.578 1 97.25 182 LEU B N 1
ATOM 2974 C CA . LEU B 1 182 ? -13.82 3.447 -7.402 1 97.25 182 LEU B CA 1
ATOM 2975 C C . LEU B 1 182 ? -14.586 3.756 -6.121 1 97.25 182 LEU B C 1
ATOM 2977 O O . LEU B 1 182 ? -14.461 3.035 -5.125 1 97.25 182 LEU B O 1
ATOM 2981 N N . VAL B 1 183 ? -15.383 4.809 -6.203 1 98.25 183 VAL B N 1
ATOM 2982 C CA . VAL B 1 183 ? -16.188 5.156 -5.039 1 98.25 183 VAL B CA 1
ATOM 2983 C C . VAL B 1 183 ? -17.188 4.039 -4.75 1 98.25 183 VAL B C 1
ATOM 2985 O O . VAL B 1 183 ? -17.406 3.674 -3.592 1 98.25 183 VAL B O 1
ATOM 2988 N N . SER B 1 184 ? -17.781 3.467 -5.781 1 98 184 SER B N 1
ATOM 2989 C CA . SER B 1 184 ? -18.766 2.404 -5.605 1 98 184 SER B CA 1
ATOM 2990 C C . SER B 1 184 ? -18.125 1.152 -5.012 1 98 184 SER B C 1
ATOM 2992 O O . SER B 1 184 ? -18.766 0.427 -4.246 1 98 184 SER B O 1
ATOM 2994 N N . TRP B 1 185 ? -16.875 0.929 -5.312 1 97.31 185 TRP B N 1
ATOM 2995 C CA . TRP B 1 185 ? -16.172 -0.264 -4.84 1 97.31 185 TRP B CA 1
ATOM 2996 C C . TRP B 1 185 ? -15.625 -0.052 -3.436 1 97.31 185 TRP B C 1
ATOM 2998 O O . TRP B 1 185 ? -15.797 -0.901 -2.559 1 97.31 185 TRP B O 1
ATOM 3008 N N . LEU B 1 186 ? -15.031 1.104 -3.197 1 98.19 186 LEU B N 1
ATOM 3009 C CA . LEU B 1 186 ? -14.281 1.299 -1.963 1 98.19 186 LEU B CA 1
ATOM 3010 C C . LEU B 1 186 ? -15.156 1.93 -0.886 1 98.19 186 LEU B C 1
ATOM 3012 O O . LEU B 1 186 ? -14.922 1.727 0.308 1 98.19 186 LEU B O 1
ATOM 3016 N N . GLY B 1 187 ? -16.156 2.734 -1.32 1 98.38 187 GLY B N 1
ATOM 3017 C CA . GLY B 1 187 ? -17 3.455 -0.382 1 98.38 187 GLY B CA 1
ATOM 3018 C C . GLY B 1 187 ? -17.562 2.574 0.719 1 98.38 187 GLY B C 1
ATOM 3019 O O . GLY B 1 187 ? -17.375 2.863 1.904 1 98.38 187 GLY B O 1
ATOM 3020 N N . PRO B 1 188 ? -18.203 1.503 0.342 1 98 188 PRO B N 1
ATOM 3021 C CA . PRO B 1 188 ? -18.781 0.612 1.348 1 98 188 PRO B CA 1
ATOM 3022 C C . PRO B 1 188 ? -17.734 0.011 2.283 1 98 188 PRO B C 1
ATOM 3024 O O . PRO B 1 188 ? -18.016 -0.214 3.463 1 98 188 PRO B O 1
ATOM 3027 N N . THR B 1 189 ? -16.547 -0.286 1.765 1 98 189 THR B N 1
ATOM 3028 C CA . THR B 1 189 ? -15.469 -0.821 2.58 1 98 189 THR B CA 1
ATOM 3029 C C . THR B 1 189 ? -15.031 0.195 3.631 1 98 189 THR B C 1
ATOM 3031 O O . THR B 1 189 ? -14.969 -0.122 4.82 1 98 189 THR B O 1
ATOM 3034 N N . VAL B 1 190 ? -14.781 1.377 3.188 1 98.44 190 VAL B N 1
ATOM 3035 C CA . VAL B 1 190 ? -14.344 2.443 4.082 1 98.44 190 VAL B CA 1
ATOM 3036 C C . VAL B 1 190 ? -15.453 2.756 5.09 1 98.44 190 VAL B C 1
ATOM 3038 O O . VAL B 1 190 ? -15.18 2.957 6.277 1 98.44 190 VAL B O 1
ATOM 3041 N N . GLN B 1 191 ? -16.734 2.76 4.625 1 98.56 191 GLN B N 1
ATOM 3042 C CA . GLN B 1 191 ? -17.891 2.977 5.496 1 98.56 191 GLN B CA 1
ATOM 3043 C C . GLN B 1 191 ? -17.922 1.954 6.625 1 98.56 191 GLN B C 1
ATOM 3045 O O . GLN B 1 191 ? -18.062 2.318 7.793 1 98.56 191 GLN B O 1
ATOM 3050 N N . ARG B 1 192 ? -17.734 0.74 6.262 1 97.94 192 ARG B N 1
ATOM 3051 C CA . ARG B 1 192 ? -17.797 -0.339 7.242 1 97.94 192 ARG B CA 1
ATOM 3052 C C . ARG B 1 192 ? -16.672 -0.215 8.258 1 97.94 192 ARG B C 1
ATOM 3054 O O . ARG B 1 192 ? -16.891 -0.378 9.461 1 97.94 192 ARG B O 1
ATOM 3061 N N . TYR B 1 193 ? -15.445 0.072 7.805 1 98.12 193 TYR B N 1
ATOM 3062 C CA . TYR B 1 193 ? -14.32 0.215 8.719 1 98.12 193 TYR B CA 1
ATOM 3063 C C . TYR B 1 193 ? -14.578 1.321 9.734 1 98.12 193 TYR B C 1
ATOM 3065 O O . TYR B 1 193 ? -14.266 1.172 10.914 1 98.12 193 TYR B O 1
ATOM 3073 N N . LEU B 1 194 ? -15.203 2.373 9.289 1 98 194 LEU B N 1
ATOM 3074 C CA . LEU B 1 194 ? -15.289 3.559 10.133 1 98 194 LEU B CA 1
ATOM 3075 C C . LEU B 1 194 ? -16.5 3.48 11.055 1 98 194 LEU B C 1
ATOM 3077 O O . LEU B 1 194 ? -16.484 4.02 12.164 1 98 194 LEU B O 1
ATOM 3081 N N . THR B 1 195 ? -17.594 2.768 10.609 1 97.81 195 THR B N 1
ATOM 3082 C CA . THR B 1 195 ? -18.844 3.027 11.32 1 97.81 195 THR B CA 1
ATOM 3083 C C . THR B 1 195 ? -19.469 1.721 11.797 1 97.81 195 THR B C 1
ATOM 3085 O O . THR B 1 195 ? -20.359 1.729 12.656 1 97.81 195 THR B O 1
ATOM 3088 N N . ALA B 1 196 ? -19.109 0.58 11.234 1 96.31 196 ALA B N 1
ATOM 3089 C CA . ALA B 1 196 ? -19.781 -0.67 11.562 1 96.31 196 ALA B CA 1
ATOM 3090 C C . ALA B 1 196 ? -19.453 -1.114 12.984 1 96.31 196 ALA B C 1
ATOM 3092 O O . ALA B 1 196 ? -18.406 -0.749 13.531 1 96.31 196 ALA B O 1
ATOM 3093 N N . PRO B 1 197 ? -20.328 -1.884 13.609 1 93.56 197 PRO B N 1
ATOM 3094 C CA . PRO B 1 197 ? -19.969 -2.492 14.898 1 93.56 197 PRO B CA 1
ATOM 3095 C C . PRO B 1 197 ? -18.734 -3.396 14.805 1 93.56 197 PRO B C 1
ATOM 3097 O O . PRO B 1 197 ? -18.359 -3.812 13.703 1 93.56 197 PRO B O 1
ATOM 3100 N N . ASP B 1 198 ? -18.125 -3.584 15.945 1 90.75 198 ASP B N 1
ATOM 3101 C CA . ASP B 1 198 ? -16.969 -4.469 16 1 90.75 198 ASP B CA 1
ATOM 3102 C C . ASP B 1 198 ? -17.297 -5.848 15.438 1 90.75 198 ASP B C 1
ATOM 3104 O O . ASP B 1 198 ? -18.406 -6.363 15.656 1 90.75 198 ASP B O 1
ATOM 3108 N N . PRO B 1 199 ? -16.453 -6.379 14.664 1 86.31 199 PRO B N 1
ATOM 3109 C CA . PRO B 1 199 ? -16.719 -7.711 14.117 1 86.31 199 PRO B CA 1
ATOM 3110 C C . PRO B 1 199 ? -16.641 -8.805 15.18 1 86.31 199 PRO B C 1
ATOM 3112 O O . PRO B 1 199 ? -15.984 -8.633 16.203 1 86.31 199 PRO B O 1
#